Protein 6X5V (pdb70)

Solvent-accessible surface area: 24057 Å² total; per-residue (Å²): 205,9,77,55,18,82,9,66,29,78,60,1,29,120,90,50,24,0,46,14,102,30,20,74,85,86,14,58,2,34,2,90,1,80,37,48,36,22,58,104,45,23,65,0,92,4,72,0,61,147,60,107,33,70,29,50,2,105,79,61,8,66,0,94,11,82,29,0,95,0,54,17,0,20,70,37,53,102,7,69,0,33,0,38,3,48,31,120,91,48,69,150,28,110,2,99,8,79,6,82,13,64,56,74,30,58,36,111,8,92,31,71,27,32,1,39,99,112,30,62,4,82,147,33,31,141,45,27,13,21,46,152,79,46,82,88,23,97,7,119,44,52,5,27,0,43,54,22,161,86,48,74,27,60,0,62,6,31,75,44,50,54,58,74,109,88,77,21,118,0,32,17,75,4,84,22,184,72,37,53,32,4,36,0,28,1,52,5,83,58,22,49,4,86,12,32,64,1,102,28,65,14,83,1,89,88,44,88,2,90,13,49,114,2,31,4,23,10,84,50,98,67,119,32,82,71,24,73,38,44,49,6,63,103,116,65,17,27,105,34,88,33,99,19,97,0,0,0,8,0,0,64,48,27,124,64,105,41,0,0,0,1,1,51,20,25,15,97,116,21,123,27,113,4,42,2,10,28,30,15,13,2,0,38,0,18,0,42,1,61,11,0,84,46,82,5,14,2,66,20,0,32,0,15,0,79,9,26,3,86,68,137,68,54,102,6,52,1,68,0,40,0,54,11,73,18,12,96,38,92,156,76,94,93,61,5,71,0,41,0,39,3,61,94,40,94,30,57,10,109,44,99,72,78,56,8,1,1,48,1,43,0,0,26,104,81,70,65,92,121,16,143,42,52,53,34,3,98,0,62,33,90,42,57,33,48,34,24,0,0,0,27,1,13,107,12,64,28,187,92,74,34,66,24,126,26,34,0,41,77,96,28,62,117,22,57,10,56,86,33,42,19,19,85,23,58,3,27,0,2,26,76,27,88,149,21,72,70,52,158,28,27,42,109,74,26,140,12,140,23,1,58,0,48,1,51,56,92,0,37,3,66,5,7,52,18,6,24,82,76,13,78,110,74,6,63,2,48,1,1,0,20,0,59,4,86,24,42,19,64,21,62,4,43,0,29,0,69,2,29,65,112,108,156,32,5

Sequence (506 aa):
EATAGTVTVNAITSDDTIDGIELGQTISISGKAVVGGDISVGDVVKMTINNTEEYSTTVKAGGIWMIAGVLGSDLAADSEFDVVVTSSDAAGNKVQSIGTSTHSVDLSAEANFSLAEGQQHVLTNLPEGFGFPDGTTEVVTNNFGGTITLGDDGEEYRYDDAPVRDHGDAVSDKDSSVTVTLEDGRTFTVNLDIQDSAPVAVDDQDSIVVQHEEFEVSEIAASWVSYTHGESVTTFDGTSDLGGVDNDSAKDQIRWGNPAESKQSGYGFIDNNDSNLEGRFDLNQDISVGTFTHYNYPVYSGGAITSAEMSSVEFSVLDVSTPVTLTVNNFDHNETPNTNDVNASRDIVTVQNTHVTFEERDGDIYTVQIVGFREVGNNPDGEVVTSIYTNENAATSYELVVRVVEGDGYSLPSTEGNIFDDNGLGADSLGADGSVTVVGVAVGAIVSSNESVGHSIEGQYGNLVLNSDGSYVYVTASVSDIPAGATESFAYLIQDQDGSTSSANNLSINVGTNGYTS

Foldseek 3Di:
DFFAWAKEWDQFPPQNEQEQVQQAFWGKIKIFGDDTQQDFFWKKWKAFLNDIFIDTQHPVRMDMGGTDRSLSCLVGFKMKIWTWGADPVGHIDIHIDMGGGHYYHEEEAEEEEEAQDKDWRPPFDPPDDAEPPDAWDAKPVRWIFGQDPVRTTMIHHHADQPQDPDARWIWDWHAYPSGHIYIYIYRYDYKAWAFAEFEAAFAAEKDKWFKFQKAKAFDDFAFAAPKDFFAADPVGADHEDDGHGQWIFGAAAPDDGTWTKGWHAPRPVCVRIDMAQAKDFGTKMKTGAADHPPRGDTQKIKMWIWMWTPLVTDIDTWIKMKGKACDDDDPPQQNRWIKIFIDWTKTWDDRPNWIKMKTWPAWAAPPCSVGDGDGMDTGTHRGMGMTGGIIHMYGDPPPDDGKDKDFSQQPRPGHGIGQIDQAPKWWQWKDWDDDIDRDDQAQHWDDWPAWIWHAHGRRIIMIGNHGPVSADVQDKTWMKIWMAGDNGHIYIYIYIYGYHYD/DDDD

Nearest PDB structures (foldseek):
  6x5v-assembly1_A  TM=1.002E+00  e=1.253E-99  Marinomonas primoryensis
  6x6q-assembly1_A  TM=9.974E-01  e=4.277E-94  Marinomonas primoryensis
  4kdw-assembly1_A  TM=9.836E-01  e=1.146E-11  Marinomonas primoryensis
  5irb-assembly2_B  TM=5.377E-01  e=1.952E-11  Marinomonas primoryensis
  4p99-assembly4_D  TM=2.665E-01  e=6.302E-17  Marinomonas primoryensis

B-factor: mean 39.36, std 20.97, range [16.68, 162.35]

Secondary structure (P-SEA, 3-state):
ccbbbbbbbcccccccccccccccbbbbbbbbbbccccccbbbbbbbcccbbbbbbbccccccccccccaaaaaaccbbbbbbbbccccbbbbbbbbbbbbbbbcbbbbbbcccccbbbbbccccccccccccccccccccccccccccccbbbbbccccccccccccccbbbbbccccbbbbbbbbbbbbbbbbbbbbbbbbbbbbbbbbcbbbbbbcccccccbbbbbcccccccccccccccccccccccccccccbbbbbbcccccccccccccccccbbbbbbbccccccccccbbbbbbbbbbcccbbbbbbbbbbbbbbccccccccccbbbbbbcccbbbbbcccbbbbbbbbbbbcccccccccccbbbbcccbbbbbbbbbbbbccccccccbbbbbcccccccccccccccccbbbccccccccccccccccbbbbcccbbbbbccccccccccccccccccbbbbbbbbbbbcccccbbbbbbbbbbbcc/cccc

Radius of gyration: 47.72 Å; Cα contacts (8 Å, |Δi|>4): 1402; chains: 2; bounding box: 76×124×107 Å

Organism: NCBI:txid178399

Structure (mmCIF, N/CA/C/O backbone):
data_6X5V
#
_entry.id   6X5V
#
_cell.length_a   49.816
_cell.length_b   61.598
_cell.length_c   63.434
_cell.angle_alpha   118.958
_cell.angle_beta   106.000
_cell.angle_gamma   93.318
#
_symmetry.space_group_name_H-M   'P 1'
#
loop_
_entity.id
_entity.type
_entity.pdbx_description
1 polymer 'Antifreeze protein'
2 polymer Peptide
3 non-polymer 'PENTAETHYLENE GLYCOL'
4 non-polymer 'CALCIUM ION'
5 water water
#
loop_
_atom_site.group_PDB
_atom_site.id
_atom_site.type_symbol
_atom_site.label_atom_id
_atom_site.label_alt_id
_atom_site.label_comp_id
_atom_site.label_asym_id
_atom_site.label_entity_id
_atom_site.label_seq_id
_atom_site.pdbx_PDB_ins_code
_atom_site.Cartn_x
_atom_site.Cartn_y
_atom_site.Cartn_z
_atom_site.occupancy
_atom_site.B_iso_or_equiv
_atom_site.auth_seq_id
_atom_site.auth_comp_id
_atom_site.auth_asym_id
_atom_site.auth_atom_id
_atom_site.pdbx_PDB_model_num
ATOM 1 N N . GLU A 1 1 ? 41.26400 99.05700 -45.99700 1.000 86.21823 2 GLU A N 1
ATOM 2 C CA . GLU A 1 1 ? 41.55900 97.65200 -45.75300 1.000 92.49530 2 GLU A CA 1
ATOM 3 C C . GLU A 1 1 ? 40.69300 96.73200 -46.60200 1.000 92.80060 2 GLU A C 1
ATOM 4 O O . GLU A 1 1 ? 39.53200 97.03900 -46.87500 1.000 101.34373 2 GLU A O 1
ATOM 15 N N . ALA A 1 2 ? 41.26000 95.60200 -47.01500 1.000 79.63323 3 ALA A N 1
ATOM 16 C CA . ALA A 1 2 ? 40.44700 94.52200 -47.55400 1.000 57.89905 3 ALA A CA 1
ATOM 17 C C . ALA A 1 2 ? 39.58400 93.93300 -46.43900 1.000 49.34013 3 ALA A C 1
ATOM 18 O O . ALA A 1 2 ? 39.92200 93.99400 -45.25400 1.000 48.42949 3 ALA A O 1
ATOM 25 N N . THR A 1 3 ? 38.44700 93.37100 -46.81900 1.000 45.11594 4 THR A N 1
ATOM 26 C CA . THR A 1 3 ? 37.44100 92.93500 -45.86800 1.000 44.90538 4 THR A CA 1
ATOM 27 C C . THR A 1 3 ? 37.61900 91.44800 -45.59500 1.000 41.91029 4 THR A C 1
ATOM 28 O O . THR A 1 3 ? 37.49600 90.63000 -46.51000 1.000 39.66528 4 THR A O 1
ATOM 39 N N . ALA A 1 4 ? 37.92100 91.10800 -44.34600 1.000 43.51048 5 ALA A N 1
ATOM 40 C CA . ALA A 1 4 ? 38.00600 89.71000 -43.96000 1.000 42.19980 5 ALA A CA 1
ATOM 41 C C . ALA A 1 4 ? 36.63700 89.05700 -44.09500 1.000 41.46550 5 ALA A C 1
ATOM 42 O O . ALA A 1 4 ? 35.59200 89.68900 -43.90900 1.000 44.83432 5 ALA A O 1
ATOM 49 N N . GLY A 1 5 ? 36.64600 87.78000 -44.45500 1.000 35.53584 6 GLY A N 1
ATOM 50 C CA . GLY A 1 5 ? 35.44600 86.97900 -44.48100 1.000 33.38295 6 GLY A CA 1
ATOM 51 C C . GLY A 1 5 ? 35.36500 86.00700 -43.31900 1.000 35.98589 6 GLY A C 1
ATOM 52 O O . GLY A 1 5 ? 36.12900 86.05500 -42.35000 1.000 42.99726 6 GLY A O 1
ATOM 56 N N . THR A 1 6 ? 34.42000 85.08500 -43.44100 1.000 34.11725 7 THR A N 1
ATOM 57 C CA . THR A 1 6 ? 34.14300 84.08800 -42.42900 1.000 35.25686 7 THR A CA 1
ATOM 58 C C . THR A 1 6 ? 34.62900 82.72300 -42.91600 1.000 31.19058 7 THR A C 1
ATOM 59 O O . THR A 1 6 ? 34.21100 82.24700 -43.98300 1.000 31.69327 7 THR A O 1
ATOM 70 N N . VAL A 1 7 ? 35.50100 82.11100 -42.12300 1.000 29.18245 8 VAL A N 1
ATOM 71 C CA . VAL A 1 7 ? 36.11100 80.82300 -42.43100 1.000 28.71397 8 VAL A CA 1
ATOM 72 C C . VAL A 1 7 ? 35.67400 79.86400 -41.34200 1.000 29.44564 8 VAL A C 1
ATOM 73 O O . VAL A 1 7 ? 35.91400 80.11600 -40.15100 1.000 31.20374 8 VAL A O 1
ATOM 86 N N . THR A 1 8 ? 35.00200 78.79100 -41.74100 1.000 28.83504 9 THR A N 1
ATOM 87 C CA . THR A 1 8 ? 34.52800 77.77900 -40.81500 1.000 31.49851 9 THR A CA 1
ATOM 88 C C . THR A 1 8 ? 35.07800 76.42400 -41.24100 1.000 31.35639 9 THR A C 1
ATOM 89 O O . THR A 1 8 ? 35.37400 76.19600 -42.42400 1.000 30.61946 9 THR A O 1
ATOM 100 N N . VAL A 1 9 ? 35.17700 75.52700 -40.26700 1.000 29.24561 10 VAL A N 1
ATOM 101 C CA . VAL A 1 9 ? 35.63900 74.16100 -40.47600 1.000 27.05061 10 VAL A CA 1
ATOM 102 C C . VAL A 1 9 ? 34.54000 73.21200 -40.03000 1.000 26.08471 10 VAL A C 1
ATOM 103 O O . VAL A 1 9 ? 33.98500 73.35600 -38.93000 1.000 28.81135 10 VAL A O 1
ATOM 116 N N . ASN A 1 10 ? 34.16500 72.30900 -40.92000 1.000 25.20565 11 ASN A N 1
ATOM 117 C CA . ASN A 1 10 ? 33.16000 71.32400 -40.59900 1.000 26.85322 11 ASN A CA 1
ATOM 118 C C . ASN A 1 10 ? 33.72100 70.34900 -39.56700 1.000 26.76900 11 ASN A C 1
ATOM 119 O O . ASN A 1 10 ? 34.92900 70.30700 -39.29500 1.000 27.28485 11 ASN A O 1
ATOM 130 N N . ALA A 1 11 ? 32.81800 69.57700 -38.96900 1.000 27.73227 12 ALA A N 1
ATOM 131 C CA . ALA A 1 11 ? 33.22300 68.56800 -38.00200 1.000 28.97453 12 ALA A CA 1
ATOM 132 C C . ALA A 1 11 ? 34.25800 67.62000 -38.60300 1.000 27.47435 12 ALA A C 1
ATOM 133 O O . ALA A 1 11 ? 34.12200 67.19500 -39.75000 1.000 28.85346 12 ALA A O 1
ATOM 140 N N . ILE A 1 12 ? 35.27200 67.27200 -37.80600 1.000 25.21881 13 ILE A N 1
ATOM 141 C CA . ILE A 1 12 ? 36.32800 66.34000 -38.21500 1.000 23.90287 13 ILE A CA 1
ATOM 142 C C . ILE A 1 12 ? 35.75900 64.93100 -38.08600 1.000 23.91603 13 ILE A C 1
ATOM 143 O O . ILE A 1 12 ? 35.76500 64.34000 -36.99300 1.000 23.77917 13 ILE A O 1
ATOM 159 N N . THR A 1 13 ? 35.23800 64.40400 -39.19900 1.000 27.56120 14 THR A N 1
ATOM 160 C CA . THR A 1 13 ? 34.36600 63.22600 -39.22200 1.000 31.71959 14 THR A CA 1
ATOM 161 C C . THR A 1 13 ? 33.04600 63.57100 -38.53500 1.000 31.90909 14 THR A C 1
ATOM 162 O O . THR A 1 13 ? 32.93100 64.62300 -37.89200 1.000 30.39049 14 THR A O 1
ATOM 172 N N . SER A 1 14 ? 32.04300 62.69900 -38.67900 1.000 31.78802 15 SER A N 1
ATOM 173 C CA . SER A 1 14 ? 30.68100 63.05400 -38.28900 1.000 35.46478 15 SER A CA 1
ATOM 174 C C . SER A 1 14 ? 30.57300 63.40300 -36.81200 1.000 34.23832 15 SER A C 1
ATOM 175 O O . SER A 1 14 ? 29.81700 64.30300 -36.44400 1.000 36.66492 15 SER A O 1
ATOM 183 N N . ASP A 1 15 ? 31.29600 62.70300 -35.94800 1.000 30.97213 16 ASP A N 1
ATOM 184 C CA . ASP A 1 15 ? 31.22500 62.94000 -34.51400 1.000 28.56132 16 ASP A CA 1
ATOM 185 C C . ASP A 1 15 ? 32.32800 63.85000 -34.02000 1.000 27.53488 16 ASP A C 1
ATOM 186 O O . ASP A 1 15 ? 32.53100 63.94400 -32.80900 1.000 28.61922 16 ASP A O 1
ATOM 195 N N . ASP A 1 16 ? 33.04800 64.51700 -34.93600 1.000 25.30830 17 ASP A N 1
ATOM 196 C CA . ASP A 1 16 ? 34.06800 65.49900 -34.56100 1.000 26.44791 17 ASP A CA 1
ATOM 197 C C . ASP A 1 16 ? 35.09700 64.89100 -33.63600 1.000 25.84257 17 ASP A C 1
ATOM 198 O O . ASP A 1 16 ? 35.71400 65.58500 -32.81800 1.000 26.39264 17 ASP A O 1
ATOM 207 N N . THR A 1 17 ? 35.30600 63.57400 -33.76900 1.000 26.44528 18 THR A N 1
ATOM 208 C CA . THR A 1 17 ? 36.28600 62.83400 -32.99600 1.000 25.44252 18 THR A CA 1
ATOM 209 C C . THR A 1 17 ? 37.05300 61.89600 -33.92200 1.000 23.43176 18 THR A C 1
ATOM 210 O O . THR A 1 17 ? 36.46800 61.29000 -34.83700 1.000 23.25542 18 THR A O 1
ATOM 221 N N . ILE A 1 18 ? 38.35000 61.76300 -33.66200 1.000 21.51574 19 ILE A N 1
ATOM 222 C CA . ILE A 1 18 ? 39.19500 60.77800 -34.33900 1.000 22.04738 19 ILE A CA 1
ATOM 223 C C . ILE A 1 18 ? 39.26400 59.57700 -33.41400 1.000 22.73694 19 ILE A C 1
ATOM 224 O O . ILE A 1 18 ? 39.72900 59.70000 -32.27500 1.000 23.52124 19 ILE A O 1
ATOM 240 N N . ASP A 1 19 ? 38.82400 58.42400 -33.90000 1.000 23.51335 20 ASP A N 1
ATOM 241 C CA . ASP A 1 19 ? 38.81500 57.19900 -33.11400 1.000 24.26870 20 ASP A CA 1
ATOM 242 C C . ASP A 1 19 ? 39.90700 56.25600 -33.61600 1.000 22.92380 20 ASP A C 1
ATOM 243 O O . ASP A 1 19 ? 40.72100 56.58200 -34.51000 1.000 22.89222 20 ASP A O 1
ATOM 252 N N . GLY A 1 20 ? 39.94900 55.07000 -33.00800 1.000 20.26822 21 GLY A N 1
ATOM 253 C CA . GLY A 1 20 ? 41.02300 54.14100 -33.29500 1.000 20.00240 21 GLY A CA 1
ATOM 254 C C . GLY A 1 20 ? 41.01600 53.56700 -34.69200 1.000 20.97094 21 GLY A C 1
ATOM 255 O O . GLY A 1 20 ? 42.05700 53.08300 -35.12800 1.000 24.81350 21 GLY A O 1
ATOM 259 N N . ILE A 1 21 ? 39.85300 53.50800 -35.34100 1.000 20.09451 22 ILE A N 1
ATOM 260 C CA . ILE A 1 21 ? 39.77700 53.01400 -36.70300 1.000 20.64721 22 ILE A CA 1
ATOM 261 C C . ILE A 1 21 ? 40.18700 54.11600 -37.66500 1.000 22.20793 22 ILE A C 1
ATOM 262 O O . ILE A 1 21 ? 40.95800 53.89700 -38.61700 1.000 21.95000 22 ILE A O 1
ATOM 278 N N . GLU A 1 22 ? 39.65800 55.32000 -37.43500 1.000 21.46310 23 GLU A N 1
ATOM 279 C CA . GLU A 1 22 ? 40.03600 56.47000 -38.24700 1.000 19.94713 23 GLU A CA 1
ATOM 280 C C . GLU A 1 22 ? 41.52900 56.76500 -38.14900 1.000 22.57902 23 GLU A C 1
ATOM 281 O O . GLU A 1 22 ? 42.12200 57.35600 -39.07200 1.000 20.81565 23 GLU A O 1
ATOM 293 N N . LEU A 1 23 ? 42.15600 56.38900 -37.03600 1.000 24.65296 24 LEU A N 1
ATOM 294 C CA . LEU A 1 23 ? 43.58000 56.61500 -36.84000 1.000 25.77677 24 LEU A CA 1
ATOM 295 C C . LEU A 1 23 ? 44.40100 56.07400 -37.99800 1.000 26.06892 24 LEU A C 1
ATOM 296 O O . LEU A 1 23 ? 45.40400 56.69000 -38.38200 1.000 26.17419 24 LEU A O 1
ATOM 312 N N . GLY A 1 24 ? 43.96100 54.97800 -38.61000 1.000 25.83468 25 GLY A N 1
ATOM 313 C CA . GLY A 1 24 ? 44.69800 54.39700 -39.71100 1.000 26.91375 25 GLY A CA 1
ATOM 314 C C . GLY A 1 24 ? 44.19400 54.74500 -41.10200 1.000 25.56359 25 GLY A C 1
ATOM 315 O O . GLY A 1 24 ? 44.54300 54.07300 -42.08200 1.000 26.11103 25 GLY A O 1
ATOM 319 N N . GLN A 1 25 ? 43.38000 55.79700 -41.22500 1.000 23.35543 26 GLN A N 1
ATOM 320 C CA . GLN A 1 25 ? 42.75000 56.13000 -42.49300 1.000 24.75560 26 GLN A CA 1
ATOM 321 C C . GLN A 1 25 ? 43.15100 57.53400 -42.90500 1.000 24.30291 26 GLN A C 1
ATOM 322 O O . GLN A 1 25 ? 43.77000 58.27900 -42.14400 1.000 24.88456 26 GLN A O 1
ATOM 336 N N . THR A 1 26 ? 42.79300 57.87700 -44.12900 1.000 24.98194 27 THR A N 1
ATOM 337 C CA . THR A 1 26 ? 42.97300 59.22800 -44.62900 1.000 29.70093 27 THR A CA 1
ATOM 338 C C . THR A 1 26 ? 41.62800 59.92600 -44.53300 1.000 28.84820 27 THR A C 1
ATOM 339 O O . THR A 1 26 ? 40.62000 59.39900 -45.01700 1.000 33.43032 27 THR A O 1
ATOM 350 N N . ILE A 1 27 ? 41.62500 61.11200 -43.92000 1.000 25.07143 28 ILE A N 1
ATOM 351 C CA . ILE A 1 27 ? 40.41300 61.83400 -43.55600 1.000 25.15302 28 ILE A CA 1
ATOM 352 C C . ILE A 1 27 ? 40.30000 63.11800 -44.38000 1.000 25.77151 28 ILE A C 1
ATOM 353 O O . ILE A 1 27 ? 41.21600 63.94700 -44.38700 1.000 27.25327 28 ILE A O 1
ATOM 369 N N . SER A 1 28 ? 39.15500 63.30000 -45.02800 1.000 27.31117 29 SER A N 1
ATOM 370 C CA . SER A 1 28 ? 38.85200 64.54700 -45.71400 1.000 34.24884 29 SER A CA 1
ATOM 371 C C . SER A 1 28 ? 38.43000 65.60900 -44.70800 1.000 32.35914 29 SER A C 1
ATOM 372 O O . SER A 1 28 ? 37.68700 65.32900 -43.76700 1.000 31.59326 29 SER A O 1
ATOM 380 N N . ILE A 1 29 ? 38.93500 66.82200 -44.90100 1.000 31.19585 30 ILE A N 1
ATOM 381 C CA . ILE A 1 29 ? 38.61500 67.98100 -44.06800 1.000 31.15110 30 ILE A CA 1
ATOM 382 C C . ILE A 1 29 ? 37.87300 68.96600 -44.96100 1.000 27.13220 30 ILE A C 1
ATOM 383 O O . ILE A 1 29 ? 38.25500 69.16100 -46.11500 1.000 25.73203 30 ILE A O 1
ATOM 399 N N . SER A 1 30 ? 36.85300 69.62500 -44.43700 1.000 25.68729 31 SER A N 1
ATOM 400 C CA . SER A 1 30 ? 36.13500 70.55700 -45.29900 1.000 25.62939 31 SER A CA 1
ATOM 401 C C . SER A 1 30 ? 35.58900 71.72000 -44.48700 1.000 24.64243 31 SER A C 1
ATOM 402 O O . SER A 1 30 ? 35.53800 71.68200 -43.26000 1.000 24.27396 31 SER A O 1
ATOM 410 N N . GLY A 1 31 ? 35.22500 72.77400 -45.20300 1.000 24.95299 32 GLY A N 1
ATOM 411 C CA . GLY A 1 31 ? 34.69700 73.94800 -44.54500 1.000 25.47937 32 GLY A CA 1
ATOM 412 C C . GLY A 1 31 ? 34.16300 74.96200 -45.53100 1.000 26.53213 32 GLY A C 1
ATOM 413 O O . GLY A 1 31 ? 33.95000 74.68100 -46.70900 1.000 25.48200 32 GLY A O 1
ATOM 417 N N . LYS A 1 32 ? 33.92900 76.15400 -45.00600 1.000 31.44851 33 LYS A N 1
ATOM 418 C CA . LYS A 1 32 ? 33.38700 77.23900 -45.80200 1.000 37.62293 33 LYS A CA 1
ATOM 419 C C . LYS A 1 32 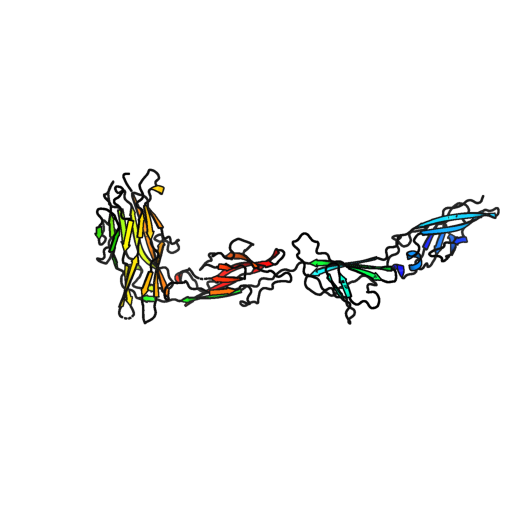? 34.27400 78.46000 -45.62700 1.000 28.64291 33 LYS A C 1
ATOM 420 O O . LYS A 1 32 ? 35.01600 78.58000 -44.64100 1.000 26.79532 33 LYS A O 1
ATOM 439 N N . ALA A 1 33 ? 34.23600 79.31400 -46.63800 1.000 27.90861 34 ALA A N 1
ATOM 440 C CA . ALA A 1 33 ? 35.00400 80.55000 -46.67400 1.000 28.77977 34 ALA A CA 1
ATOM 441 C C . ALA A 1 33 ? 34.17200 81.50900 -47.51800 1.000 31.63011 34 ALA A C 1
ATOM 442 O O . ALA A 1 33 ? 34.17800 81.42600 -48.74500 1.000 28.10863 34 ALA A O 1
ATOM 449 N N A VAL A 1 34 ? 33.43700 82.39300 -46.85200 0.220 34.44887 35 VAL A N 1
ATOM 450 N N B VAL A 1 34 ? 33.42600 82.38800 -46.85500 0.780 34.44360 35 VAL A N 1
ATOM 451 C CA A VAL A 1 34 ? 32.44500 83.21600 -47.53000 0.220 36.53859 35 VAL A CA 1
ATOM 452 C CA B VAL A 1 34 ? 32.45300 83.23000 -47.53600 0.780 37.23341 35 VAL A CA 1
ATOM 453 C C A VAL A 1 34 ? 32.45300 84.61200 -46.93000 0.220 35.93326 35 VAL A C 1
ATOM 454 C C B VAL A 1 34 ? 32.53300 84.63600 -46.96400 0.780 35.55426 35 VAL A C 1
ATOM 455 O O A VAL A 1 34 ? 32.76600 84.80300 -45.75200 0.220 36.06485 35 VAL A O 1
ATOM 456 O O B VAL A 1 34 ? 32.95000 84.85100 -45.82700 0.780 36.08854 35 VAL A O 1
ATOM 481 N N . GLY A 1 35 ? 32.05600 85.58200 -47.73600 1.000 36.40963 36 GLY A N 1
ATOM 482 C CA . GLY A 1 35 ? 31.93700 86.94100 -47.26100 1.000 40.67330 36 GLY A CA 1
ATOM 483 C C . GLY A 1 35 ? 33.19200 87.76200 -47.42700 1.000 39.28892 36 GLY A C 1
ATOM 484 O O . GLY A 1 35 ? 34.23400 87.30500 -47.90500 1.000 35.07263 36 GLY A O 1
ATOM 488 N N . GLY A 1 36 ? 33.06500 89.03100 -47.02800 1.000 39.42578 37 GLY A N 1
ATOM 489 C CA . GLY A 1 36 ? 34.15900 89.96000 -47.22000 1.000 38.54673 37 GLY A CA 1
ATOM 490 C C . GLY A 1 36 ? 34.65000 89.93500 -48.63900 1.000 36.02800 37 GLY A C 1
ATOM 491 O O . GLY A 1 36 ? 33.86300 89.89200 -49.59100 1.000 38.26248 37 GLY A O 1
ATOM 495 N N . ASP A 1 37 ? 35.97100 89.98600 -48.79500 1.000 31.74854 38 ASP A N 1
ATOM 496 C CA . ASP A 1 37 ? 36.61800 89.91300 -50.08500 1.000 32.96711 38 ASP A CA 1
ATOM 497 C C . ASP A 1 37 ? 37.09900 88.51100 -50.42800 1.000 31.39061 38 ASP A C 1
ATOM 498 O O . ASP A 1 37 ? 37.86800 88.36300 -51.37400 1.000 30.69842 38 ASP A O 1
ATOM 507 N N . ILE A 1 38 ? 36.62200 87.49200 -49.71300 1.000 33.69351 39 ILE A N 1
ATOM 508 C CA . ILE A 1 38 ? 36.94300 86.12500 -50.11000 1.000 33.59877 39 ILE A CA 1
ATOM 509 C C . ILE A 1 38 ? 36.33000 85.86300 -51.48100 1.000 33.83037 39 ILE A C 1
ATOM 510 O O . ILE A 1 38 ? 35.13400 86.10700 -51.71400 1.000 36.63334 39 ILE A O 1
ATOM 526 N N . SER A 1 39 ? 37.14100 85.33500 -52.38300 1.000 30.13782 40 SER A N 1
ATOM 527 C CA . SER A 1 39 ? 36.75300 85.06800 -53.75500 1.000 30.57735 40 SER A CA 1
ATOM 528 C C . SER A 1 39 ? 37.05400 83.62300 -54.11100 1.000 31.48272 40 SER A C 1
ATOM 529 O O . SER A 1 39 ? 38.03500 83.04300 -53.64000 1.000 30.59314 40 SER A O 1
ATOM 536 N N . VAL A 1 40 ? 36.19300 83.03700 -54.94600 1.000 33.08555 41 VAL A N 1
ATOM 537 C CA . VAL A 1 40 ? 36.51300 81.73200 -55.50500 1.000 33.31189 41 VAL A CA 1
ATOM 538 C C . VAL A 1 40 ? 37.93100 81.78300 -56.05000 1.000 32.98553 41 VAL A C 1
ATOM 539 O O . VAL A 1 40 ? 38.34400 82.76100 -56.68700 1.000 32.50916 41 VAL A O 1
ATOM 552 N N . GLY A 1 41 ? 38.68900 80.73400 -55.77500 1.000 30.72474 42 GLY A N 1
ATOM 553 C CA . GLY A 1 41 ? 40.07800 80.62300 -56.16900 1.000 29.67724 42 GLY A CA 1
ATOM 554 C C . GLY A 1 41 ? 41.08000 81.00500 -55.09800 1.000 26.75847 42 GLY A C 1
ATOM 555 O O . GLY A 1 41 ? 42.28200 80.74300 -55.27000 1.000 26.59793 42 GLY A O 1
ATOM 559 N N . ASP A 1 42 ? 40.62700 81.62200 -54.00700 1.000 25.83468 43 ASP A N 1
ATOM 560 C CA . ASP A 1 42 ? 41.54600 82.08800 -52.97900 1.000 27.09272 43 ASP A CA 1
ATOM 561 C C . ASP A 1 42 ? 42.23100 80.91200 -52.27500 1.000 26.38211 43 ASP A C 1
ATOM 562 O O . ASP A 1 42 ? 41.66000 79.82700 -52.10400 1.000 25.98996 43 ASP A O 1
ATOM 571 N N . VAL A 1 43 ? 43.47700 81.15900 -51.86300 1.000 26.51634 44 VAL A N 1
ATOM 572 C CA . VAL A 1 43 ? 44.32000 80.15500 -51.23000 1.000 25.31619 44 VAL A CA 1
ATOM 573 C C . VAL A 1 43 ? 43.86700 79.93000 -49.79900 1.000 24.16606 44 VAL A C 1
ATOM 574 O O . VAL A 1 43 ? 43.65000 80.89500 -49.04800 1.000 25.41621 44 VAL A O 1
ATOM 587 N N . VAL A 1 44 ? 43.75100 78.64700 -49.43700 1.000 22.92906 45 VAL A N 1
ATOM 588 C CA . VAL A 1 44 ? 43.39100 78.13400 -48.11600 1.000 23.03697 45 VAL A CA 1
ATOM 589 C C . VAL A 1 44 ? 44.56400 77.32200 -47.60200 1.000 25.06616 45 VAL A C 1
ATOM 590 O O . VAL A 1 44 ? 45.01600 76.39900 -48.28000 1.000 26.57424 45 VAL A O 1
ATOM 603 N N . LYS A 1 45 ? 45.02500 77.62400 -46.39700 1.000 22.63429 46 LYS A N 1
ATOM 604 C CA . LYS A 1 45 ? 46.17800 76.93100 -45.83500 1.000 24.66085 46 LYS A CA 1
ATOM 605 C C . LYS A 1 45 ? 45.91300 76.55000 -44.38400 1.000 24.25291 46 LYS A C 1
ATOM 606 O O . LYS A 1 45 ? 45.28200 77.30600 -43.64500 1.000 26.21893 46 LYS A O 1
ATOM 625 N N . MET A 1 46 ? 46.44500 75.39800 -43.96500 1.000 23.60283 47 MET A N 1
ATOM 626 C CA . MET A 1 46 ? 46.34300 74.97500 -42.57600 1.000 24.56874 47 MET A CA 1
ATOM 627 C C . MET A 1 46 ? 47.53800 74.10000 -42.25100 1.000 26.95060 47 MET A C 1
ATOM 628 O O . MET A 1 46 ? 48.04200 73.38800 -43.11800 1.000 28.91662 47 MET A O 1
ATOM 642 N N . THR A 1 47 ? 48.00300 74.18000 -41.01200 1.000 27.62436 48 THR A N 1
ATOM 643 C CA . THR A 1 47 ? 49.08800 73.33000 -40.53700 1.000 27.93230 48 THR A CA 1
ATOM 644 C C . THR A 1 47 ? 48.50200 72.36700 -39.51100 1.000 26.67688 48 THR A C 1
ATOM 645 O O . THR A 1 47 ? 47.91100 72.80400 -38.52000 1.000 27.67963 48 THR A O 1
ATOM 656 N N . ILE A 1 48 ? 48.64600 71.06700 -39.76400 1.000 26.14787 49 ILE A N 1
ATOM 657 C CA . ILE A 1 48 ? 48.10000 70.03100 -38.90500 1.000 27.19800 49 ILE A CA 1
ATOM 658 C C . ILE A 1 48 ? 49.25900 69.09800 -38.58100 1.000 28.40341 49 ILE A C 1
ATOM 659 O O . ILE A 1 48 ? 49.88200 68.56000 -39.49800 1.000 27.97177 49 ILE A O 1
ATOM 675 N N . ASN A 1 49 ? 49.54900 68.92000 -37.29100 1.000 31.32481 50 ASN A N 1
ATOM 676 C CA . ASN A 1 49 ? 50.68200 68.10900 -36.85000 1.000 35.95431 50 ASN A CA 1
ATOM 677 C C . ASN A 1 49 ? 51.93700 68.44300 -37.65000 1.000 37.02286 50 ASN A C 1
ATOM 678 O O . ASN A 1 49 ? 52.66200 67.56500 -38.11500 1.000 36.88337 50 ASN A O 1
ATOM 689 N N . ASN A 1 50 ? 52.16700 69.73500 -37.85300 1.000 38.84939 51 ASN A N 1
ATOM 690 C CA . ASN A 1 50 ? 53.37400 70.25600 -38.48900 1.000 46.63980 51 ASN A CA 1
ATOM 691 C C . ASN A 1 50 ? 53.50600 69.89500 -39.96300 1.000 43.90000 51 ASN A C 1
ATOM 692 O O . ASN A 1 50 ? 54.61300 69.93600 -40.51400 1.000 45.46598 51 ASN A O 1
ATOM 703 N N . THR A 1 51 ? 52.41200 69.54900 -40.63000 1.000 40.90490 52 THR A N 1
ATOM 704 C CA . THR A 1 51 ? 52.37600 69.42400 -42.08200 1.000 39.15996 52 THR A CA 1
ATOM 705 C C . THR A 1 51 ? 51.39800 70.46300 -42.61500 1.000 35.36740 52 THR A C 1
ATOM 706 O O . THR A 1 51 ? 50.27800 70.56500 -42.11600 1.000 31.06951 52 THR A O 1
ATOM 717 N N A GLU A 1 52 ? 51.81800 71.23900 -43.61100 0.580 36.97549 53 GLU A N 1
ATOM 718 N N B GLU A 1 52 ? 51.81800 71.22900 -43.61500 0.420 36.95969 53 GLU A N 1
ATOM 719 C CA A GLU A 1 52 ? 50.93100 72.22700 -44.21100 0.580 37.40185 53 GLU A CA 1
ATOM 720 C CA B GLU A 1 52 ? 50.95000 72.21500 -44.24200 0.420 37.30710 53 GLU A CA 1
ATOM 721 C C A GLU A 1 52 ? 50.12500 71.58300 -45.33100 0.580 34.66468 53 GLU A C 1
ATOM 722 C C B GLU A 1 52 ? 50.12000 71.54700 -45.32900 0.420 34.83312 53 GLU A C 1
ATOM 723 O O A GLU A 1 52 ? 50.68700 70.95000 -46.22800 0.580 34.75417 53 GLU A O 1
ATOM 724 O O B GLU A 1 52 ? 50.66000 70.86200 -46.20200 0.420 34.48308 53 GLU A O 1
ATOM 747 N N . TYR A 1 53 ? 48.80800 71.73400 -45.26100 1.000 31.57221 54 TYR A N 1
ATOM 748 C CA . TYR A 1 53 ? 47.88500 71.33800 -46.30700 1.000 29.08770 54 TYR A CA 1
ATOM 749 C C . TYR A 1 53 ? 47.32600 72.62500 -46.90200 1.000 29.92990 54 TYR A C 1
ATOM 750 O O . TYR A 1 53 ? 47.13500 73.61600 -46.18800 1.000 31.70380 54 TYR A O 1
ATOM 768 N N . SER A 1 54 ? 47.14500 72.63800 -48.21800 1.000 29.61934 55 SER A N 1
ATOM 769 C CA . SER A 1 54 ? 46.58900 73.80300 -48.89500 1.000 29.66671 55 SER A CA 1
ATOM 770 C C . SER A 1 54 ? 45.54600 73.36200 -49.91100 1.000 26.80848 55 SER A C 1
ATOM 771 O O . SER A 1 54 ? 45.52200 72.22300 -50.37500 1.000 27.03745 55 SER A O 1
ATOM 779 N N . THR A 1 55 ? 44.67800 74.29700 -50.26000 1.000 24.20553 56 THR A N 1
ATOM 780 C CA . THR A 1 55 ? 43.69800 74.10500 -51.31700 1.000 22.10528 56 THR A CA 1
ATOM 781 C C . THR A 1 55 ? 43.17900 75.48700 -51.66600 1.000 22.07633 56 THR A C 1
ATOM 782 O O . THR A 1 55 ? 43.78400 76.49800 -51.30300 1.000 24.43188 56 THR A O 1
ATOM 793 N N . THR A 1 56 ? 42.11300 75.53500 -52.44600 1.000 21.09463 57 THR A N 1
ATOM 794 C CA . THR A 1 56 ? 41.52400 76.79900 -52.85100 1.000 24.31081 57 THR A CA 1
ATOM 795 C C . THR A 1 56 ? 40.03700 76.81600 -52.55400 1.000 25.27145 57 THR A C 1
ATOM 796 O O . THR A 1 56 ? 39.39500 75.77600 -52.42900 1.000 25.27145 57 THR A O 1
ATOM 807 N N . VAL A 1 57 ? 39.49900 78.03700 -52.46800 1.000 24.56874 58 VAL A N 1
ATOM 808 C CA . VAL A 1 57 ? 38.07300 78.22600 -52.27000 1.000 23.83970 58 VAL A CA 1
ATOM 809 C C . VAL A 1 57 ? 37.33000 77.88300 -53.55500 1.000 25.43200 58 VAL A C 1
ATOM 810 O O . VAL A 1 57 ? 37.70600 78.32100 -54.64700 1.000 26.11366 58 VAL A O 1
ATOM 823 N N . LYS A 1 58 ? 36.28700 77.08100 -53.43300 1.000 29.10612 59 LYS A N 1
ATOM 824 C CA . LYS A 1 58 ? 35.48200 76.68600 -54.57300 1.000 31.76170 59 LYS A CA 1
ATOM 825 C C . LYS A 1 58 ? 34.17000 77.44800 -54.58300 1.000 32.96974 59 LYS A C 1
ATOM 826 O O . LYS A 1 58 ? 33.81700 78.14100 -53.63500 1.000 33.90143 59 LYS A O 1
ATOM 845 N N . ALA A 1 59 ? 33.44900 77.31600 -55.68800 1.000 33.37505 60 ALA A N 1
ATOM 846 C CA . ALA A 1 59 ? 32.10900 77.87700 -55.79000 1.000 35.97010 60 ALA A CA 1
ATOM 847 C C . ALA A 1 59 ? 31.25600 77.49800 -54.58800 1.000 34.73838 60 ALA A C 1
ATOM 848 O O . ALA A 1 59 ? 31.35500 76.38800 -54.04900 1.000 34.77522 60 ALA A O 1
ATOM 855 N N . GLY A 1 60 ? 30.43700 78.44600 -54.15300 1.000 36.93864 61 GLY A N 1
ATOM 856 C CA . GLY A 1 60 ? 29.67900 78.29500 -52.92500 1.000 36.49911 61 GLY A CA 1
ATOM 857 C C . GLY A 1 60 ? 30.44600 78.62000 -51.66800 1.000 35.14632 61 GLY A C 1
ATOM 858 O O . GLY A 1 60 ? 29.88900 78.48500 -50.56900 1.000 37.80190 61 GLY A O 1
ATOM 862 N N . GLY A 1 61 ? 31.71100 79.00700 -51.78800 1.000 32.18017 62 GLY A N 1
ATOM 863 C CA . GLY A 1 61 ? 32.53900 79.27200 -50.63300 1.000 34.24095 62 GLY A CA 1
ATOM 864 C C . GLY A 1 61 ? 33.09100 78.02500 -49.97800 1.000 37.35711 62 GLY A C 1
ATOM 865 O O . GLY A 1 61 ? 33.61600 78.10200 -48.86200 1.000 45.56862 62 GLY A O 1
ATOM 869 N N . ILE A 1 62 ? 33.02000 76.89300 -50.65600 1.000 31.96699 63 ILE A N 1
ATOM 870 C CA . ILE A 1 62 ? 33.39200 75.61300 -50.06700 1.000 32.53811 63 ILE A CA 1
ATOM 871 C C . ILE A 1 62 ? 34.89700 75.43100 -50.20400 1.000 29.89569 63 ILE A C 1
ATOM 872 O O . ILE A 1 62 ? 35.52000 75.92900 -51.15100 1.000 29.02980 63 ILE A O 1
ATOM 888 N N . TRP A 1 63 ? 35.49300 74.71500 -49.25800 1.000 29.53249 64 TRP A N 1
ATOM 889 C CA . TRP A 1 63 ? 36.86200 74.25600 -49.44100 1.000 29.17455 64 TRP A CA 1
ATOM 890 C C . TRP A 1 63 ? 36.98500 72.86000 -48.84300 1.000 28.21917 64 TRP A C 1
ATOM 891 O O . TRP A 1 63 ? 36.26100 72.49400 -47.91200 1.000 27.34012 64 TRP A O 1
ATOM 912 N N . MET A 1 64 ? 37.92600 72.08800 -49.38300 1.000 26.50318 65 MET A N 1
ATOM 913 C CA . MET A 1 64 ? 38.10600 70.71400 -48.93800 1.000 29.32194 65 MET A CA 1
ATOM 914 C C . MET A 1 64 ? 39.55000 7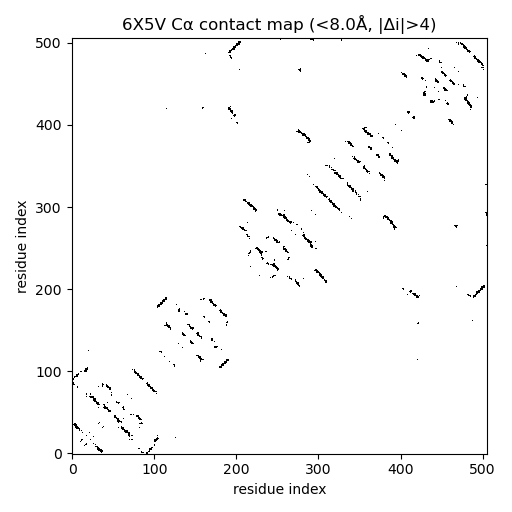0.28500 -49.16100 1.000 26.90849 65 MET A C 1
ATOM 915 O O . MET A 1 64 ? 40.12600 70.54700 -50.22000 1.000 28.47183 65 MET A O 1
ATOM 929 N N . ILE A 1 65 ? 40.13200 69.66700 -48.14300 1.000 28.07179 66 ILE A N 1
ATOM 930 C CA . ILE A 1 65 ? 41.40300 68.95500 -48.24000 1.000 31.41166 66 ILE A CA 1
ATOM 931 C C . ILE A 1 65 ? 41.07000 67.47900 -48.41800 1.000 35.72007 66 ILE A C 1
ATOM 932 O O . ILE A 1 65 ? 40.41900 66.87400 -47.56100 1.000 29.40879 66 ILE A O 1
ATOM 948 N N . ALA A 1 66 ? 41.50900 66.90400 -49.53700 1.000 45.25016 67 ALA A N 1
ATOM 949 C CA . ALA A 1 66 ? 41.06000 65.57200 -49.92500 1.000 51.01664 67 ALA A CA 1
ATOM 950 C C . ALA A 1 66 ? 41.44900 64.52400 -48.89300 1.000 40.71014 67 ALA A C 1
ATOM 951 O O . ALA A 1 66 ? 40.66600 63.61700 -48.59700 1.000 38.63095 67 ALA A O 1
ATOM 958 N N . GLY A 1 67 ? 42.65700 64.61600 -48.34500 1.000 33.88827 68 GLY A N 1
ATOM 959 C CA . GLY A 1 67 ? 43.15700 63.54500 -47.51900 1.000 36.34646 68 GLY A CA 1
ATOM 960 C C . GLY A 1 67 ? 44.19300 63.98500 -46.51600 1.000 34.83312 68 GLY A C 1
ATOM 961 O O . GLY A 1 67 ? 45.32100 64.31700 -46.87400 1.000 35.78324 68 GLY A O 1
ATOM 965 N N . VAL A 1 68 ? 43.80700 64.00100 -45.24800 1.000 27.52962 69 VAL A N 1
ATOM 966 C CA . VAL A 1 68 ? 44.70800 64.24900 -44.13200 1.000 26.60582 69 VAL A CA 1
ATOM 967 C C . VAL A 1 68 ? 44.84700 62.93900 -43.38400 1.000 25.83468 69 VAL A C 1
ATOM 968 O O . VAL A 1 68 ? 43.85600 62.23100 -43.20200 1.000 26.11103 69 VAL A O 1
ATOM 981 N N . LEU A 1 69 ? 46.06200 62.59500 -42.98400 1.000 29.73514 70 LEU A N 1
ATOM 982 C CA . LEU A 1 69 ? 46.25500 61.33500 -42.27300 1.000 36.09907 70 LEU A CA 1
ATOM 983 C C . LEU A 1 69 ? 45.52600 61.39300 -40.93500 1.000 28.24286 70 LEU A C 1
ATOM 984 O O . LEU A 1 69 ? 45.63900 62.37000 -40.19300 1.000 27.15326 70 LEU A O 1
ATOM 1000 N N . GLY A 1 70 ? 44.78200 60.33800 -40.62500 1.000 26.33210 71 GLY A N 1
ATOM 1001 C CA . GLY A 1 70 ? 44.17200 60.23900 -39.31000 1.000 26.42422 71 GLY A CA 1
ATOM 1002 C C . GLY A 1 70 ? 45.17500 60.33900 -38.17900 1.000 26.61372 71 GLY A C 1
ATOM 1003 O O . GLY A 1 70 ? 44.86300 60.86000 -37.11400 1.000 27.18484 71 GLY A O 1
ATOM 1007 N N . SER A 1 71 ? 46.38900 59.83100 -38.38400 1.000 26.61635 72 SER A N 1
ATOM 1008 C CA . SER A 1 71 ? 47.41800 59.90600 -37.35000 1.000 27.68227 72 SER A CA 1
ATOM 1009 C C . SER A 1 71 ? 47.84000 61.34500 -37.07800 1.000 28.97716 72 SER A C 1
ATOM 1010 O O . SER A 1 71 ? 48.07900 61.71800 -35.91900 1.000 33.58824 72 SER A O 1
ATOM 1018 N N . ASP A 1 72 ? 47.87300 62.18400 -38.11700 1.000 27.61910 73 ASP A N 1
ATOM 1019 C CA . ASP A 1 72 ? 48.15700 63.60000 -37.90800 1.000 29.65356 73 ASP A CA 1
ATOM 1020 C C . ASP A 1 72 ? 47.05100 64.26600 -37.10000 1.000 23.93182 73 ASP A C 1
ATOM 1021 O O . ASP A 1 72 ? 47.31600 65.06500 -36.19500 1.000 25.21618 73 ASP A O 1
ATOM 1030 N N . LEU A 1 73 ? 45.79000 63.98300 -37.45200 1.000 23.05013 74 LEU A N 1
ATOM 1031 C CA . LEU A 1 73 ? 44.66200 64.53500 -36.70600 1.000 24.07920 74 LEU A CA 1
ATOM 1032 C C . LEU A 1 73 ? 44.60800 64.00000 -35.27300 1.000 24.92141 74 LEU A C 1
ATOM 1033 O O . LEU A 1 73 ? 44.19600 64.70700 -34.36000 1.000 26.66372 74 LEU A O 1
ATOM 1049 N N . ALA A 1 74 ? 45.05500 62.76900 -35.05500 1.000 25.12143 75 ALA A N 1
ATOM 1050 C CA . ALA A 1 74 ? 45.08500 62.25300 -33.68600 1.000 28.15338 75 ALA A CA 1
ATOM 1051 C C . ALA A 1 74 ? 46.16500 62.95400 -32.87500 1.000 30.67999 75 ALA A C 1
ATOM 1052 O O . ALA A 1 74 ? 46.01000 63.14400 -31.66500 1.000 34.05145 75 ALA A O 1
ATOM 1059 N N . ALA A 1 75 ? 47.24300 63.38100 -33.53800 1.000 30.40891 76 ALA A N 1
ATOM 1060 C CA . ALA A 1 75 ? 48.32800 64.05700 -32.84500 1.000 31.88540 76 ALA A CA 1
ATOM 1061 C C . ALA A 1 75 ? 48.06700 65.53600 -32.62800 1.000 33.56981 76 ALA A C 1
ATOM 1062 O O . ALA A 1 75 ? 48.72100 66.14700 -31.78000 1.000 36.74125 76 ALA A O 1
ATOM 1069 N N . ASP A 1 76 ? 47.15100 66.13900 -33.38300 1.000 33.97249 77 ASP A N 1
ATOM 1070 C CA . ASP A 1 76 ? 46.94800 67.58700 -33.32800 1.000 34.77522 77 ASP A CA 1
ATOM 1071 C C . ASP A 1 76 ? 45.45600 67.85800 -33.36800 1.000 34.44624 77 ASP A C 1
ATOM 1072 O O . ASP A 1 76 ? 44.82200 67.69300 -34.41300 1.000 35.99905 77 ASP A O 1
ATOM 1081 N N . SER A 1 77 ? 44.90300 68.27700 -32.24100 1.000 31.04320 78 SER A N 1
ATOM 1082 C CA . SER A 1 77 ? 43.45900 68.37200 -32.07000 1.000 30.69579 78 SER A CA 1
ATOM 1083 C C . SER A 1 77 ? 42.92800 69.77900 -32.29100 1.000 31.00635 78 SER A C 1
ATOM 1084 O O . SER A 1 77 ? 41.72600 69.99500 -32.12700 1.000 33.99618 78 SER A O 1
ATOM 1092 N N . GLU A 1 78 ? 43.78500 70.72900 -32.66100 1.000 29.44827 79 GLU A N 1
ATOM 1093 C CA . GLU A 1 78 ? 43.34500 72.09300 -32.91600 1.000 30.51945 79 GLU A CA 1
ATOM 1094 C C . GLU A 1 78 ? 44.20900 72.71000 -34.00600 1.000 28.53237 79 GLU A C 1
ATOM 1095 O O . GLU A 1 78 ? 45.43900 72.62400 -33.95000 1.000 29.44827 79 GLU A O 1
ATOM 1107 N N . PHE A 1 79 ? 43.57400 73.36600 -34.97500 1.000 25.54254 80 PHE A N 1
ATOM 1108 C CA . PHE A 1 79 ? 44.34800 74.02100 -36.01500 1.000 26.55318 80 PHE A CA 1
ATOM 1109 C C . PHE A 1 79 ? 43.56000 75.18000 -36.60000 1.000 30.33258 80 PHE A C 1
ATOM 1110 O O . PHE A 1 79 ? 42.33100 75.15500 -36.62900 1.000 31.76170 80 PHE A O 1
ATOM 1127 N N . ASP A 1 80 ? 44.29700 76.18500 -37.07700 1.000 31.92751 81 ASP A N 1
ATOM 1128 C CA . ASP A 1 80 ? 43.73700 77.31900 -37.78900 1.000 30.70631 81 ASP A CA 1
ATOM 1129 C C . ASP A 1 80 ?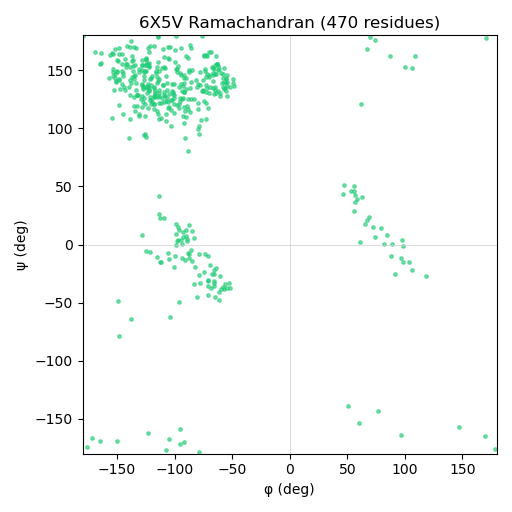 43.72100 77.06500 -39.29400 1.000 29.67724 81 ASP A C 1
ATOM 1130 O O . ASP A 1 80 ? 44.62200 76.45100 -39.85700 1.000 32.33282 81 ASP A O 1
ATOM 1139 N N . VAL A 1 81 ? 42.69900 77.59700 -39.94900 1.000 26.96113 82 VAL A N 1
ATOM 1140 C CA . VAL A 1 81 ? 42.60000 77.62500 -41.39700 1.000 26.40317 82 VAL A CA 1
ATOM 1141 C C . VAL A 1 81 ? 42.66800 79.09000 -41.82600 1.000 28.04547 82 VAL A C 1
ATOM 1142 O O . VAL A 1 81 ? 41.92300 79.93600 -41.30600 1.000 28.71923 82 VAL A O 1
ATOM 1155 N N . VAL A 1 82 ? 43.57300 79.39800 -42.74800 1.000 27.45066 83 VAL A N 1
ATOM 1156 C CA . VAL A 1 82 ? 43.86600 80.76600 -43.14500 1.000 27.96651 83 VAL A CA 1
ATOM 1157 C C . VAL A 1 82 ? 43.57500 80.90000 -44.63100 1.000 27.23748 83 VAL A C 1
ATOM 1158 O O . VAL A 1 82 ? 44.10200 80.13900 -45.43800 1.000 29.50617 83 VAL A O 1
ATOM 1171 N N . VAL A 1 83 ? 42.68900 81.82600 -44.98400 1.000 27.98230 84 VAL A N 1
ATOM 1172 C CA . VAL A 1 83 ? 42.35000 82.12400 -46.37300 1.000 26.20314 84 VAL A CA 1
ATOM 1173 C C . VAL A 1 83 ? 42.92300 83.49000 -46.70500 1.000 28.73239 84 VAL A C 1
ATOM 1174 O O . VAL A 1 83 ? 42.70500 84.45500 -45.96100 1.000 31.43535 84 VAL A O 1
ATOM 1187 N N . THR A 1 84 ? 43.62000 83.57400 -47.82300 1.000 26.87954 85 THR A N 1
ATOM 1188 C CA . THR A 1 84 ? 44.25000 84.81300 -48.26200 1.000 28.63501 85 THR A CA 1
ATOM 1189 C C . THR A 1 84 ? 43.43400 85.39000 -49.41700 1.000 30.40101 85 THR A C 1
ATOM 1190 O O . THR A 1 84 ? 43.23000 84.71200 -50.42700 1.000 30.38259 85 THR A O 1
ATOM 1201 N N . SER A 1 85 ? 42.96500 86.63200 -49.26600 1.000 31.12742 86 SER A N 1
ATOM 1202 C CA . SER A 1 85 ? 42.12000 87.25000 -50.27200 1.000 32.20123 86 SER A CA 1
ATOM 1203 C C . SER A 1 85 ? 42.58400 88.67800 -50.53000 1.000 34.99893 86 SER A C 1
ATOM 1204 O O . SER A 1 85 ? 43.39300 89.24600 -49.78300 1.000 34.27779 86 SER A O 1
ATOM 1212 N N . SER A 1 86 ? 42.02400 89.27100 -51.58200 1.000 36.54649 87 SER A N 1
ATOM 1213 C CA . SER A 1 86 ? 42.33600 90.63600 -51.96800 1.000 34.91734 87 SER A CA 1
ATOM 1214 C C . SER A 1 86 ? 41.04500 91.34300 -52.34300 1.000 34.54625 87 SER A C 1
ATOM 1215 O O . SER A 1 86 ? 40.04500 90.70700 -52.67100 1.000 32.66181 87 SER A O 1
ATOM 1223 N N . ASP A 1 87 ? 41.07300 92.67400 -52.28000 1.000 36.68598 88 ASP A N 1
ATOM 1224 C CA . ASP A 1 87 ? 39.95600 93.47400 -52.76000 1.000 40.33905 88 ASP A CA 1
ATOM 1225 C C . ASP A 1 87 ? 40.29200 93.97700 -54.16100 1.000 50.89558 88 ASP A C 1
ATOM 1226 O O . ASP A 1 87 ? 41.35400 93.68300 -54.71700 1.000 48.31106 88 ASP A O 1
ATOM 1235 N N . ALA A 1 88 ? 39.36000 94.72700 -54.74400 1.000 62.13640 89 ALA A N 1
ATOM 1236 C CA . ALA A 1 88 ? 39.53900 95.18000 -56.12100 1.000 68.40820 89 ALA A CA 1
ATOM 1237 C C . ALA A 1 88 ? 40.81500 95.99700 -56.27600 1.000 57.91484 89 ALA A C 1
ATOM 1238 O O . ALA A 1 88 ? 41.49900 95.89700 -57.29700 1.000 58.58597 89 ALA A O 1
ATOM 1245 N N . ALA A 1 89 ? 41.15900 96.79700 -55.26500 1.000 47.63466 90 ALA A N 1
ATOM 1246 C CA . ALA A 1 89 ? 42.32500 97.66600 -55.33300 1.000 46.82404 90 ALA A CA 1
ATOM 1247 C C . ALA A 1 89 ? 43.63700 96.93500 -55.09300 1.000 48.27684 90 ALA A C 1
ATOM 1248 O O . ALA A 1 89 ? 44.70200 97.53300 -55.29100 1.000 48.54003 90 ALA A O 1
ATOM 1255 N N . GLY A 1 90 ? 43.59300 95.67300 -54.69100 1.000 49.52436 91 GLY A N 1
ATOM 1256 C CA . GLY A 1 90 ? 44.79800 94.92300 -54.39900 1.000 45.09225 91 GLY A CA 1
ATOM 1257 C C . GLY A 1 90 ? 45.17100 94.87000 -52.93200 1.000 41.49708 91 GLY A C 1
ATOM 1258 O O . GLY A 1 90 ? 46.22800 94.32300 -52.60000 1.000 42.57616 91 GLY A O 1
ATOM 1262 N N . ASN A 1 91 ? 44.34900 95.42800 -52.05000 1.000 38.87571 92 ASN A N 1
ATOM 1263 C CA . ASN A 1 91 ? 44.58200 95.27700 -50.62400 1.000 42.97884 92 ASN A CA 1
ATOM 1264 C C . ASN A 1 91 ? 44.38700 93.80500 -50.26800 1.000 45.15278 92 ASN A C 1
ATOM 1265 O O . ASN A 1 91 ? 43.50000 93.14000 -50.80700 1.000 43.49469 92 ASN A O 1
ATOM 1276 N N . LYS A 1 92 ? 45.23500 93.28500 -49.38400 1.000 47.75573 93 LYS A N 1
ATOM 1277 C CA . LYS A 1 92 ? 45.20700 91.87600 -49.02600 1.000 45.58441 93 LYS A CA 1
ATOM 1278 C C . LYS A 1 92 ? 44.71700 91.72100 -47.59900 1.000 42.66827 93 LYS A C 1
ATOM 1279 O O . LYS A 1 92 ? 44.86100 92.62800 -46.77300 1.000 44.67904 93 LYS A O 1
ATOM 1298 N N . VAL A 1 93 ? 44.10100 90.57000 -47.32000 1.000 38.65990 94 VAL A N 1
ATOM 1299 C CA . VAL A 1 93 ? 43.59100 90.27800 -45.99300 1.000 37.64925 94 VAL A CA 1
ATOM 1300 C C . VAL A 1 93 ? 43.64600 88.77200 -45.77600 1.000 36.75967 94 VAL A C 1
ATOM 1301 O O . VAL A 1 93 ? 43.51400 87.97500 -46.71300 1.000 37.38343 94 VAL A O 1
ATOM 1314 N N . GLN A 1 94 ? 43.86100 88.38800 -44.52700 1.000 37.19657 95 GLN A N 1
ATOM 1315 C CA . GLN A 1 94 ? 43.76400 86.99600 -44.11200 1.000 39.50210 95 GLN A CA 1
ATOM 1316 C C . GLN A 1 94 ? 42.52000 86.81900 -43.26100 1.000 38.94151 95 GLN A C 1
ATOM 1317 O O . GLN A 1 94 ? 42.30800 87.56600 -42.30400 1.000 42.31034 95 GLN A O 1
ATOM 1331 N N . SER A 1 95 ? 41.69400 85.84500 -43.63200 1.000 34.80154 96 SER A N 1
ATOM 1332 C CA . SER A 1 95 ? 40.52400 85.44500 -42.88000 1.000 33.11450 96 SER A CA 1
ATOM 1333 C C . SER A 1 95 ? 40.85400 84.11600 -42.22100 1.000 32.30387 96 SER A C 1
ATOM 1334 O O . SER A 1 95 ? 41.37700 83.21500 -42.87700 1.000 31.71433 96 SER A O 1
ATOM 1342 N N . ILE A 1 96 ? 40.56200 83.99000 -40.93900 1.000 33.24083 97 ILE A N 1
ATOM 1343 C CA . ILE A 1 96 ? 41.02900 82.85300 -40.15800 1.000 34.76469 97 ILE A CA 1
ATOM 1344 C C . ILE A 1 96 ? 39.85700 82.19100 -39.46300 1.000 33.64351 97 ILE A C 1
ATOM 1345 O O . ILE A 1 96 ? 38.98500 82.86500 -38.90100 1.000 32.79867 97 ILE A O 1
ATOM 1361 N N . GLY A 1 97 ? 39.82800 80.86800 -39.51900 1.000 33.80142 98 GLY A N 1
ATOM 1362 C CA . GLY A 1 97 ? 38.89000 80.10300 -38.71900 1.000 33.07502 98 GLY A CA 1
ATOM 1363 C C . GLY A 1 97 ? 39.66400 79.09300 -37.89200 1.000 32.96448 98 GLY A C 1
ATOM 1364 O O . GLY A 1 97 ? 40.81300 78.81700 -38.21500 1.000 34.21200 98 GLY A O 1
ATOM 1368 N N . THR A 1 98 ? 39.09100 78.57900 -36.81700 1.000 31.53536 99 THR A N 1
ATOM 1369 C CA . THR A 1 98 ? 39.74800 77.61300 -35.95900 1.000 32.00910 99 THR A CA 1
ATOM 1370 C C . THR A 1 98 ? 38.89200 76.36400 -35.87000 1.000 32.75656 99 THR A C 1
ATOM 1371 O O . THR A 1 98 ? 37.66500 76.44100 -35.77800 1.000 35.49636 99 THR A O 1
ATOM 1382 N N . SER A 1 99 ? 39.55000 75.21400 -35.92200 1.000 30.46418 100 SER A N 1
ATOM 1383 C CA . SER A 1 99 ? 38.90800 73.93100 -35.77600 1.000 28.22444 100 SER A CA 1
ATOM 1384 C C . SER A 1 99 ? 39.49600 73.26500 -34.54000 1.000 27.96388 100 SER A C 1
ATOM 1385 O O . SER A 1 99 ? 40.71200 73.34300 -34.30800 1.000 30.46418 100 SER A O 1
ATOM 1393 N N . THR A 1 100 ? 38.62600 72.67900 -33.72600 1.000 28.09811 101 THR A N 1
ATOM 1394 C CA . THR A 1 100 ? 39.01600 71.72700 -32.69600 1.000 29.60881 101 THR A CA 1
ATOM 1395 C C . THR A 1 100 ? 38.27700 70.41500 -32.93400 1.000 27.92440 101 THR A C 1
ATOM 1396 O O . THR A 1 100 ? 37.19900 70.37600 -33.52000 1.000 28.59027 101 THR A O 1
ATOM 1407 N N . HIS A 1 101 ? 38.84500 69.32400 -32.43600 1.000 28.72713 102 HIS A N 1
ATOM 1408 C CA . HIS A 1 101 ? 38.15000 68.04600 -32.46200 1.000 29.27456 102 HIS A CA 1
ATOM 1409 C C . HIS A 1 101 ? 38.65600 67.22200 -31.28800 1.000 28.80872 102 HIS A C 1
ATOM 1410 O O . HIS A 1 101 ? 39.66100 67.55500 -30.65200 1.000 28.76924 102 HIS A O 1
ATOM 1424 N N . SER A 1 102 ? 37.95700 66.13600 -31.02000 1.000 27.30327 103 SER A N 1
ATOM 1425 C CA . SER A 1 102 ? 38.30600 65.24200 -29.93500 1.000 29.09033 103 SER A CA 1
ATOM 1426 C C . SER A 1 102 ? 39.08100 64.06100 -30.50200 1.000 27.27432 103 SER A C 1
ATOM 1427 O O . SER A 1 102 ? 38.94700 63.70200 -31.67900 1.000 27.48224 103 SER A O 1
ATOM 1435 N N . VAL A 1 103 ? 39.95300 63.50800 -29.67600 1.000 24.80824 104 VAL A N 1
ATOM 1436 C CA . VAL A 1 103 ? 40.71000 62.31800 -30.02700 1.000 25.86100 104 VAL A CA 1
ATOM 1437 C C . VAL A 1 103 ? 40.40800 61.27900 -28.96500 1.000 28.74818 104 VAL A C 1
ATOM 1438 O O . VAL A 1 103 ? 40.67700 61.50800 -27.78000 1.000 32.80130 104 VAL A O 1
ATOM 1451 N N . ASP A 1 104 ? 39.80400 60.16300 -29.38500 1.000 25.54780 105 ASP A N 1
ATOM 1452 C CA . ASP A 1 104 ? 39.42700 59.06400 -28.47000 1.000 23.38701 105 ASP A CA 1
ATOM 1453 C C . ASP A 1 104 ? 39.74500 57.76700 -29.20900 1.000 21.73682 105 ASP A C 1
ATOM 1454 O O . ASP A 1 104 ? 38.91000 57.25300 -29.96800 1.000 23.22121 105 ASP A O 1
ATOM 1463 N N . LEU A 1 105 ? 40.95600 57.25400 -29.00100 1.000 22.83695 106 LEU A N 1
ATOM 1464 C CA . LEU A 1 105 ? 41.44500 56.06300 -29.68800 1.000 22.60008 106 LEU A CA 1
ATOM 1465 C C . LEU A 1 105 ? 41.06300 54.77200 -28.96400 1.000 23.62389 106 LEU A C 1
ATOM 1466 O O . LEU A 1 105 ? 41.65000 53.72100 -29.25000 1.000 23.19225 106 LEU A O 1
ATOM 1482 N N . SER A 1 106 ? 40.09900 54.84500 -28.06100 1.000 25.97417 107 SER A N 1
ATOM 1483 C CA . SER A 1 106 ? 39.66800 53.68800 -27.29700 1.000 26.12682 107 SER A CA 1
ATOM 1484 C C . SER A 1 106 ? 38.56700 52.93300 -28.02600 1.000 25.74782 107 SER A C 1
ATOM 1485 O O . SER A 1 106 ? 37.84900 53.48100 -28.87400 1.000 24.16869 107 SER A O 1
ATOM 1493 N N . ALA A 1 107 ? 38.39700 51.66700 -27.62900 1.000 24.62401 108 ALA A N 1
ATOM 1494 C CA . ALA A 1 107 ? 37.27700 50.85600 -28.08000 1.000 21.97895 108 ALA A CA 1
ATOM 1495 C C . ALA A 1 107 ? 36.98400 49.85000 -26.97800 1.000 20.51562 108 ALA A C 1
ATOM 1496 O O . ALA A 1 107 ? 37.89900 49.33500 -26.32900 1.000 23.38438 108 ALA A O 1
ATOM 1503 N N . GLU A 1 108 ? 35.70900 49.60600 -26.73500 1.000 22.80273 109 GLU A N 1
ATOM 1504 C CA . GLU A 1 108 ? 35.35600 48.66800 -25.67900 1.000 28.69028 109 GLU A CA 1
ATOM 1505 C C . GLU A 1 108 ? 34.79800 47.38200 -26.26800 1.000 29.61408 109 GLU A C 1
ATOM 1506 O O . GLU A 1 108 ? 34.25000 47.36100 -27.37100 1.000 33.51718 109 GLU A O 1
ATOM 1518 N N . ALA A 1 109 ? 34.97600 46.29500 -25.51900 1.000 27.79017 110 ALA A N 1
ATOM 1519 C CA . ALA A 1 109 ? 34.48600 44.98000 -25.90400 1.000 28.41920 110 ALA A CA 1
ATOM 1520 C C . ALA A 1 109 ? 33.84400 44.40000 -24.65100 1.000 28.69291 110 ALA A C 1
ATOM 1521 O O . ALA A 1 109 ? 34.53400 44.22600 -23.64700 1.000 33.05133 110 ALA A O 1
ATOM 1528 N N . ASN A 1 110 ? 32.55300 44.10600 -24.70900 1.000 26.15577 111 ASN A N 1
ATOM 1529 C CA . ASN A 1 110 ? 31.77400 43.78000 -23.52500 1.000 28.52974 111 ASN A CA 1
ATOM 1530 C C . ASN A 1 110 ? 31.25200 42.36300 -23.60200 1.000 25.55833 111 ASN A C 1
ATOM 1531 O O . ASN A 1 110 ? 30.63800 41.98400 -24.60100 1.000 26.18209 111 ASN A O 1
ATOM 1542 N N . PHE A 1 111 ? 31.43900 41.61400 -22.50500 1.000 23.67389 112 PHE A N 1
ATOM 1543 C CA . PHE A 1 111 ? 31.07900 40.21100 -22.44200 1.000 20.86040 112 PHE A CA 1
ATOM 1544 C C . PHE A 1 111 ? 30.39600 39.93400 -21.11700 1.000 21.51047 112 PHE A C 1
ATOM 1545 O O . PHE A 1 111 ? 30.57700 40.66900 -20.14300 1.000 22.91854 112 PHE A O 1
ATOM 1562 N N . SER A 1 112 ? 29.56100 38.90800 -21.12900 1.000 22.80010 113 SER A N 1
ATOM 1563 C CA . SER A 1 112 ? 28.88600 38.39500 -19.94200 1.000 24.70296 113 SER A CA 1
ATOM 1564 C C . SER A 1 112 ? 29.11800 36.89500 -19.98500 1.000 22.77378 113 SER A C 1
ATOM 1565 O O . SER A 1 112 ? 28.56000 36.20600 -20.85300 1.000 24.54768 113 SER A O 1
ATOM 1573 N N . LEU A 1 113 ? 29.93900 36.38000 -19.04800 1.000 22.26320 114 LEU A N 1
ATOM 1574 C CA . LEU A 1 113 ? 30.50300 35.04100 -19.17700 1.000 22.80537 114 LEU A CA 1
ATOM 1575 C C . LEU A 1 113 ? 30.45800 34.29300 -17.85100 1.000 23.25279 114 LEU A C 1
ATOM 1576 O O . LEU A 1 113 ? 30.70500 34.87900 -16.80300 1.000 22.97381 114 LEU A O 1
ATOM 1592 N N . ALA A 1 114 ? 30.22300 32.99300 -17.91500 1.000 23.67126 115 ALA A N 1
ATOM 1593 C CA . ALA A 1 114 ? 30.08200 32.18900 -16.70300 1.000 23.98445 115 ALA A CA 1
ATOM 1594 C C . ALA A 1 114 ? 31.39800 32.10300 -15.93500 1.000 22.53428 115 ALA A C 1
ATOM 1595 O O . ALA A 1 114 ? 32.46700 31.79000 -16.49500 1.000 21.84472 115 ALA A O 1
ATOM 1602 N N . GLU A 1 115 ? 31.30900 32.28300 -14.62500 1.000 21.08411 116 GLU A N 1
ATOM 1603 C CA . GLU A 1 115 ? 32.48100 32.12900 -13.77800 1.000 20.18137 116 GLU A CA 1
ATOM 1604 C C . GLU A 1 115 ? 33.02600 30.70600 -13.81400 1.000 20.81565 116 GLU A C 1
ATOM 1605 O O . GLU A 1 115 ? 32.31300 29.73000 -14.05300 1.000 20.72617 116 GLU A O 1
ATOM 1617 N N . GLY A 1 116 ? 34.30600 30.59900 -13.51300 1.000 22.08686 117 GLY A N 1
ATOM 1618 C CA . GLY A 1 116 ? 34.93500 29.30500 -13.37600 1.000 24.21080 117 GLY A CA 1
ATOM 1619 C C . GLY A 1 116 ? 35.07900 28.51900 -14.65200 1.000 27.17694 117 GLY A C 1
ATOM 1620 O O . GLY A 1 116 ? 35.21600 27.28500 -14.60900 1.000 29.79568 117 GLY A O 1
ATOM 1624 N N . GLN A 1 117 ? 35.09100 29.19200 -15.78900 1.000 26.51371 118 GLN A N 1
ATOM 1625 C CA . GLN A 1 117 ? 35.17600 28.53300 -17.06900 1.000 26.34526 118 GLN A CA 1
ATOM 1626 C C . GLN A 1 117 ? 36.06000 29.38000 -17.95500 1.000 23.46071 118 GLN A C 1
ATOM 1627 O O . GLN A 1 117 ? 36.23200 30.57300 -17.71900 1.000 21.30255 118 GLN A O 1
ATOM 1641 N N . GLN A 1 118 ? 36.65400 28.73000 -18.94600 1.000 23.73706 119 GLN A N 1
ATOM 1642 C CA . GLN A 1 118 ? 37.40400 29.39300 -19.99700 1.000 28.00336 119 GLN A CA 1
ATOM 1643 C C . GLN A 1 118 ? 36.48700 29.62300 -21.18600 1.000 28.30339 119 GLN A C 1
ATOM 1644 O O . GLN A 1 118 ? 35.69300 28.74600 -21.54700 1.000 30.20625 119 GLN A O 1
ATOM 1658 N N . HIS A 1 119 ? 36.60100 30.80900 -21.78500 1.000 25.51885 120 HIS A N 1
ATOM 1659 C CA . HIS A 1 119 ? 35.71400 31.23200 -22.84500 1.000 23.34754 120 HIS A CA 1
ATOM 1660 C C . HIS A 1 119 ? 36.51500 31.81500 -23.99100 1.000 25.33198 120 HIS A C 1
ATOM 1661 O O . HIS A 1 119 ? 37.34100 32.70300 -23.77300 1.000 25.22408 120 HIS A O 1
ATOM 1675 N N . VAL A 1 120 ? 36.20400 31.40100 -25.20500 1.000 24.90562 121 VAL A N 1
ATOM 1676 C CA . VAL A 1 120 ? 36.70600 32.11300 -26.38000 1.000 25.04511 121 VAL A CA 1
ATOM 1677 C C . VAL A 1 120 ? 35.92700 33.41400 -26.55000 1.000 25.67150 121 VAL A C 1
ATOM 1678 O O . VAL A 1 120 ? 34.69300 33.43700 -26.49600 1.000 26.93218 121 VAL A O 1
ATOM 1691 N N . LEU A 1 121 ? 36.64500 34.52000 -26.75000 1.000 24.16342 122 LEU A N 1
ATOM 1692 C CA . LEU A 1 121 ? 36.03500 35.82700 -26.88900 1.000 25.82415 122 LEU A CA 1
ATOM 1693 C C . LEU A 1 121 ? 35.74300 36.09500 -28.36100 1.000 28.00862 122 LEU A C 1
ATOM 1694 O O . LEU A 1 121 ? 36.66000 36.25200 -29.16400 1.000 30.66947 122 LEU A O 1
ATOM 1710 N N . THR A 1 122 ? 34.46700 36.21000 -28.70700 1.000 27.42171 123 THR A N 1
ATOM 1711 C CA . THR A 1 122 ? 34.04300 36.39000 -30.08200 1.000 28.73766 123 THR A CA 1
ATOM 1712 C C . THR A 1 122 ? 33.62400 37.83400 -30.31200 1.000 27.40329 123 THR A C 1
ATOM 1713 O O . THR A 1 122 ? 33.38000 38.59700 -29.39000 1.000 24.92141 123 THR A O 1
ATOM 1724 N N . ASN A 1 123 ? 33.62800 38.23700 -31.58500 1.000 28.39551 124 ASN A N 1
ATOM 1725 C CA . ASN A 1 123 ? 33.16300 39.56900 -31.97900 1.000 28.92452 124 ASN A CA 1
ATOM 1726 C C . ASN A 1 123 ? 33.94800 40.68200 -31.28800 1.000 24.75034 124 ASN A C 1
ATOM 1727 O O . ASN A 1 123 ? 33.40000 41.70100 -30.87600 1.000 22.82642 124 ASN A O 1
ATOM 1738 N N . LEU A 1 124 ? 35.24800 40.48700 -31.15800 1.000 23.42912 125 LEU A N 1
ATOM 1739 C CA . LEU A 1 124 ? 36.08400 41.55500 -30.63500 1.000 24.66612 125 LEU A CA 1
ATOM 1740 C C . LEU A 1 124 ? 36.06800 42.73800 -31.60000 1.000 26.79269 125 LEU A C 1
ATOM 1741 O O . LEU A 1 124 ? 35.76200 42.56400 -32.76900 1.000 30.25626 125 LEU A O 1
ATOM 1757 N N . PRO A 1 125 ? 36.31000 43.95300 -31.10900 1.000 24.89772 126 PRO A N 1
ATOM 1758 C CA . PRO A 1 125 ? 36.21800 45.14200 -31.98100 1.000 23.87655 126 PRO A CA 1
ATOM 1759 C C . PRO A 1 125 ? 37.25900 45.06600 -33.08500 1.000 23.75285 126 PRO A C 1
ATOM 1760 O O . PRO A 1 125 ? 38.29300 44.39000 -32.97600 1.000 23.69495 126 PRO A O 1
ATOM 1771 N N . GLU A 1 126 ? 36.96400 45.76200 -34.18100 1.000 26.40053 127 GLU A N 1
ATOM 1772 C CA . GLU A 1 126 ? 37.86800 45.71600 -35.32100 1.000 28.95610 127 GLU A CA 1
ATOM 1773 C C . GLU A 1 126 ? 39.23900 46.23800 -34.91700 1.000 24.85561 127 GLU A C 1
ATOM 1774 O O . GLU A 1 126 ? 39.37000 47.31800 -34.32900 1.000 25.03721 127 GLU A O 1
ATOM 1786 N N . GLY A 1 127 ? 40.26600 45.47400 -35.25500 1.000 23.11593 128 GLY A N 1
ATOM 1787 C CA . GLY A 1 127 ? 41.64000 45.84100 -34.96700 1.000 23.24226 128 GLY A CA 1
ATOM 1788 C C . GLY A 1 127 ? 42.13800 45.39100 -33.62400 1.000 24.82666 128 GLY A C 1
ATOM 1789 O O . GLY A 1 127 ? 43.28600 45.68600 -33.26400 1.000 25.30830 128 GLY A O 1
ATOM 1793 N N . PHE A 1 128 ? 41.30400 44.71600 -32.84500 1.000 24.40556 129 PHE A N 1
ATOM 1794 C CA . PHE A 1 128 ? 41.74800 44.25000 -31.54700 1.000 22.41321 129 PHE A CA 1
ATOM 1795 C C . PHE A 1 128 ? 43.01200 43.42000 -31.67900 1.000 23.68968 129 PHE A C 1
ATOM 1796 O O . PHE A 1 128 ? 43.10600 42.57800 -32.55700 1.000 25.15302 129 PHE A O 1
ATOM 1813 N N . GLY A 1 129 ? 43.93200 43.60200 -30.74300 1.000 24.03446 130 GLY A N 1
ATOM 1814 C CA . GLY A 1 129 ? 45.02800 42.67300 -30.54500 1.000 25.45042 130 GLY A CA 1
ATOM 1815 C C . GLY A 1 129 ? 45.90300 43.13800 -29.40500 1.000 27.11904 130 GLY A C 1
ATOM 1816 O O . GLY A 1 129 ? 45.63500 44.15400 -28.75600 1.000 28.51131 130 GLY A O 1
ATOM 1820 N N . PHE A 1 130 ? 46.93700 42.34900 -29.14200 1.000 27.42171 131 PHE A N 1
ATOM 1821 C CA . PHE A 1 130 ? 47.90700 42.63100 -28.10600 1.000 28.30076 131 PHE A CA 1
ATOM 1822 C C . PHE A 1 130 ? 49.14300 43.31100 -28.70000 1.000 29.49564 131 PHE A C 1
ATOM 1823 O O . PHE A 1 130 ? 49.47600 43.09600 -29.86500 1.000 30.54577 131 PHE A O 1
ATOM 1840 N N . PRO A 1 131 ? 49.86900 44.09900 -27.91500 1.000 28.09547 132 PRO A N 1
ATOM 1841 C CA . PRO A 1 131 ? 51.17500 44.58900 -28.37500 1.000 30.38522 132 PRO A CA 1
ATOM 1842 C C . PRO A 1 131 ? 52.10000 43.42900 -28.74000 1.000 31.67222 132 PRO A C 1
ATOM 1843 O O . PRO A 1 131 ? 52.02600 42.34200 -28.17200 1.000 30.01149 132 PRO A O 1
ATOM 1854 N N . ASP A 1 132 ? 53.02500 43.68300 -29.66400 1.000 35.37793 133 ASP A N 1
ATOM 1855 C CA . ASP A 1 132 ? 53.87700 42.61200 -30.16400 1.000 47.04775 133 ASP A CA 1
ATOM 1856 C C . ASP A 1 132 ? 54.63200 41.93300 -29.03300 1.000 35.60690 133 ASP A C 1
ATOM 1857 O O . ASP A 1 132 ? 55.21200 42.59500 -28.16700 1.000 37.07023 133 ASP A O 1
ATOM 1866 N N . GLY A 1 133 ? 54.62300 40.60400 -29.05200 1.000 30.49050 134 GLY A N 1
ATOM 1867 C CA . GLY A 1 133 ? 55.23900 39.77200 -28.03200 1.000 29.43774 134 GLY A CA 1
ATOM 1868 C C . GLY A 1 133 ? 54.30700 39.39200 -26.90300 1.000 25.75309 134 GLY A C 1
ATOM 1869 O O . GLY A 1 133 ? 54.47800 38.33100 -26.29400 1.000 26.19261 134 GLY A O 1
ATOM 1873 N N . THR A 1 134 ? 53.28300 40.20000 -26.64400 1.000 24.26344 135 THR A N 1
ATOM 1874 C CA . THR A 1 134 ? 52.37100 39.88000 -25.55200 1.000 23.30016 135 THR A CA 1
ATOM 1875 C C . THR A 1 134 ? 51.41800 38.76100 -25.96200 1.000 25.19513 135 THR A C 1
ATOM 1876 O O . THR A 1 134 ? 50.74600 38.85100 -26.99700 1.000 25.86363 135 THR A O 1
ATOM 1887 N N . THR A 1 135 ? 51.28100 37.76800 -25.10000 1.000 22.95012 136 THR A N 1
ATOM 1888 C CA . THR A 1 135 ? 50.37200 36.65600 -25.34100 1.000 24.62664 136 THR A CA 1
ATOM 1889 C C . THR A 1 135 ? 49.31800 36.48500 -24.26700 1.000 26.22946 136 THR A C 1
ATOM 1890 O O . THR A 1 135 ? 48.40300 35.67800 -24.44600 1.000 27.35854 136 THR A O 1
ATOM 1901 N N . GLU A 1 136 ? 49.39600 37.24100 -23.18600 1.000 27.06904 137 GLU A N 1
ATOM 1902 C CA . GLU A 1 136 ? 48.46600 37.12800 -22.06700 1.000 28.30866 137 GLU A CA 1
ATOM 1903 C C . GLU A 1 136 ? 48.38000 38.49900 -21.43800 1.000 25.73993 137 GLU A C 1
ATOM 1904 O O . GLU A 1 136 ? 49.38700 39.19900 -21.34000 1.000 26.88743 137 GLU A O 1
ATOM 1916 N N . VAL A 1 137 ? 47.18000 38.89500 -21.03600 1.000 25.59254 138 VAL A N 1
ATOM 1917 C CA . VAL A 1 137 ? 47.01900 40.06500 -20.18200 1.000 26.60845 138 VAL A CA 1
ATOM 1918 C C . VAL A 1 137 ? 46.21200 39.65200 -18.95700 1.000 25.93995 138 VAL A C 1
ATOM 1919 O O . VAL A 1 137 ? 45.31800 38.80400 -19.04600 1.000 25.36883 138 VAL A O 1
ATOM 1932 N N . VAL A 1 138 ? 46.59000 40.18900 -17.80900 1.000 24.03446 139 VAL A N 1
ATOM 1933 C CA . VAL A 1 138 ? 45.96300 39.85400 -16.53900 1.000 23.91339 139 VAL A CA 1
ATOM 1934 C C . VAL A 1 138 ? 44.86500 40.87600 -16.28700 1.000 22.23161 139 VAL A C 1
ATOM 1935 O O . VAL A 1 138 ? 45.07100 42.08700 -16.48400 1.000 25.32409 139 VAL A O 1
ATOM 1948 N N . THR A 1 139 ? 43.68800 40.39500 -15.92000 1.000 21.52890 140 THR A N 1
ATOM 1949 C CA . THR A 1 139 ? 42.55800 41.29200 -15.71400 1.000 21.24992 140 THR A CA 1
ATOM 1950 C C . THR A 1 139 ? 42.56600 41.83200 -14.26900 1.000 23.69495 140 THR A C 1
ATOM 1951 O O . THR A 1 139 ? 43.37500 41.42900 -13.42400 1.000 23.46597 140 THR A O 1
ATOM 1962 N N . ASN A 1 140 ? 41.66900 42.79400 -14.01300 1.000 24.79508 141 ASN A N 1
ATOM 1963 C CA A ASN A 1 140 ? 41.59900 43.42000 -12.69900 0.500 25.23987 141 ASN A CA 1
ATOM 1964 C CA B ASN A 1 140 ? 41.59500 43.42000 -12.70000 0.500 25.23724 141 ASN A CA 1
ATOM 1965 C C . ASN A 1 140 ? 41.38400 42.39500 -11.59600 1.000 25.92942 141 ASN A C 1
ATOM 1966 O O . ASN A 1 140 ? 41.87600 42.58000 -10.47800 1.000 27.24274 141 ASN A O 1
ATOM 1987 N N . PHE A 1 141 ? 40.65600 41.32700 -11.88600 1.000 22.22109 142 PHE A N 1
ATOM 1988 C CA . PHE A 1 141 ? 40.31600 40.32100 -10.90100 1.000 22.03685 142 PHE A CA 1
ATOM 1989 C C . PHE A 1 141 ? 41.31200 39.16900 -10.88100 1.000 25.11617 142 PHE A C 1
ATOM 1990 O O . PHE A 1 141 ? 41.05800 38.15700 -10.21400 1.000 28.01125 142 PHE A O 1
ATOM 2007 N N . GLY A 1 142 ? 42.40600 39.27600 -11.63200 1.000 24.41082 143 GLY A N 1
ATOM 2008 C CA . GLY A 1 142 ? 43.40400 38.21800 -11.68300 1.000 26.25315 143 GLY A CA 1
ATOM 2009 C C . GLY A 1 142 ? 43.10200 37.11300 -12.66300 1.000 29.40879 143 GLY A C 1
ATOM 2010 O O . GLY A 1 142 ? 43.78800 36.07700 -12.64200 1.000 32.99343 143 GLY A O 1
ATOM 2014 N N . GLY A 1 143 ? 42.07500 37.27700 -13.49100 1.000 26.71373 144 GLY A N 1
ATOM 2015 C CA . GLY A 1 143 ? 41.88400 36.40100 -14.61800 1.000 27.52435 144 GLY A CA 1
ATOM 2016 C C . GLY A 1 143 ? 42.86400 36.73600 -15.73400 1.000 27.53751 144 GLY A C 1
ATOM 2017 O O . GLY A 1 143 ? 43.69100 37.63500 -15.63900 1.000 25.74782 144 GLY A O 1
ATOM 2021 N N . THR A 1 144 ? 42.77800 35.97500 -16.80400 1.000 27.04008 145 THR A N 1
ATOM 2022 C CA . THR A 1 144 ? 43.68800 36.12800 -17.91900 1.000 26.51371 145 THR A CA 1
ATOM 2023 C C . THR A 1 144 ? 42.89900 36.11400 -19.21500 1.000 24.70559 145 THR A C 1
ATOM 2024 O O . THR A 1 144 ? 41.87900 35.41900 -19.34700 1.000 25.63465 145 THR A O 1
ATOM 2035 N N . ILE A 1 145 ? 43.39200 36.89800 -20.17200 1.000 23.38965 146 ILE A N 1
ATOM 2036 C CA . ILE A 1 145 ? 43.00700 36.78600 -21.57300 1.000 25.23460 146 ILE A CA 1
ATOM 2037 C C . ILE A 1 145 ? 44.25800 36.35700 -22.33000 1.000 23.12646 146 ILE A C 1
ATOM 2038 O O . ILE A 1 145 ? 45.27300 37.05900 -22.30000 1.000 24.53715 146 ILE A O 1
ATOM 2054 N N . THR A 1 146 ? 44.21200 35.15900 -22.89200 1.000 25.32146 147 THR A N 1
ATOM 2055 C CA . THR A 1 146 ? 45.37300 34.52400 -23.50300 1.000 27.51646 147 THR A CA 1
ATOM 2056 C C . THR A 1 146 ? 45.16400 34.40000 -24.99400 1.000 26.47159 147 THR A C 1
ATOM 2057 O O . THR A 1 146 ? 44.09400 33.97300 -25.44200 1.000 25.00300 147 THR A O 1
ATOM 2068 N N . LEU A 1 147 ? 46.18400 34.78400 -25.76000 1.000 25.01879 148 LEU A N 1
ATOM 2069 C CA . LEU A 1 147 ? 46.17400 34.60400 -27.20200 1.000 25.54517 148 LEU A CA 1
ATOM 2070 C C . LEU A 1 147 ? 46.74700 33.23400 -27.51800 1.000 26.71373 148 LEU A C 1
ATOM 2071 O O . LEU A 1 147 ? 47.92100 32.96500 -27.22300 1.000 28.60869 148 LEU A O 1
ATOM 2087 N N . GLY A 1 148 ? 45.92000 32.36600 -28.10400 1.000 27.16642 149 GLY A N 1
ATOM 2088 C CA . GLY A 1 148 ? 46.32600 31.01100 -28.39000 1.000 28.43236 149 GLY A CA 1
ATOM 2089 C C . GLY A 1 148 ? 47.04700 30.90000 -29.72600 1.000 32.64602 149 GLY A C 1
ATOM 2090 O O . GLY A 1 148 ? 47.08400 31.82600 -30.51800 1.000 31.09583 149 GLY A O 1
ATOM 2094 N N . ASP A 1 149 ? 47.64500 29.73000 -29.94300 1.000 43.28677 150 ASP A N 1
ATOM 2095 C CA . ASP A 1 149 ? 48.30300 29.49400 -31.22200 1.000 59.72558 150 ASP A CA 1
ATOM 2096 C C . A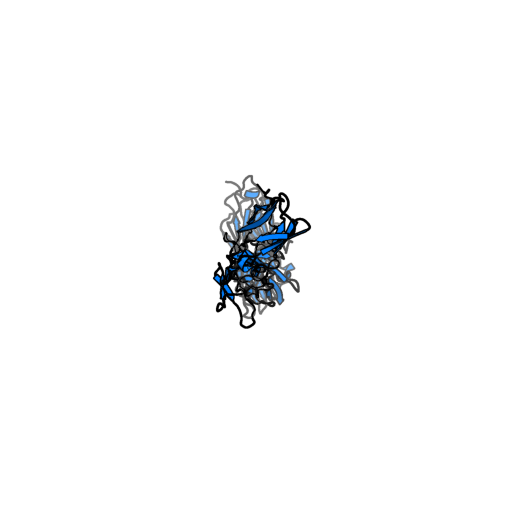SP A 1 149 ? 47.30100 29.32500 -32.35400 1.000 51.35616 150 ASP A C 1
ATOM 2097 O O . ASP A 1 149 ? 47.70500 29.33100 -33.51900 1.000 52.06940 150 ASP A O 1
ATOM 2106 N N . ASP A 1 150 ? 46.00800 29.20100 -32.04900 1.000 43.60786 151 ASP A N 1
ATOM 2107 C CA . ASP A 1 150 ? 44.97800 29.22900 -33.07900 1.000 38.22827 151 ASP A CA 1
ATOM 2108 C C . ASP A 1 150 ? 44.45700 30.63500 -33.34800 1.000 36.14381 151 ASP A C 1
ATOM 2109 O O . ASP A 1 150 ? 43.51900 30.80500 -34.13200 1.000 40.94175 151 ASP A O 1
ATOM 2118 N N . GLY A 1 151 ? 45.06800 31.65600 -32.75700 1.000 32.56443 152 GLY A N 1
ATOM 2119 C CA . GLY A 1 151 ? 44.67700 33.00800 -33.02400 1.000 30.51945 152 GLY A CA 1
ATOM 2120 C C . GLY A 1 151 ? 43.49400 33.50000 -32.22800 1.000 30.53261 152 GLY A C 1
ATOM 2121 O O . GLY A 1 151 ? 43.13100 34.66600 -32.35900 1.000 28.49815 152 GLY A O 1
ATOM 2125 N N A GLU A 1 152 ? 42.89200 32.64400 -31.40700 0.560 31.67222 153 GLU A N 1
ATOM 2126 N N B GLU A 1 152 ? 42.90500 32.66600 -31.39000 0.440 31.62748 153 GLU A N 1
ATOM 2127 C CA A GLU A 1 152 ? 41.73300 33.00500 -30.60200 0.560 32.33546 153 GLU A CA 1
ATOM 2128 C CA B GLU A 1 152 ? 41.73300 33.05300 -30.62200 0.440 32.18544 153 GLU A CA 1
ATOM 2129 C C A GLU A 1 152 ? 42.17000 33.54800 -29.24300 0.560 30.11677 153 GLU A C 1
ATOM 2130 C C B GLU A 1 152 ? 42.13600 33.51200 -29.22800 0.440 30.09571 153 GLU A C 1
ATOM 2131 O O A GLU A 1 152 ? 43.21200 33.16200 -28.70000 0.560 30.01676 153 GLU A O 1
ATOM 2132 O O B GLU A 1 152 ? 43.12700 33.04300 -28.65700 0.440 30.29574 153 GLU A O 1
ATOM 2155 N N . TYR A 1 153 ? 41.34900 34.44100 -28.69000 1.000 27.80333 154 TYR A N 1
ATOM 2156 C CA . TYR A 1 153 ? 41.56100 34.99100 -27.35600 1.000 24.76350 154 TYR A CA 1
ATOM 2157 C C . TYR A 1 153 ? 40.63200 34.28500 -26.37200 1.000 24.30028 154 TYR A C 1
ATOM 2158 O O . TYR A 1 153 ? 39.43200 34.17800 -26.62200 1.000 23.63968 154 TYR A O 1
ATOM 2176 N N . ARG A 1 154 ? 41.19200 33.79300 -25.28500 1.000 23.87392 155 ARG A N 1
ATOM 2177 C CA . ARG A 1 154 ? 40.43400 33.03600 -24.28900 1.000 26.73215 155 ARG A CA 1
ATOM 2178 C C . ARG A 1 154 ? 40.54500 33.70700 -22.93600 1.000 28.45868 155 ARG A C 1
ATOM 2179 O O . ARG A 1 154 ? 41.64700 34.00000 -22.47000 1.000 28.06389 155 ARG A O 1
ATOM 2200 N N . TYR A 1 155 ? 39.40400 33.86600 -22.28300 1.000 26.90059 156 TYR A N 1
ATOM 2201 C CA . TYR A 1 155 ? 39.30300 34.46000 -20.96400 1.000 25.64781 156 TYR A CA 1
ATOM 2202 C C . TYR A 1 155 ? 39.06600 33.35300 -19.95900 1.000 22.59218 156 TYR A C 1
ATOM 2203 O O . TYR A 1 155 ? 38.12100 32.57600 -20.11600 1.000 24.83456 156 TYR A O 1
ATOM 2221 N N A ASP A 1 156 ? 39.93400 33.26900 -18.95300 0.490 23.45544 157 ASP A N 1
ATOM 2222 N N B ASP A 1 156 ? 39.90100 33.29700 -18.93100 0.510 23.45018 157 ASP A N 1
ATOM 2223 C CA A ASP A 1 156 ? 39.73800 32.35900 -17.82800 0.490 25.10827 157 ASP A CA 1
ATOM 2224 C CA B ASP A 1 156 ? 39.73300 32.35100 -17.82800 0.510 25.24513 157 ASP A CA 1
ATOM 2225 C C A ASP A 1 156 ? 39.01000 33.14700 -16.74500 0.490 25.72940 157 ASP A C 1
ATOM 2226 C C B ASP A 1 156 ? 39.02000 33.11600 -16.71500 0.510 25.72414 157 ASP A C 1
ATOM 2227 O O A ASP A 1 156 ? 39.61300 34.00100 -16.08100 0.490 27.49014 157 ASP A O 1
ATOM 2228 O O B ASP A 1 156 ? 39.64000 33.90900 -15.99900 0.510 27.63226 157 ASP A O 1
ATOM 2245 N N . ALA A 1 157 ? 37.72300 32.87400 -16.57400 1.000 26.34790 158 ALA A N 1
ATOM 2246 C CA . ALA A 1 157 ? 36.88200 33.70200 -15.70600 1.000 24.81350 158 ALA A CA 1
ATOM 2247 C C . ALA A 1 157 ? 37.00700 33.26600 -14.25000 1.000 24.58453 158 ALA A C 1
ATOM 2248 O O . ALA A 1 157 ? 36.76000 32.10000 -13.94700 1.000 27.01113 158 ALA A O 1
ATOM 2256 N N . PRO A 1 158 ? 37.44400 34.14000 -13.34600 1.000 22.17108 159 PRO A N 1
ATOM 2257 C CA . PRO A 1 158 ? 37.58500 33.74300 -11.94400 1.000 23.41070 159 PRO A CA 1
ATOM 2258 C C . PRO A 1 158 ? 36.22500 33.45500 -11.32700 1.000 20.56036 159 PRO A C 1
ATOM 2259 O O . PRO A 1 158 ? 35.20900 34.02900 -11.72700 1.000 21.00515 159 PRO A O 1
ATOM 2270 N N . VAL A 1 159 ? 36.22700 32.57400 -10.31900 1.000 21.66839 160 VAL A N 1
ATOM 2271 C CA . VAL A 1 159 ? 35.04500 32.36900 -9.49900 1.000 22.10528 160 VAL A CA 1
ATOM 2272 C C . VAL A 1 159 ? 34.87800 33.57500 -8.59600 1.000 22.08423 160 VAL A C 1
ATOM 2273 O O . VAL A 1 159 ? 35.86300 34.06400 -8.01400 1.000 22.27899 160 VAL A O 1
ATOM 2286 N N . ARG A 1 160 ? 33.62400 34.04900 -8.45900 1.000 19.93397 161 ARG A N 1
ATOM 2287 C CA . ARG A 1 160 ? 33.33000 35.20200 -7.62900 1.000 21.39993 161 ARG A CA 1
ATOM 2288 C C . ARG A 1 160 ? 32.23500 34.86900 -6.60600 1.000 20.28664 161 ARG A C 1
ATOM 2289 O O . ARG A 1 160 ? 31.31000 34.05500 -6.84700 1.000 18.22850 161 ARG A O 1
ATOM 2310 N N . ASP A 1 161 ? 32.33300 35.54600 -5.46700 1.000 19.61288 162 ASP A N 1
ATOM 2311 C CA . ASP A 1 161 ? 31.22600 35.61400 -4.49700 1.000 19.46023 162 ASP A CA 1
ATOM 2312 C C . ASP A 1 161 ? 30.22800 36.63800 -5.02700 1.000 17.73634 162 ASP A C 1
ATOM 2313 O O . ASP A 1 161 ? 30.44200 37.84700 -4.92800 1.000 19.92081 162 ASP A O 1
ATOM 2322 N N . HIS A 1 162 ? 29.14700 36.16400 -5.61700 1.000 16.76254 163 HIS A N 1
ATOM 2323 C CA . HIS A 1 162 ? 28.14200 37.03300 -6.19400 1.000 18.84700 163 HIS A CA 1
ATOM 2324 C C . HIS A 1 162 ? 27.13700 37.56000 -5.19200 1.000 19.95239 163 HIS A C 1
ATOM 2325 O O . HIS A 1 162 ? 26.17700 38.24600 -5.59900 1.000 21.93684 163 HIS A O 1
ATOM 2339 N N . GLY A 1 163 ? 27.33600 37.27400 -3.92300 1.000 20.81565 164 GLY A N 1
ATOM 2340 C CA . GLY A 1 163 ? 26.43700 37.73500 -2.90200 1.000 22.73957 164 GLY A CA 1
ATOM 2341 C C . GLY A 1 163 ? 26.95700 38.87300 -2.05800 1.000 25.28724 164 GLY A C 1
ATOM 2342 O O . GLY A 1 163 ? 26.21300 39.42400 -1.23000 1.000 26.22420 164 GLY A O 1
ATOM 2346 N N . ASP A 1 164 ? 28.22200 39.23000 -2.24600 1.000 24.53189 165 ASP A N 1
ATOM 2347 C CA . ASP A 1 164 ? 28.87000 40.19600 -1.37400 1.000 23.73706 165 ASP A CA 1
ATOM 2348 C C . ASP A 1 164 ? 28.71600 41.61500 -1.94900 1.000 21.64733 165 ASP A C 1
ATOM 2349 O O . ASP A 1 164 ? 27.96000 41.86000 -2.89000 1.000 19.94713 165 ASP A O 1
ATOM 2358 N N . ALA A 1 165 ? 29.43300 42.56500 -1.36700 1.000 22.39742 166 ALA A N 1
ATOM 2359 C CA . ALA A 1 165 ? 29.29200 43.96600 -1.70900 1.000 24.35029 166 ALA A CA 1
ATOM 2360 C C . ALA A 1 165 ? 30.26500 44.40200 -2.78800 1.000 25.57938 166 ALA A C 1
ATOM 2361 O O . ALA A 1 165 ? 30.40100 45.60500 -3.03300 1.000 29.42721 166 ALA A O 1
ATOM 2368 N N . VAL A 1 166 ? 30.95300 43.46900 -3.44000 1.000 23.15541 167 VAL A N 1
ATOM 2369 C CA . VAL A 1 166 ? 31.99200 43.80900 -4.41200 1.000 24.62137 167 VAL A CA 1
ATOM 2370 C C . VAL A 1 166 ? 31.52800 43.43400 -5.80600 1.000 24.10026 167 VAL A C 1
ATOM 2371 O O . VAL A 1 166 ? 31.15000 42.29100 -6.05400 1.000 21.23939 167 VAL A O 1
ATOM 2384 N N . SER A 1 167 ? 31.56800 44.40300 -6.72800 1.000 22.97907 168 SER A N 1
ATOM 2385 C CA . SER A 1 167 ? 31.19800 44.14900 -8.09800 1.000 22.85800 168 SER A CA 1
ATOM 2386 C C . SER A 1 167 ? 31.98600 42.98500 -8.67900 1.000 20.86566 168 SER A C 1
ATOM 2387 O O . SER A 1 167 ? 33.16000 42.77400 -8.36800 1.000 21.25255 168 SER A O 1
ATOM 2395 N N . ASP A 1 168 ? 31.31900 42.23700 -9.55100 1.000 21.02884 169 ASP A N 1
ATOM 2396 C CA . ASP A 1 168 ? 31.93000 41.09600 -10.21600 1.000 22.84484 169 ASP A CA 1
ATOM 2397 C C . ASP A 1 168 ? 32.08900 41.34700 -11.70700 1.000 21.36309 169 ASP A C 1
ATOM 2398 O O . ASP A 1 168 ? 32.14400 40.40900 -12.50400 1.000 21.99211 169 ASP A O 1
ATOM 2407 N N . LYS A 1 169 ? 32.12100 42.60800 -12.10300 1.000 20.73406 170 LYS A N 1
ATOM 2408 C CA . LYS A 1 169 ? 32.43100 42.98600 -13.49400 1.000 21.15780 170 LYS A CA 1
ATOM 2409 C C . LYS A 1 169 ? 33.93000 43.22600 -13.64400 1.000 21.71050 170 LYS A C 1
ATOM 2410 O O . LYS A 1 169 ? 34.47500 44.21800 -13.13500 1.000 22.94222 170 LYS A O 1
ATOM 2429 N N . ASP A 1 170 ? 34.62400 42.26100 -14.25800 1.000 19.76290 171 ASP A N 1
ATOM 2430 C CA . ASP A 1 170 ? 36.05600 42.30200 -14.48700 1.000 17.22312 171 ASP A CA 1
ATOM 2431 C C . ASP A 1 170 ? 36.35600 43.23500 -15.66200 1.000 17.59158 171 ASP A C 1
ATOM 2432 O O . ASP A 1 170 ? 35.48000 43.60600 -16.43900 1.000 21.10516 171 ASP A O 1
ATOM 2441 N N A SER A 1 171 ? 37.61500 43.63300 -15.75500 0.450 17.29944 172 SER A N 1
ATOM 2442 N N B SER A 1 171 ? 37.61400 43.62900 -15.76200 0.550 17.29681 172 SER A N 1
ATOM 2443 C CA A SER A 1 171 ? 38.01800 44.52800 -16.82500 0.450 20.41561 172 SER A CA 1
ATOM 2444 C CA B SER A 1 171 ? 38.00900 44.51800 -16.84000 0.550 20.37613 172 SER A CA 1
ATOM 2445 C C A SER A 1 171 ? 39.51300 44.42300 -17.05000 0.450 18.94701 172 SER A C 1
ATOM 2446 C C B SER A 1 171 ? 39.50700 44.44000 -17.04600 0.550 20.81829 172 SER A C 1
ATOM 2447 O O A SER A 1 171 ? 40.27500 44.02600 -16.16500 0.450 20.84724 172 SER A O 1
ATOM 2448 O O B SER A 1 171 ? 40.26700 44.07200 -16.14700 0.550 20.98146 172 SER A O 1
ATOM 2463 N N . VAL A 1 172 ? 39.92000 44.80200 -18.25700 1.000 20.54194 173 VAL A N 1
ATOM 2464 C CA . VAL A 1 172 ? 41.34000 44.93700 -18.56700 1.000 21.51311 173 VAL A CA 1
ATOM 2465 C C . VAL A 1 172 ? 41.43100 45.88100 -19.75600 1.000 19.82869 173 VAL A C 1
ATOM 2466 O O . VAL A 1 172 ? 40.52300 45.92700 -20.57500 1.000 19.66288 173 VAL A O 1
ATOM 2480 N N . THR A 1 173 ? 42.47800 46.69700 -19.78300 1.000 21.31835 174 THR A N 1
ATOM 2481 C CA . THR A 1 173 ? 42.74400 47.61200 -20.88900 1.000 21.93158 174 THR A CA 1
ATOM 2482 C C . THR A 1 173 ? 44.07100 47.23200 -21.52200 1.000 22.59218 174 THR A C 1
ATOM 2483 O O . THR A 1 173 ? 45.08900 47.07600 -20.82400 1.000 23.25805 174 THR A O 1
ATOM 2494 N N . VAL A 1 174 ? 44.03800 47.04100 -22.83800 1.000 23.77917 175 VAL A N 1
ATOM 2495 C CA . VAL A 1 174 ? 45.20400 46.76600 -23.65800 1.000 24.79508 175 VAL A CA 1
ATOM 2496 C C . VAL A 1 174 ? 45.57400 48.07500 -24.34300 1.000 23.65810 175 VAL A C 1
ATOM 2497 O O . VAL A 1 174 ? 44.69400 48.75600 -24.87600 1.000 22.96591 175 VAL A O 1
ATOM 2510 N N . THR A 1 175 ? 46.84100 48.46000 -24.24600 1.000 24.55031 176 THR A N 1
ATOM 2511 C CA . THR A 1 175 ? 47.34800 49.66600 -24.88300 1.000 28.80345 176 THR A CA 1
ATOM 2512 C C . THR A 1 175 ? 48.33900 49.28500 -25.96500 1.000 29.21929 176 THR A C 1
ATOM 2513 O O . THR A 1 175 ? 49.28400 48.51400 -25.72100 1.000 29.98781 176 THR A O 1
ATOM 2524 N N . LEU A 1 176 ? 48.14300 49.85000 -27.14800 1.000 29.73251 177 LEU A N 1
ATOM 2525 C CA . LEU A 1 176 ? 49.00400 49.58900 -28.28300 1.000 29.55354 177 LEU A CA 1
ATOM 2526 C C . LEU A 1 176 ? 49.89500 50.79700 -28.53500 1.000 33.31978 177 LEU A C 1
ATOM 2527 O O . LEU A 1 176 ? 49.63300 51.91900 -28.08200 1.000 31.85645 177 LEU A O 1
ATOM 2543 N N . GLU A 1 177 ? 50.97700 50.53100 -29.25700 1.000 39.94689 178 GLU A N 1
ATOM 2544 C CA . GLU A 1 177 ? 52.03200 51.52600 -29.43600 1.000 54.46179 178 GLU A CA 1
ATOM 2545 C C . GLU A 1 177 ? 51.59600 52.69300 -30.30400 1.000 41.02860 178 GLU A C 1
ATOM 2546 O O . GLU A 1 177 ? 52.22100 53.75400 -30.23400 1.000 41.32864 178 GLU A O 1
ATOM 2558 N N . ASP A 1 178 ? 50.52000 52.55500 -31.07400 1.000 33.35663 179 ASP A N 1
ATOM 2559 C CA . ASP A 1 178 ? 50.01200 53.66200 -31.87900 1.000 31.03267 179 ASP A CA 1
ATOM 2560 C C . ASP A 1 178 ? 49.00000 54.52100 -31.13000 1.000 30.51945 179 ASP A C 1
ATOM 2561 O O . ASP A 1 178 ? 48.43600 55.45000 -31.71100 1.000 30.77211 179 ASP A O 1
ATOM 2570 N N . GLY A 1 179 ? 48.74400 54.23300 -29.85700 1.000 29.60355 180 GLY A N 1
ATOM 2571 C CA . GLY A 1 179 ? 47.85500 55.01500 -29.04200 1.000 28.69555 180 GLY A CA 1
ATOM 2572 C C . GLY A 1 179 ? 46.50000 54.38600 -28.82500 1.000 27.17431 180 GLY A C 1
ATOM 2573 O O . GLY A 1 179 ? 45.77300 54.81800 -27.94000 1.000 27.37170 180 GLY A O 1
ATOM 2577 N N . ARG A 1 180 ? 46.14300 53.38100 -29.61500 1.000 24.33450 181 ARG A N 1
ATOM 2578 C CA . ARG A 1 180 ? 44.85800 52.72700 -29.43500 1.000 22.61324 181 ARG A CA 1
ATOM 2579 C C . ARG A 1 180 ? 44.81300 52.01600 -28.09300 1.000 22.51323 181 ARG A C 1
ATOM 2580 O O . ARG A 1 180 ? 45.82100 51.50800 -27.60100 1.000 25.40305 181 ARG A O 1
ATOM 2601 N N . THR A 1 181 ? 43.63600 51.98800 -27.51700 1.000 20.35770 182 THR A N 1
ATOM 2602 C CA . THR A 1 181 ? 43.39000 51.17800 -26.32600 1.000 22.21845 182 THR A CA 1
ATOM 2603 C C . THR A 1 181 ? 42.12400 50.36400 -26.55300 1.000 22.15792 182 THR A C 1
ATOM 2604 O O . THR A 1 181 ? 41.19700 50.78400 -27.25700 1.000 22.18687 182 THR A O 1
ATOM 2615 N N . PHE A 1 182 ? 42.10100 49.17600 -25.95700 1.000 22.12371 183 PHE A N 1
ATOM 2616 C CA . PHE A 1 182 ? 40.95600 48.28600 -26.03800 1.000 20.20769 183 PHE A CA 1
ATOM 2617 C C . PHE A 1 182 ? 40.62200 47.89200 -24.60700 1.000 20.51825 183 PHE A C 1
ATOM 2618 O O . PHE A 1 182 ? 41.46400 47.32600 -23.91600 1.000 22.36584 183 PHE A O 1
ATOM 2635 N N . THR A 1 183 ? 39.43900 48.23900 -24.16200 1.000 20.63932 184 THR A N 1
ATOM 2636 C CA . THR A 1 183 ? 38.96500 47.91700 -22.82000 1.000 25.53464 184 THR A CA 1
ATOM 2637 C C . THR A 1 183 ? 37.95700 46.78900 -22.94000 1.000 24.22396 184 THR A C 1
ATOM 2638 O O . THR A 1 183 ? 36.94500 46.92600 -23.63500 1.000 23.91866 184 THR A O 1
ATOM 2649 N N . VAL A 1 184 ? 38.28100 45.66100 -22.32200 1.000 22.29215 185 VAL A N 1
ATOM 2650 C CA . VAL A 1 184 ? 37.44100 44.47500 -22.32900 1.000 21.23412 185 VAL A CA 1
ATOM 2651 C C . VAL A 1 184 ? 36.76500 44.41600 -20.97200 1.000 19.63920 185 VAL A C 1
ATOM 2652 O O . VAL A 1 184 ? 37.44900 44.32200 -19.94800 1.000 21.61838 185 VAL A O 1
ATOM 2665 N N . ASN A 1 185 ? 35.44900 44.54000 -20.97900 1.000 20.20242 186 ASN A N 1
ATOM 2666 C CA . ASN A 1 185 ? 34.61100 44.48300 -19.78500 1.000 23.01329 186 ASN A CA 1
ATOM 2667 C C . ASN A 1 185 ? 33.94100 43.12100 -19.75700 1.000 23.58177 186 ASN A C 1
ATOM 2668 O O . ASN A 1 185 ? 33.30300 42.72200 -20.73800 1.000 21.44204 186 ASN A O 1
ATOM 2679 N N . LEU A 1 186 ? 34.12900 42.39400 -18.65700 1.000 24.34502 187 LEU A N 1
ATOM 2680 C CA . LEU A 1 186 ? 33.75900 40.98600 -18.56100 1.000 22.04738 187 LEU A CA 1
ATOM 2681 C C . LEU A 1 186 ? 32.85100 40.82300 -17.34100 1.000 20.20242 187 LEU A C 1
ATOM 2682 O O . LEU A 1 186 ? 33.32700 40.72200 -16.20600 1.000 22.32373 187 LEU A O 1
ATOM 2698 N N . ASP A 1 187 ? 31.54500 40.85500 -17.56800 1.000 19.84185 188 ASP A N 1
ATOM 2699 C CA . ASP A 1 187 ? 30.57200 40.71200 -16.49300 1.000 21.49468 188 ASP A CA 1
ATOM 2700 C C . ASP A 1 187 ? 30.53500 39.22900 -16.15500 1.000 20.71301 188 ASP A C 1
ATOM 2701 O O . ASP A 1 187 ? 29.96300 38.44100 -16.91400 1.000 22.23688 188 ASP A O 1
ATOM 2710 N N . ILE A 1 188 ? 31.11000 38.85100 -15.01200 1.000 20.23137 189 ILE A N 1
ATOM 2711 C CA . ILE A 1 188 ? 31.20400 37.44500 -14.62900 1.000 20.51562 189 ILE A CA 1
ATOM 2712 C C . ILE A 1 188 ? 29.86600 36.98200 -14.05000 1.000 19.76816 189 ILE A C 1
ATOM 2713 O O . ILE A 1 188 ? 29.33700 37.58100 -13.10900 1.000 19.17862 189 ILE A O 1
ATOM 2729 N N . GLN A 1 189 ? 29.29300 35.96500 -14.65300 1.000 20.10241 190 GLN A N 1
ATOM 2730 C CA . GLN A 1 189 ? 27.98300 35.46700 -14.28800 1.000 21.76577 190 GLN A CA 1
ATOM 2731 C C . GLN A 1 189 ? 28.11800 34.39000 -13.22800 1.000 19.20230 190 GLN A C 1
ATOM 2732 O O . GLN A 1 189 ? 29.05000 33.56800 -13.25000 1.000 18.49695 190 GLN A O 1
ATOM 2746 N N . ASP A 1 190 ? 27.16500 34.38600 -12.31400 1.000 20.46298 191 ASP A N 1
ATOM 2747 C CA . ASP A 1 190 ? 27.17900 33.39500 -11.25400 1.000 21.42099 191 ASP A CA 1
ATOM 2748 C C . ASP A 1 190 ? 26.82200 32.00800 -11.77600 1.000 22.22109 191 ASP A C 1
ATOM 2749 O O . ASP A 1 190 ? 26.01400 31.85300 -12.68800 1.000 24.07131 191 ASP A O 1
ATOM 2758 N N . SER A 1 191 ? 27.43800 30.98400 -11.16000 1.000 18.48906 192 SER A N 1
ATOM 2759 C CA . SER A 1 191 ? 27.10300 29.59300 -11.42400 1.000 20.19453 192 SER A CA 1
ATOM 2760 C C . SER A 1 191 ? 26.30700 29.05200 -10.23600 1.000 20.01293 192 SER A C 1
ATOM 2761 O O . SER A 1 191 ? 26.27800 29.66600 -9.18800 1.000 19.61551 192 SER A O 1
ATOM 2769 N N . ALA A 1 192 ? 25.74600 27.86100 -10.40000 1.000 18.99438 193 ALA A N 1
ATOM 2770 C CA . ALA A 1 192 ? 24.86800 27.26900 -9.40000 1.000 18.33641 193 ALA A CA 1
ATOM 2771 C C . ALA A 1 192 ? 25.06300 25.78100 -9.38800 1.000 19.37074 193 ALA A C 1
ATOM 2772 O O . ALA A 1 192 ? 25.44300 25.17800 -10.40500 1.000 21.04726 193 ALA A O 1
ATOM 2779 N N . PRO A 1 193 ? 24.76600 25.12000 -8.27500 1.000 19.99187 194 PRO A N 1
ATOM 2780 C CA . PRO A 1 193 ? 24.77300 23.67100 -8.25000 1.000 21.48415 194 PRO A CA 1
ATOM 2781 C C . PRO A 1 193 ? 23.57600 23.12000 -9.00900 1.000 22.34478 194 PRO A C 1
ATOM 2782 O O . PRO A 1 193 ? 22.61600 23.83400 -9.27700 1.000 21.74208 194 PRO A O 1
ATOM 2793 N N . VAL A 1 194 ? 23.64200 21.82800 -9.35800 1.000 21.07884 195 VAL A N 1
ATOM 2794 C CA . VAL A 1 194 ? 22.49800 21.12800 -9.92600 1.000 19.71815 195 VAL A CA 1
ATOM 2795 C C . VAL A 1 194 ? 22.24500 19.88100 -9.08500 1.000 20.36034 195 VAL A C 1
ATOM 2796 O O . VAL A 1 194 ? 23.03400 18.92100 -9.14000 1.000 20.38929 195 VAL A O 1
ATOM 2809 N N . ALA A 1 195 ? 21.14500 19.87800 -8.34700 1.000 20.34454 196 ALA A N 1
ATOM 2810 C CA . ALA A 1 195 ? 20.76400 18.71500 -7.55800 1.000 21.85262 196 ALA A CA 1
ATOM 2811 C C . ALA A 1 195 ? 20.09300 17.69400 -8.46400 1.000 23.29753 196 ALA A C 1
ATOM 2812 O O . ALA A 1 195 ? 19.24200 18.05000 -9.28100 1.000 25.67676 196 ALA A O 1
ATOM 2819 N N . VAL A 1 196 ? 20.46900 16.43100 -8.30300 1.000 19.98924 197 VAL A N 1
ATOM 2820 C CA . VAL A 1 196 ? 19.98100 15.33300 -9.11800 1.000 20.61563 197 VAL A CA 1
ATOM 2821 C C . VAL A 1 196 ? 19.18400 14.40400 -8.22200 1.000 23.35017 197 VAL A C 1
ATOM 2822 O O . VAL A 1 196 ? 19.61100 14.09900 -7.10700 1.000 23.46860 197 VAL A O 1
ATOM 2835 N N . ASP A 1 197 ? 18.06400 13.91500 -8.74200 1.000 24.14500 198 ASP A N 1
ATOM 2836 C CA . ASP A 1 197 ? 17.19200 13.04400 -7.97500 1.000 23.91866 198 ASP A CA 1
ATOM 2837 C C . ASP A 1 197 ? 17.93000 11.78200 -7.54700 1.000 24.45293 198 ASP A C 1
ATOM 2838 O O . ASP A 1 197 ? 18.78500 11.25500 -8.25700 1.000 24.77929 198 ASP A O 1
ATOM 2847 N N . ASP A 1 198 ? 17.54300 11.28000 -6.37200 1.000 21.55785 199 ASP A N 1
ATOM 2848 C CA . ASP A 1 198 ? 18.16600 10.13700 -5.71700 1.000 24.03183 199 ASP A CA 1
ATOM 2849 C C . ASP A 1 198 ? 17.13700 9.04200 -5.50700 1.000 26.27157 199 ASP A C 1
ATOM 2850 O O . ASP A 1 198 ? 15.97100 9.32500 -5.20300 1.000 28.65344 199 ASP A O 1
ATOM 2859 N N . GLN A 1 199 ? 17.56800 7.79800 -5.65700 1.000 27.26643 200 GLN A N 1
ATOM 2860 C CA . GLN A 1 199 ? 16.72500 6.64000 -5.38900 1.000 37.60977 200 GLN A CA 1
ATOM 2861 C C . GLN A 1 199 ? 17.35400 5.77300 -4.31300 1.000 26.43738 200 GLN A C 1
ATOM 2862 O O . GLN A 1 199 ? 18.54700 5.47800 -4.34400 1.000 28.50079 200 GLN A O 1
ATOM 2876 N N . ASP A 1 200 ? 16.52800 5.30600 -3.39000 1.000 24.98984 201 ASP A N 1
ATOM 2877 C CA . ASP A 1 200 ? 16.96200 4.34200 -2.38100 1.000 25.70045 201 ASP A CA 1
ATOM 2878 C C . ASP A 1 200 ? 15.81000 3.37300 -2.18400 1.000 26.80585 201 ASP A C 1
ATOM 2879 O O . ASP A 1 200 ? 14.71000 3.57900 -2.70400 1.000 26.39790 201 ASP A O 1
ATOM 2888 N N . SER A 1 201 ? 16.05900 2.29900 -1.44000 1.000 28.03757 202 SER A N 1
ATOM 2889 C CA . SER A 1 201 ? 15.01300 1.31800 -1.21500 1.000 32.39599 202 SER A CA 1
ATOM 2890 C C . SER A 1 201 ? 15.19300 0.67100 0.14600 1.000 31.16689 202 SER A C 1
ATOM 2891 O O . SER A 1 201 ? 16.28400 0.65800 0.72100 1.000 31.93014 202 SER A O 1
ATOM 2899 N N . ILE A 1 202 ? 14.09600 0.13600 0.65000 1.000 30.68789 203 ILE A N 1
ATOM 2900 C CA . ILE A 1 202 ? 14.09700 -0.62200 1.90300 1.000 30.03255 203 ILE A CA 1
ATOM 2901 C C . ILE A 1 202 ? 12.97100 -1.63400 1.83200 1.000 33.42243 203 ILE A C 1
ATOM 2902 O O . ILE A 1 202 ? 11.91900 -1.36300 1.24700 1.000 34.22779 203 ILE A O 1
ATOM 2918 N N . VAL A 1 203 ? 13.21300 -2.81700 2.39600 1.000 33.90670 204 VAL A N 1
ATOM 2919 C CA . VAL A 1 203 ? 12.23300 -3.89700 2.41200 1.000 35.12790 204 VAL A CA 1
ATOM 2920 C C . VAL A 1 203 ? 11.96000 -4.25600 3.86600 1.000 33.41453 204 VAL A C 1
ATOM 2921 O O . VAL A 1 203 ? 12.88600 -4.60200 4.60700 1.000 36.08854 204 VAL A O 1
ATOM 2934 N N . VAL A 1 204 ? 10.69600 -4.20500 4.25900 1.000 29.13244 205 VAL A N 1
ATOM 2935 C CA . VAL A 1 204 ? 10.26200 -4.52500 5.61800 1.000 32.37757 205 VAL A CA 1
ATOM 2936 C C . VAL A 1 204 ? 9.81600 -5.97700 5.63100 1.000 36.03064 205 VAL A C 1
ATOM 2937 O O . VAL A 1 204 ? 8.98300 -6.38600 4.81300 1.000 38.24406 205 VAL A O 1
ATOM 2950 N N . GLN A 1 205 ? 10.38400 -6.76300 6.53900 1.000 41.19441 206 GLN A N 1
ATOM 2951 C CA . GLN A 1 205 ? 10.10700 -8.19000 6.54400 1.000 47.54517 206 GLN A CA 1
ATOM 2952 C C . GLN A 1 205 ? 8.70200 -8.46300 7.07600 1.000 45.81865 206 GLN A C 1
ATOM 2953 O O . GLN A 1 205 ? 8.16500 -7.73200 7.91700 1.000 40.73383 206 GLN A O 1
ATOM 2967 N N . HIS A 1 206 ? 8.11200 -9.53500 6.56400 1.000 50.79030 207 HIS A N 1
ATOM 2968 C CA . HIS A 1 206 ? 6.80800 -10.02600 6.97600 1.000 61.51527 207 HIS A CA 1
ATOM 2969 C C . HIS A 1 206 ? 7.00900 -11.37700 7.64000 1.000 52.25100 207 HIS A C 1
ATOM 2970 O O . HIS A 1 206 ? 7.86300 -12.16200 7.21200 1.000 47.80836 207 HIS A O 1
ATOM 2984 N N . GLU A 1 207 ? 6.23200 -11.63300 8.69000 1.000 52.16678 208 GLU A N 1
ATOM 2985 C CA . GLU A 1 207 ? 6.23200 -12.92700 9.35900 1.000 58.80442 208 GLU A CA 1
ATOM 2986 C C . GLU A 1 207 ? 4.90300 -13.08800 10.07900 1.000 49.85335 208 GLU A C 1
ATOM 2987 O O . GLU A 1 207 ? 4.37800 -12.11600 10.62000 1.000 46.55032 208 GLU A O 1
ATOM 2999 N N . GLU A 1 208 ? 4.38100 -14.31400 10.09600 1.000 48.11630 209 GLU A N 1
ATOM 3000 C CA . GLU A 1 208 ? 3.18000 -14.65200 10.84300 1.000 52.66684 209 GLU A CA 1
ATOM 3001 C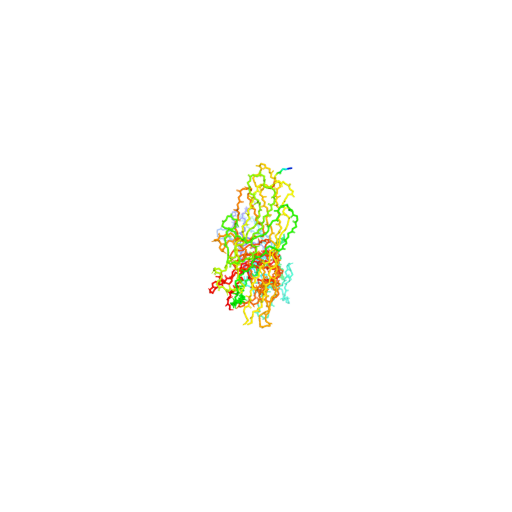 C . GLU A 1 208 ? 3.58900 -15.60500 11.96100 1.000 48.03471 209 GLU A C 1
ATOM 3002 O O . GLU A 1 208 ? 4.16500 -16.66500 11.68900 1.000 48.99008 209 GLU A O 1
ATOM 3014 N N . PHE A 1 209 ? 3.31400 -15.21300 13.21000 1.000 46.52137 210 PHE A N 1
ATOM 3015 C CA . PHE A 1 209 ? 3.50600 -16.06000 14.37600 1.000 49.74017 210 PHE A CA 1
ATOM 3016 C C . PHE A 1 209 ? 2.15500 -16.63200 14.78600 1.000 54.17755 210 PHE A C 1
ATOM 3017 O O . PHE A 1 209 ? 1.15600 -15.90600 14.80600 1.000 50.94032 210 PHE A O 1
ATOM 3034 N N . GLU A 1 210 ? 2.13100 -17.91500 15.13800 1.000 60.11773 211 GLU A N 1
ATOM 3035 C CA . GLU A 1 210 ? 0.95300 -18.53500 15.73400 1.000 64.90778 211 GLU A CA 1
ATOM 3036 C C . GLU A 1 210 ? 1.04200 -18.34500 17.24500 1.000 54.32230 211 GLU A C 1
ATOM 3037 O O . GLU A 1 210 ? 2.05200 -18.70900 17.85800 1.000 48.64267 211 GLU A O 1
ATOM 3049 N N . VAL A 1 211 ? 0.00900 -17.75900 17.84400 1.000 53.12479 212 VAL A N 1
ATOM 3050 C CA . VAL A 1 211 ? 0.03000 -17.47200 19.27200 1.000 52.20363 212 VAL A CA 1
ATOM 3051 C C . VAL A 1 211 ? -1.18600 -18.08300 19.94900 1.000 47.10565 212 VAL A C 1
ATOM 3052 O O . VAL A 1 211 ? -2.23500 -18.29000 19.33200 1.000 41.54972 212 VAL A O 1
ATOM 3065 N N . SER A 1 212 ? -1.03300 -18.35200 21.23600 1.000 47.28198 213 SER A N 1
ATOM 3066 C CA . SER A 1 212 ? -2.12700 -18.85500 22.04500 1.000 48.98482 213 SER A CA 1
ATOM 3067 C C . SER A 1 212 ? -3.06100 -17.70900 22.43000 1.000 46.70034 213 SER A C 1
ATOM 3068 O O . SER A 1 212 ? -2.85600 -16.54700 22.05800 1.000 41.36022 213 SER A O 1
ATOM 3076 N N . GLU A 1 213 ? -4.09100 -18.04100 23.20600 1.000 41.33127 214 GLU A N 1
ATOM 3077 C CA . GLU A 1 213 ? -4.89100 -17.00900 23.82800 1.000 35.57795 214 GLU A CA 1
ATOM 3078 C C . GLU A 1 213 ? -4.02500 -16.21900 24.79300 1.000 33.65930 214 GLU A C 1
ATOM 3079 O O . GLU A 1 213 ? -3.00700 -16.70600 25.30100 1.000 33.59877 214 GLU A O 1
ATOM 3091 N N . ILE A 1 214 ? -4.43900 -14.97900 25.03800 1.000 31.34850 215 ILE A N 1
ATOM 3092 C CA . ILE A 1 214 ? -3.73900 -14.10200 25.95700 1.000 30.32995 215 ILE A CA 1
ATOM 3093 C C . ILE A 1 214 ? -4.38400 -14.21000 27.33700 1.000 30.65631 215 ILE A C 1
ATOM 3094 O O . ILE A 1 214 ? -5.61500 -14.31700 27.46500 1.000 33.09081 215 ILE A O 1
ATOM 3110 N N . ALA A 1 215 ? -3.56200 -14.09100 28.37200 1.000 28.64817 216 ALA A N 1
ATOM 3111 C CA . ALA A 1 215 ? -4.04900 -14.03400 29.74500 1.000 29.02716 216 ALA A CA 1
ATOM 3112 C C . ALA A 1 215 ? -3.37000 -12.85500 30.42100 1.000 28.78766 216 ALA A C 1
ATOM 3113 O O . ALA A 1 215 ? -2.15100 -12.86900 30.63200 1.000 30.82475 216 ALA A O 1
ATOM 3120 N N . ALA A 1 216 ? -4.15200 -11.83000 30.74100 1.000 26.79005 217 ALA A N 1
ATOM 3121 C CA . ALA A 1 216 ? -3.63400 -10.60000 31.32400 1.000 26.44001 217 ALA A CA 1
ATOM 3122 C C . ALA A 1 216 ? -3.98100 -10.57900 32.81100 1.000 24.43451 217 ALA A C 1
ATOM 3123 O O . ALA A 1 216 ? -5.14500 -10.80400 33.20900 1.000 26.16630 217 ALA A O 1
ATOM 3130 N N . SER A 1 217 ? -2.97200 -10.32100 33.63800 1.000 25.27145 218 SER A N 1
ATOM 3131 C CA . SER A 1 217 ? -3.14600 -10.34000 35.08100 1.000 26.25841 218 SER A CA 1
ATOM 3132 C C . SER A 1 217 ? -2.51900 -9.10700 35.70100 1.000 24.80034 218 SER A C 1
ATOM 3133 O O . SER A 1 217 ? -1.34200 -8.83200 35.46500 1.000 25.00826 218 SER A O 1
ATOM 3141 N N . TRP A 1 218 ? -3.28600 -8.39900 36.53100 1.000 21.93421 219 TRP A N 1
ATOM 3142 C CA . TRP A 1 218 ? -2.70200 -7.41500 37.43700 1.000 23.59230 219 TRP A CA 1
ATOM 3143 C C . TRP A 1 218 ? -1.95100 -8.16700 38.51700 1.000 25.82415 219 TRP A C 1
ATOM 3144 O O . TRP A 1 218 ? -2.54400 -8.93700 39.29900 1.000 27.79017 219 TRP A O 1
ATOM 3165 N N . VAL A 1 219 ? -0.64600 -7.95200 38.57300 1.000 25.19249 220 VAL A N 1
ATOM 3166 C CA . VAL A 1 219 ? 0.21200 -8.76900 39.43100 1.000 24.57663 220 VAL A CA 1
ATOM 3167 C C . VAL A 1 219 ? 0.80700 -8.00300 40.58800 1.000 26.00049 220 VAL A C 1
ATOM 3168 O O . VAL A 1 219 ? 1.26900 -8.63000 41.56100 1.000 29.50880 220 VAL A O 1
ATOM 3181 N N . SER A 1 220 ? 0.76100 -6.68500 40.55900 1.000 22.28688 221 SER A N 1
ATOM 3182 C CA . SER A 1 220 ? 1.32000 -5.88700 41.63700 1.000 21.47626 221 SER A CA 1
ATOM 3183 C C . SER A 1 220 ? 0.88700 -4.43800 41.47100 1.000 23.03434 221 SER A C 1
ATOM 3184 O O . SER A 1 220 ? 0.39700 -4.02500 40.42000 1.000 23.46860 221 SER A O 1
ATOM 3192 N N . TYR A 1 221 ? 1.07100 -3.67100 42.53600 1.000 22.84484 222 TYR A N 1
ATOM 3193 C CA . TYR A 1 221 ? 0.69000 -2.27300 42.58000 1.000 21.97106 222 TYR A CA 1
ATOM 3194 C C . TYR A 1 221 ? 1.38800 -1.63000 43.75600 1.000 22.18687 222 TYR A C 1
ATOM 3195 O O . TYR A 1 221 ? 1.91000 -2.30500 44.63200 1.000 25.07932 222 TYR A O 1
ATOM 3213 N N . THR A 1 222 ? 1.40700 -0.31400 43.75700 1.000 22.69483 223 THR A N 1
ATOM 3214 C CA . THR A 1 222 ? 2.04700 0.44900 44.81500 1.000 24.24238 223 THR A CA 1
ATOM 3215 C C . THR A 1 222 ? 1.09100 1.55100 45.25000 1.000 25.45042 223 THR A C 1
ATOM 3216 O O . THR A 1 222 ? 0.53000 2.25900 44.40300 1.000 27.09799 223 THR A O 1
ATOM 3227 N N . HIS A 1 223 ? 0.86000 1.62900 46.56900 1.000 26.51107 224 HIS A N 1
ATOM 3228 C CA . HIS A 1 223 ? -0.07900 2.53300 47.22600 1.000 27.15852 224 HIS A CA 1
ATOM 3229 C C . HIS A 1 223 ? -1.53400 2.18000 46.95400 1.000 27.72438 224 HIS A C 1
ATOM 3230 O O . HIS A 1 223 ? -1.83900 1.21400 46.25500 1.000 27.29275 224 HIS A O 1
ATOM 3244 N N . GLY A 1 224 ? -2.44400 2.93500 47.54400 1.000 28.41656 225 GLY A N 1
ATOM 3245 C CA . GLY A 1 224 ? -3.84900 2.66900 47.34200 1.000 27.61647 225 GLY A CA 1
ATOM 3246 C C . GLY A 1 224 ? -4.48900 2.03900 48.57200 1.000 28.21128 225 GLY A C 1
ATOM 3247 O O . GLY A 1 224 ? -3.83300 1.35700 49.37900 1.000 31.58010 225 GLY A O 1
ATOM 3251 N N . GLU A 1 225 ? -5.78400 2.28400 48.72600 1.000 25.20302 226 GLU A N 1
ATOM 3252 C CA . GLU A 1 225 ? -6.58600 1.68900 49.77000 1.000 28.35077 226 GLU A CA 1
ATOM 3253 C C . GLU A 1 225 ? -7.65300 0.80900 49.14200 1.000 24.72139 226 GLU A C 1
ATOM 3254 O O . GLU A 1 225 ? -8.16900 1.10000 48.06600 1.000 25.02142 226 GLU A O 1
ATOM 3266 N N . SER A 1 226 ? -8.00000 -0.25900 49.84300 1.000 25.04511 227 SER A N 1
ATOM 3267 C CA . SER A 1 226 ? -9.04900 -1.17900 49.40200 1.000 24.92404 227 SER A CA 1
ATOM 3268 C C . SER A 1 226 ? -8.78900 -1.66200 47.97400 1.000 21.79472 227 SER A C 1
ATOM 3269 O O . SER A 1 226 ? -9.70700 -1.75900 47.15300 1.000 21.07621 227 SER A O 1
ATOM 3277 N N . VAL A 1 227 ? -7.54700 -2.04600 47.70400 1.000 22.19477 228 VAL A N 1
ATOM 3278 C CA . VAL A 1 227 ? -7.14500 -2.42800 46.34900 1.000 23.50282 228 VAL A CA 1
ATOM 3279 C C . VAL A 1 227 ? -7.47000 -3.90000 46.14700 1.000 23.20015 228 VAL A C 1
ATOM 3280 O O . VAL A 1 227 ? -7.09500 -4.75300 46.97500 1.000 24.96089 228 VAL A O 1
ATOM 3293 N N . THR A 1 228 ? -8.22500 -4.20000 45.10400 1.000 21.87894 229 THR A N 1
ATOM 3294 C CA . THR A 1 228 ? -8.46200 -5.58800 44.74700 1.000 22.30794 229 THR A CA 1
ATOM 3295 C C . THR A 1 228 ? -8.20600 -5.83800 43.27300 1.000 23.71600 229 THR A C 1
ATOM 3296 O O . THR A 1 228 ? -8.34300 -4.94600 42.43000 1.000 22.05264 229 THR A O 1
ATOM 3307 N N . THR A 1 229 ? -7.81300 -7.06900 42.97100 1.000 25.10827 230 THR A N 1
ATOM 3308 C CA . THR A 1 229 ? -7.65500 -7.54600 41.59600 1.000 26.94797 230 THR A CA 1
ATOM 3309 C C . THR A 1 229 ? -8.57600 -8.74600 41.41600 1.000 28.55342 230 THR A C 1
ATOM 3310 O O . THR A 1 229 ? -8.77400 -9.54900 42.34600 1.000 29.11402 230 THR A O 1
ATOM 3321 N N . PHE A 1 230 ? -9.17600 -8.84800 40.24500 1.000 23.49755 231 PHE A N 1
ATOM 3322 C CA . PHE A 1 230 ? -10.16400 -9.89400 40.02500 1.000 23.25542 231 PHE A CA 1
ATOM 3323 C C . PHE A 1 230 ? -10.44400 -10.08100 38.54600 1.000 25.08195 231 PHE A C 1
ATOM 3324 O O . PHE A 1 230 ? -10.21400 -9.19500 37.72400 1.000 23.12909 231 PHE A O 1
ATOM 3341 N N . ASP A 1 231 ? -10.90900 -11.27600 38.21300 1.000 27.48487 232 ASP A N 1
ATOM 3342 C CA . ASP A 1 231 ? -11.40100 -11.55100 36.86400 1.000 30.06413 232 ASP A CA 1
ATOM 3343 C C . ASP A 1 231 ? -12.69900 -10.78900 36.63200 1.000 28.88767 232 ASP A C 1
ATOM 3344 O O . ASP A 1 231 ? -13.56000 -10.70900 37.51300 1.000 27.82965 232 ASP A O 1
ATOM 3353 N N . GLY A 1 232 ? -12.80800 -10.16800 35.45300 1.000 26.88743 233 GLY A N 1
ATOM 3354 C CA . GLY A 1 232 ? -13.89100 -9.23200 35.21200 1.000 25.98469 233 GLY A CA 1
ATOM 3355 C C . GLY A 1 232 ? -15.26400 -9.88000 35.28400 1.000 28.03494 233 GLY A C 1
ATOM 3356 O O . GLY A 1 232 ? -15.46100 -11.05100 34.95600 1.000 26.71373 233 GLY A O 1
ATOM 3360 N N . THR A 1 233 ? -16.23900 -9.08400 35.68600 1.000 33.17240 234 THR A N 1
ATOM 3361 C CA . THR A 1 233 ? -17.62800 -9.51400 35.74900 1.000 37.01233 234 THR A CA 1
ATOM 3362 C C . THR A 1 233 ? -18.49300 -8.60400 34.88500 1.000 36.32804 234 THR A C 1
ATOM 3363 O O . THR A 1 233 ? -18.07700 -7.52900 34.44500 1.000 32.87236 234 THR A O 1
ATOM 3374 N N . SER A 1 234 ? -19.71800 -9.05800 34.62600 1.000 40.01532 235 SER A N 1
ATOM 3375 C CA . SER A 1 234 ? -20.65100 -8.24800 33.85100 1.000 49.25854 235 SER A CA 1
ATOM 3376 C C . SER A 1 234 ? -20.77400 -6.84800 34.43800 1.000 41.30495 235 SER A C 1
ATOM 3377 O O . SER A 1 234 ? -20.86500 -5.86100 33.69800 1.000 43.81578 235 SER A O 1
ATOM 3385 N N . ASP A 1 235 ? -20.74600 -6.74300 35.76800 1.000 39.69950 236 ASP A N 1
ATOM 3386 C CA . ASP A 1 235 ? -20.90100 -5.45200 36.42500 1.000 51.42985 236 ASP A CA 1
ATOM 3387 C C . ASP A 1 235 ? -19.59300 -4.66900 36.50500 1.000 42.39719 236 ASP A C 1
ATOM 3388 O O . ASP A 1 235 ? -19.60900 -3.43200 36.43000 1.000 39.73898 236 ASP A O 1
ATOM 3397 N N . LEU A 1 236 ? -18.45900 -5.35100 36.65700 1.000 36.31751 237 LEU A N 1
ATOM 3398 C CA . LEU A 1 236 ? -17.17100 -4.68600 36.83500 1.000 30.24836 237 LEU A CA 1
ATOM 3399 C C . LEU A 1 236 ? -16.21400 -5.19600 35.76100 1.000 27.09799 237 LEU A C 1
ATOM 3400 O O . LEU A 1 236 ? -15.53400 -6.20600 35.95200 1.000 25.38199 237 LEU A O 1
ATOM 3416 N N . GLY A 1 237 ? -16.17600 -4.47800 34.64500 1.000 26.74531 238 GLY A N 1
ATOM 3417 C CA . GLY A 1 237 ? -15.15300 -4.62700 33.63300 1.000 24.65559 238 GLY A CA 1
ATOM 3418 C C . GLY A 1 237 ? -15.60300 -5.33200 32.38300 1.000 25.87152 238 GLY A C 1
ATOM 3419 O O . GLY A 1 237 ? -14.98000 -5.14700 31.32500 1.000 27.35591 238 GLY A O 1
ATOM 3423 N N . GLY A 1 238 ? -16.66400 -6.11600 32.46100 1.000 26.13208 239 GLY A N 1
ATOM 3424 C CA . GLY A 1 238 ? -17.02900 -6.99700 31.37600 1.000 27.35065 239 GLY A CA 1
ATOM 3425 C C . GLY A 1 238 ? -16.30400 -8.32500 31.49400 1.000 30.57998 239 GLY A C 1
ATOM 3426 O O . GLY A 1 238 ? -15.30200 -8.46400 32.20200 1.000 31.57747 239 GLY A O 1
ATOM 3430 N N . VAL A 1 239 ? -16.82000 -9.31700 30.78100 1.000 33.64351 240 VAL A N 1
ATOM 3431 C CA . VAL A 1 239 ? -16.35200 -10.68800 30.95600 1.000 34.74627 240 VAL A CA 1
ATOM 3432 C C . VAL A 1 239 ? -15.33800 -11.02600 29.87100 1.000 33.66456 240 VAL A C 1
ATOM 3433 O O . VAL A 1 239 ? -15.35100 -10.46600 28.76800 1.000 33.59350 240 VAL A O 1
ATOM 3446 N N . ASP A 1 240 ? -14.41700 -11.93800 30.20500 1.000 33.85406 241 ASP A N 1
ATOM 3447 C CA . ASP A 1 240 ? -13.43900 -12.44800 29.25900 1.000 33.94881 241 ASP A CA 1
ATOM 3448 C C . ASP A 1 240 ? -13.32100 -13.95700 29.45700 1.000 36.05695 241 ASP A C 1
ATOM 3449 O O . ASP A 1 240 ? -13.90500 -14.53900 30.38000 1.000 36.96759 241 ASP A O 1
ATOM 3458 N N . ASN A 1 241 ? -12.53000 -14.59100 28.59200 1.000 36.99654 242 ASN A N 1
ATOM 3459 C CA . ASN A 1 241 ? -12.55500 -16.04100 28.44000 1.000 37.73084 242 ASN A CA 1
ATOM 3460 C C . ASN A 1 241 ? -11.58900 -16.77900 29.35500 1.000 38.74149 242 ASN A C 1
ATOM 3461 O O . ASN A 1 241 ? -11.37500 -17.97900 29.15300 1.000 43.66839 242 ASN A O 1
ATOM 3472 N N . ASP A 1 242 ? -11.02000 -16.11500 30.36100 1.000 34.31727 243 ASP A N 1
ATOM 3473 C CA . ASP A 1 242 ? -10.05000 -16.76200 31.23600 1.000 34.12514 243 ASP A CA 1
ATOM 3474 C C . ASP A 1 242 ? -10.30800 -16.34500 32.67700 1.000 33.35663 243 ASP A C 1
ATOM 3475 O O . ASP A 1 242 ? -11.08200 -15.42200 32.95900 1.000 31.69854 243 ASP A O 1
ATOM 3484 N N . SER A 1 243 ? -9.62600 -17.02200 33.59300 1.000 32.34335 244 SER A N 1
ATOM 3485 C CA . SER A 1 243 ? -9.73800 -16.70100 35.00300 1.000 31.91435 244 SER A CA 1
ATOM 3486 C C . SER A 1 243 ? -8.66600 -15.73100 35.47600 1.000 29.62460 244 SER A C 1
ATOM 3487 O O . SER A 1 243 ? -8.66900 -15.36300 36.65200 1.000 31.77749 244 SER A O 1
ATOM 3495 N N . ALA A 1 244 ? -7.78000 -15.27700 34.59200 1.000 27.12167 245 ALA A N 1
ATOM 3496 C CA . ALA A 1 244 ? -6.76600 -14.31300 34.99200 1.000 25.69519 245 ALA A CA 1
ATOM 3497 C C . ALA A 1 244 ? -7.45300 -13.03700 35.44900 1.000 25.05564 245 ALA A C 1
ATOM 3498 O O . ALA A 1 244 ? -8.56800 -12.72700 35.03800 1.000 26.98481 245 ALA A O 1
ATOM 3505 N N . LYS A 1 245 ? -6.78000 -12.29300 36.31500 1.000 25.21881 246 LYS A N 1
ATOM 3506 C CA . LYS A 1 245 ? -7.40000 -11.15100 36.98500 1.000 24.63980 246 LYS A CA 1
ATOM 3507 C C . LYS A 1 245 ? -7.15800 -9.89900 36.14100 1.000 20.80513 246 LYS A C 1
ATOM 3508 O O . LYS A 1 245 ? -6.19900 -9.18700 36.35600 1.000 21.54206 246 LYS A O 1
ATOM 3527 N N . ASP A 1 246 ? -8.08600 -9.59900 35.25300 1.000 21.13411 247 ASP A N 1
ATOM 3528 C CA . ASP A 1 246 ? -7.96600 -8.48000 34.31000 1.000 22.27899 247 ASP A CA 1
ATOM 3529 C C . ASP A 1 246 ? -8.43200 -7.14100 34.87800 1.000 24.55558 247 ASP A C 1
ATOM 3530 O O . ASP A 1 246 ? -8.29300 -6.10000 34.19000 1.000 23.01329 247 ASP A O 1
ATOM 3539 N N . GLN A 1 247 ? -8.96900 -7.12900 36.09400 1.000 21.76050 248 GLN A N 1
ATOM 35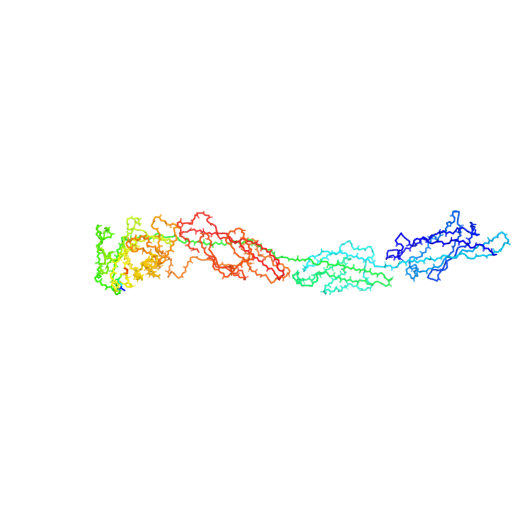40 C CA . GLN A 1 247 ? -9.48100 -5.90600 36.69500 1.000 21.72103 248 GLN A CA 1
ATOM 3541 C C . GLN A 1 247 ? -8.74900 -5.56100 37.98700 1.000 21.74471 248 GLN A C 1
ATOM 3542 O O . GLN A 1 247 ? -8.40300 -6.43800 38.79700 1.000 21.92895 248 GLN A O 1
ATOM 3556 N N . ILE A 1 248 ? -8.57600 -4.27100 38.21500 1.000 18.37326 249 ILE A N 1
ATOM 3557 C 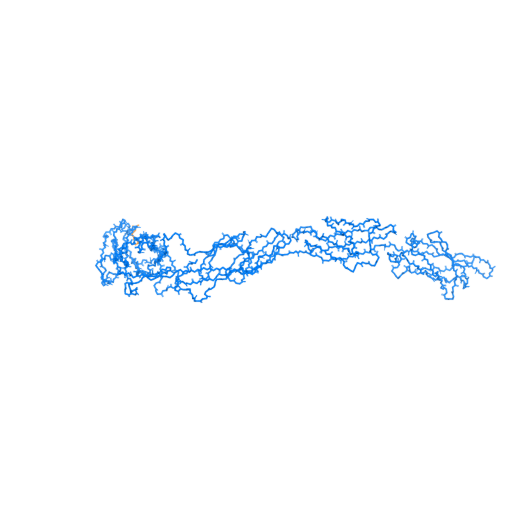CA . ILE A 1 248 ? -8.00200 -3.75200 39.44500 1.000 17.93373 249 ILE A CA 1
ATOM 3558 C C . ILE A 1 248 ? -8.83100 -2.53400 39.84700 1.000 18.80752 249 ILE A C 1
ATOM 3559 O O . ILE A 1 248 ? -9.22200 -1.71600 39.00600 1.000 20.07872 249 ILE A O 1
ATOM 3575 N N . ARG A 1 249 ? -9.09400 -2.42400 41.13900 1.000 17.98110 250 ARG A N 1
ATOM 3576 C CA . ARG A 1 249 ? -9.87600 -1.30200 41.65600 1.000 20.80513 250 ARG A CA 1
ATOM 3577 C C . ARG A 1 249 ? -9.26500 -0.80100 42.95700 1.000 20.63932 250 ARG A C 1
ATOM 3578 O O . ARG A 1 249 ? -8.60300 -1.55100 43.69200 1.000 22.97381 250 ARG A O 1
ATOM 3599 N N . TRP A 1 250 ? -9.48600 0.49100 43.22400 1.000 20.57352 251 TRP A N 1
ATOM 3600 C CA . TRP A 1 250 ? -8.91000 1.12500 44.39100 1.000 21.12359 251 TRP A CA 1
ATOM 3601 C C . TRP A 1 250 ? -9.75100 2.30500 44.82400 1.000 21.11832 251 TRP A C 1
ATOM 3602 O O . TRP A 1 250 ? -10.59600 2.81100 44.07500 1.000 22.80273 251 TRP A O 1
ATOM 3623 N N . GLY A 1 251 ? -9.47600 2.73300 46.04800 1.000 19.77079 252 GLY A N 1
ATOM 3624 C CA . GLY A 1 251 ? -10.01800 3.94400 46.60800 1.000 21.62101 252 GLY A CA 1
ATOM 3625 C C . GLY A 1 251 ? -11.19300 3.68400 47.53300 1.000 24.58453 252 GLY A C 1
ATOM 3626 O O . GLY A 1 251 ? -11.91600 2.68800 47.41600 1.000 25.48463 252 GLY A O 1
ATOM 3630 N N . ASN A 1 252 ? -11.37900 4.59700 48.47600 1.000 27.37433 253 ASN A N 1
ATOM 3631 C CA . ASN A 1 252 ? -12.60200 4.67700 49.24000 1.000 27.95335 253 ASN A CA 1
ATOM 3632 C C . ASN A 1 252 ? -13.57400 5.53900 48.44800 1.000 26.55318 253 ASN A C 1
ATOM 3633 O O . ASN A 1 252 ? -13.29100 6.73100 48.23700 1.000 25.35567 253 ASN A O 1
ATOM 3644 N N . PRO A 1 253 ? -14.68600 4.99700 47.95200 1.000 25.63992 254 PRO A N 1
ATOM 3645 C CA . PRO A 1 253 ? -15.54000 5.79900 47.05900 1.000 24.68191 254 PRO A CA 1
ATOM 3646 C C . PRO A 1 253 ? -16.08900 7.02300 47.76400 1.000 24.95562 254 PRO A C 1
ATOM 3647 O O . PRO A 1 253 ? -16.62300 6.92900 48.86400 1.000 26.93744 254 PRO A O 1
ATOM 3658 N N . ALA A 1 254 ? -15.97400 8.16900 47.10400 1.000 26.12418 255 ALA A N 1
ATOM 3659 C CA . ALA A 1 254 ? -16.50100 9.41700 47.63400 1.000 30.82475 255 ALA A CA 1
ATOM 3660 C C . ALA A 1 254 ? -17.85000 9.77300 47.03300 1.000 34.92524 255 ALA A C 1
ATOM 3661 O O . ALA A 1 254 ? -18.43500 10.79700 47.41100 1.000 39.81793 255 ALA A O 1
ATOM 3668 N N . GLU A 1 255 ? -18.37800 8.94700 46.13100 1.000 31.51167 256 GLU A N 1
ATOM 3669 C CA . GLU A 1 255 ? -19.65500 9.26500 45.47900 1.000 29.79305 256 GLU A CA 1
ATOM 3670 C C . GLU A 1 255 ? -20.40900 7.98400 45.13400 1.000 29.24561 256 GLU A C 1
ATOM 3671 O O . GLU A 1 255 ? -21.59500 7.84400 45.44800 1.000 29.66671 256 GLU A O 1
ATOM 3683 N N . SER A 1 256 ? -19.72600 7.02300 44.50300 1.000 27.92966 257 SER A N 1
ATOM 3684 C CA . SER A 1 256 ? -20.39300 5.78900 44.12100 1.000 26.39264 257 SER A CA 1
ATOM 3685 C C . SER A 1 256 ? -19.42000 4.61200 44.15400 1.000 25.90311 257 SER A C 1
ATOM 3686 O O . SER A 1 256 ? -19.44100 3.83700 45.10700 1.000 27.36644 257 SER A O 1
ATOM 3694 N N . LYS A 1 257 ? -18.58800 4.45900 43.14000 1.000 25.56886 258 LYS A N 1
ATOM 3695 C CA . LYS A 1 257 ? -17.77000 3.26300 42.97500 1.000 24.99773 258 LYS A CA 1
ATOM 3696 C C . LYS A 1 257 ? -16.28200 3.56500 43.11300 1.000 22.16318 258 LYS A C 1
ATOM 3697 O O . LYS A 1 257 ? -15.84500 4.70100 43.32500 1.000 23.18436 258 LYS A O 1
ATOM 3716 N N . GLN A 1 258 ? -15.47800 2.50500 42.97800 1.000 19.77079 259 GLN A N 1
ATOM 3717 C CA . GLN A 1 258 ? -14.02900 2.62900 43.02600 1.000 18.85752 259 GLN A CA 1
ATOM 3718 C C . GLN A 1 258 ? -13.45600 2.94800 41.65000 1.000 19.22862 259 GLN A C 1
ATOM 3719 O O . GLN A 1 258 ? -13.92800 2.43900 40.63200 1.000 21.23412 259 GLN A O 1
ATOM 3733 N N . SER A 1 259 ? -12.35300 3.69400 41.64200 1.000 18.72067 260 SER A N 1
ATOM 3734 C CA . SER A 1 259 ? -11.59300 3.88700 40.41700 1.000 19.76553 260 SER A CA 1
ATOM 3735 C C . SER A 1 259 ? -10.81700 2.61200 40.10500 1.000 19.16546 260 SER A C 1
ATOM 3736 O O . SER A 1 259 ? -10.63900 1.75100 40.95900 1.000 19.98397 260 SER A O 1
ATOM 3744 N N . GLY A 1 260 ? -10.37400 2.48300 38.87100 1.000 19.24178 261 GLY A N 1
ATOM 3745 C CA . GLY A 1 260 ? -9.47500 1.39700 38.54800 1.000 17.84161 261 GLY A CA 1
ATOM 3746 C C . GLY A 1 260 ? -9.26700 1.24600 37.05900 1.000 20.27875 261 GLY A C 1
ATOM 3747 O O . GLY A 1 260 ? -9.55700 2.14200 36.26300 1.000 20.69722 261 GLY A O 1
ATOM 3751 N N . TYR A 1 261 ? -8.72000 0.07500 36.71700 1.000 18.35746 262 TYR A N 1
ATOM 3752 C CA . TYR A 1 261 ? -8.42100 -0.28200 35.33500 1.000 18.91806 262 TYR A CA 1
ATOM 3753 C C . TYR A 1 261 ? -9.03500 -1.62800 35.03300 1.000 19.91555 262 TYR A C 1
ATOM 3754 O O . TYR A 1 261 ? -9.12300 -2.49000 35.91600 1.000 20.57352 262 TYR A O 1
ATOM 3772 N N . GLY A 1 262 ? -9.39100 -1.82600 33.77600 1.000 19.26547 263 GLY A N 1
ATOM 3773 C CA . GLY A 1 262 ? -9.73800 -3.14500 33.28500 1.000 21.46573 263 GLY A CA 1
ATOM 3774 C C . GLY A 1 262 ? -9.09100 -3.39300 31.94300 1.000 22.62640 263 GLY A C 1
ATOM 3775 O O . GLY A 1 262 ? -8.84600 -2.47200 31.17700 1.000 22.67377 263 GLY A O 1
ATOM 3779 N N . PHE A 1 263 ? -8.78600 -4.65700 31.67200 1.000 21.81577 264 PHE A N 1
ATOM 3780 C CA . PHE A 1 263 ? -8.16100 -5.00200 30.40000 1.000 24.47925 264 PHE A CA 1
ATOM 3781 C C . PHE A 1 263 ? -8.83400 -6.22400 29.79800 1.000 26.85322 264 PHE A C 1
ATOM 3782 O O . PHE A 1 263 ? -8.70800 -7.32800 30.32600 1.000 29.93517 264 PHE A O 1
ATOM 3799 N N . ILE A 1 264 ? -9.49400 -6.04000 28.65600 1.000 24.18974 265 ILE A N 1
ATOM 3800 C CA . ILE A 1 264 ? -10.22700 -7.12500 28.00500 1.000 24.42135 265 ILE A CA 1
ATOM 3801 C C . ILE A 1 264 ? -9.43400 -7.52600 26.77500 1.000 24.87667 265 ILE A C 1
ATOM 3802 O O . ILE A 1 264 ? -9.29200 -6.73900 25.83000 1.000 26.07681 265 ILE A O 1
ATOM 3818 N N . ASP A 1 265 ? -8.88300 -8.74000 26.79900 1.000 24.65559 266 ASP A N 1
ATOM 3819 C CA . ASP A 1 265 ? -7.96500 -9.15200 25.74600 1.000 25.17670 266 ASP A CA 1
ATOM 3820 C C . ASP A 1 265 ? -8.67500 -9.19100 24.39700 1.000 28.37709 266 ASP A C 1
ATOM 3821 O O . ASP A 1 265 ? -9.90200 -9.19200 24.30400 1.000 28.88504 266 ASP A O 1
ATOM 3830 N N A ASN A 1 266 ? -7.85200 -9.23800 23.34400 0.700 30.18520 267 ASN A N 1
ATOM 3831 N N B ASN A 1 266 ? -7.89100 -9.18200 23.32500 0.300 30.10887 267 ASN A N 1
ATOM 3832 C CA A ASN A 1 266 ? -8.28700 -9.24500 21.95400 0.700 30.63525 267 ASN A CA 1
ATOM 3833 C CA B ASN A 1 266 ? -8.44300 -9.26700 21.97500 0.300 30.79580 267 ASN A CA 1
ATOM 3834 C C A ASN A 1 266 ? -8.25600 -10.64500 21.35400 0.700 33.19345 267 ASN A C 1
ATOM 3835 C C B ASN A 1 266 ? -8.19400 -10.64500 21.37400 0.300 33.21451 267 ASN A C 1
ATOM 3836 O O A ASN A 1 266 ? -8.11200 -10.79500 20.14000 0.700 34.41992 267 ASN A O 1
ATOM 3837 O O B ASN A 1 266 ? -7.81500 -10.78500 20.21300 0.300 34.47255 267 ASN A O 1
ATOM 3858 N N . ASP A 1 267 ? -8.40100 -11.67900 22.18800 1.000 33.42506 268 ASP A N 1
ATOM 3859 C CA . ASP A 1 267 ? -8.24200 -13.05600 21.71800 1.000 34.00934 268 ASP A CA 1
ATOM 3860 C C . ASP A 1 267 ? -9.10500 -13.35300 20.49900 1.000 36.73335 268 ASP A C 1
ATOM 3861 O O . ASP A 1 267 ? -8.65400 -14.00800 19.55800 1.000 38.53357 268 ASP A O 1
ATOM 3870 N N . SER A 1 268 ? -10.38100 -12.95800 20.53900 1.000 39.22839 269 SER A N 1
ATOM 3871 C CA . SER A 1 268 ? -11.28800 -13.31300 19.45000 1.000 47.75573 269 SER A CA 1
ATOM 3872 C C . SER A 1 268 ? -10.82500 -12.71900 18.12100 1.000 46.52663 269 SER A C 1
ATOM 3873 O O . SER A 1 268 ? -10.76200 -13.42300 17.10600 1.000 48.25052 269 SER A O 1
ATOM 3881 N N . ASN A 1 269 ? -10.48600 -11.42300 18.10900 1.000 44.29742 270 ASN A N 1
ATOM 3882 C CA . ASN A 1 269 ? -10.08400 -10.77400 16.86100 1.000 45.45808 270 ASN A CA 1
ATOM 3883 C C . ASN A 1 269 ? -8.70800 -11.24100 16.39100 1.000 45.52388 270 ASN A C 1
ATOM 3884 O O . ASN A 1 269 ? -8.45500 -11.34200 15.18200 1.000 47.81626 270 ASN A O 1
ATOM 3895 N N . LEU A 1 270 ? -7.79500 -11.50500 17.32200 1.000 43.16044 271 LEU A N 1
ATOM 3896 C CA . LEU A 1 270 ? -6.43600 -11.86300 16.92200 1.000 46.03973 271 LEU A CA 1
ATOM 3897 C C . LEU A 1 270 ? -6.38500 -13.19200 16.17700 1.000 49.66385 271 LEU A C 1
ATOM 3898 O O . LEU A 1 270 ? -5.53400 -13.37500 15.30100 1.000 46.53979 271 LEU A O 1
ATOM 3914 N N . GLU A 1 271 ? -7.25800 -14.13400 16.51900 1.000 54.90132 272 GLU A N 1
ATOM 3915 C CA . GLU A 1 271 ? -7.28100 -15.44900 15.87700 1.000 62.73647 272 GLU A CA 1
ATOM 3916 C C . GLU A 1 271 ? -5.91900 -16.13400 15.98800 1.000 50.54817 272 GLU A C 1
ATOM 3917 O O . GLU A 1 271 ? -5.38800 -16.68200 15.02300 1.000 49.10326 272 GLU A O 1
ATOM 3929 N N . GLY A 1 272 ? -5.34800 -16.08700 17.18600 1.000 45.72654 273 GLY A N 1
ATOM 3930 C CA . GLY A 1 272 ? -4.11900 -16.81600 17.46800 1.000 46.15553 273 GLY A CA 1
ATOM 3931 C C . GLY A 1 272 ? -2.95400 -16.50000 16.55600 1.000 43.13938 273 GLY A C 1
ATOM 3932 O O . GLY A 1 272 ? -2.15700 -17.39400 16.23900 1.000 41.70237 273 GLY A O 1
ATOM 3936 N N . ARG A 1 273 ? -2.81300 -15.24100 16.15500 1.000 43.80788 274 ARG A N 1
ATOM 3937 C CA . ARG A 1 273 ? -1.70600 -14.86300 15.28500 1.000 55.95408 274 ARG A CA 1
ATOM 3938 C C . ARG A 1 273 ? -1.21600 -13.45700 15.59500 1.000 51.48775 274 ARG A C 1
ATOM 3939 O O . ARG A 1 273 ? -2.01800 -12.53900 15.79700 1.000 49.48488 274 ARG A O 1
ATOM 3960 N N . PHE A 1 274 ? 0.10400 -13.29400 15.60700 1.000 47.61097 275 PHE A N 1
ATOM 3961 C CA . PHE A 1 274 ? 0.74000 -11.98400 15.58000 1.000 41.50761 275 PHE A CA 1
ATOM 3962 C C . PHE A 1 274 ? 1.49700 -11.84700 14.26400 1.000 41.78133 275 PHE A C 1
ATOM 3963 O O . PHE A 1 274 ? 1.84600 -12.83900 13.62400 1.000 42.74197 275 PHE A O 1
ATOM 3980 N N . ASP A 1 275 ? 1.72700 -10.61500 13.84700 1.000 44.01844 276 ASP A N 1
ATOM 3981 C CA . ASP A 1 275 ? 2.52900 -10.36100 12.66000 1.000 48.37685 276 ASP A CA 1
ATOM 3982 C C . ASP A 1 275 ? 3.70700 -9.48000 13.02800 1.000 40.55749 276 ASP A C 1
ATOM 3983 O O . ASP A 1 275 ? 3.65100 -8.70100 13.98200 1.000 36.88600 276 ASP A O 1
ATOM 3992 N N . LEU A 1 276 ? 4.77700 -9.61900 12.25600 1.000 36.96759 277 LEU A N 1
ATOM 3993 C CA . LEU A 1 276 ? 5.97500 -8.83200 12.46600 1.000 35.52531 277 LEU A CA 1
ATOM 3994 C C . LEU A 1 276 ? 5.76000 -7.43600 11.91200 1.000 32.95658 277 LEU A C 1
ATOM 3995 O O . LEU A 1 276 ? 5.02400 -7.23900 10.93600 1.000 34.15673 277 LEU A O 1
ATOM 4011 N N . ASN A 1 277 ? 6.40500 -6.45500 12.55200 1.000 29.35878 278 ASN A N 1
ATOM 4012 C CA . ASN A 1 277 ? 6.45100 -5.09600 12.03600 1.000 28.61396 278 ASN A CA 1
ATOM 4013 C C . ASN A 1 277 ? 5.05100 -4.53200 11.82000 1.000 29.36142 278 ASN A C 1
ATOM 4014 O O . ASN A 1 277 ? 4.78300 -3.84600 10.84500 1.000 28.61659 278 ASN A O 1
ATOM 4025 N N . GLN A 1 278 ? 4.16500 -4.77600 12.78000 1.000 29.90095 279 GLN A N 1
ATOM 4026 C CA . GLN A 1 278 ? 2.73800 -4.52400 12.61200 1.000 28.80082 279 GLN A CA 1
ATOM 4027 C C . GLN A 1 278 ? 2.15300 -4.13400 13.96200 1.000 27.21116 279 GLN A C 1
ATOM 4028 O O . GLN A 1 278 ? 2.25800 -4.89800 14.92400 1.000 28.32445 279 GLN A O 1
ATOM 4042 N N . ASP A 1 279 ? 1.58100 -2.93800 14.05300 1.000 24.77665 280 ASP A N 1
ATOM 4043 C CA . ASP A 1 279 ? 0.88200 -2.56200 15.27700 1.000 26.96639 280 ASP A CA 1
ATOM 4044 C C . ASP A 1 279 ? -0.26000 -3.54100 15.48900 1.000 27.06114 280 ASP A C 1
ATOM 4045 O O . ASP A 1 279 ? -1.05000 -3.79600 14.57500 1.000 29.79305 280 ASP A O 1
ATOM 4054 N N . ILE A 1 280 ? -0.31400 -4.12200 16.68500 1.000 25.15565 281 ILE A N 1
ATOM 4055 C CA . ILE A 1 280 ? -1.29900 -5.12900 17.06800 1.000 25.58991 281 ILE A CA 1
ATOM 4056 C C . ILE A 1 280 ? -1.94000 -4.67000 18.36600 1.000 24.78455 281 ILE A C 1
ATOM 4057 O O . ILE A 1 280 ? -1.23700 -4.23000 19.28400 1.000 24.69507 281 ILE A O 1
ATOM 4073 N N . SER A 1 281 ? -3.26000 -4.74900 18.43700 1.000 27.22432 282 SER A N 1
ATOM 4074 C CA . SER A 1 281 ? -3.94600 -4.49800 19.69800 1.000 28.82188 282 SER A CA 1
ATOM 4075 C C . SER A 1 281 ? -4.04200 -5.81500 20.45500 1.000 28.31918 282 SER A C 1
ATOM 4076 O O . SER A 1 281 ? -4.65500 -6.77200 19.97000 1.000 29.42721 282 SER A O 1
ATOM 4084 N N . VAL A 1 282 ? -3.44100 -5.86500 21.64400 1.000 25.59254 283 VAL A N 1
ATOM 4085 C CA . VAL A 1 282 ? -3.59300 -7.04300 22.48400 1.000 22.38426 283 VAL A CA 1
ATOM 4086 C C . VAL A 1 282 ? -4.83600 -6.96600 23.37000 1.000 22.59745 283 VAL A C 1
ATOM 4087 O O . VAL A 1 282 ? -5.20900 -7.97100 23.98500 1.000 24.34239 283 VAL A O 1
ATOM 4100 N N . GLY A 1 283 ? -5.47800 -5.81700 23.46600 1.000 23.41860 284 GLY A N 1
ATOM 4101 C CA . GLY A 1 283 ? -6.68600 -5.74600 24.26100 1.000 25.26882 284 GLY A CA 1
ATOM 4102 C C . GLY A 1 283 ? -7.14800 -4.32300 24.43800 1.000 24.98457 284 GLY A C 1
ATOM 4103 O O . GLY A 1 283 ? -6.50400 -3.37300 24.01400 1.000 22.40532 284 GLY A O 1
ATOM 4107 N N . THR A 1 284 ? -8.28200 -4.20000 25.11300 1.000 24.32134 285 THR A N 1
ATOM 4108 C CA . THR A 1 284 ? -8.89300 -2.91500 25.38400 1.000 22.74746 285 THR A CA 1
ATOM 4109 C C . THR A 1 284 ? -8.66900 -2.56400 26.84400 1.000 21.65523 285 THR A C 1
ATOM 4110 O O . THR A 1 284 ? -9.14100 -3.26900 27.74000 1.000 22.26056 285 THR A O 1
ATOM 4121 N N . PHE A 1 285 ? -7.95300 -1.48000 27.07500 1.000 19.87870 286 PHE A N 1
ATOM 4122 C CA . PHE A 1 285 ? -7.67700 -0.95500 28.39900 1.000 19.62077 286 PHE A CA 1
ATOM 4123 C C . PHE A 1 285 ? -8.71600 0.11500 28.71100 1.000 19.31284 286 PHE A C 1
ATOM 4124 O O . PHE A 1 285 ? -8.84600 1.08400 27.96100 1.000 19.71289 286 PHE A O 1
ATOM 4141 N N . THR A 1 286 ? -9.43200 -0.04500 29.81300 1.000 18.52854 287 THR A N 1
ATOM 4142 C CA . THR A 1 286 ? -10.42800 0.93700 30.23100 1.000 17.91004 287 THR A CA 1
ATOM 4143 C C . THR A 1 286 ? -9.98700 1.51300 31.56300 1.000 19.86554 287 THR A C 1
ATOM 4144 O O . THR A 1 286 ? -9.60400 0.77000 32.48000 1.000 21.66839 287 THR A O 1
ATOM 4155 N N . HIS A 1 287 ? -9.95100 2.83000 31.63100 1.000 18.87858 288 HIS A N 1
ATOM 4156 C CA . HIS A 1 287 ? -9.69300 3.56200 32.85800 1.000 19.68920 288 HIS A CA 1
ATOM 4157 C C . HIS A 1 287 ? -11.02500 4.05500 33.39800 1.000 19.36811 288 HIS A C 1
ATOM 4158 O O . HIS A 1 287 ? -11.69200 4.88200 32.76500 1.000 20.37613 288 HIS A O 1
ATOM 4172 N N . TYR A 1 288 ? -11.42600 3.50800 34.55000 1.000 19.44180 289 TYR A N 1
ATOM 4173 C CA . TYR A 1 288 ? -12.62400 3.90600 35.26300 1.000 20.87092 289 TYR A CA 1
ATOM 4174 C C . TYR A 1 288 ? -12.21200 4.97200 36.26700 1.000 21.79998 289 TYR A C 1
ATOM 4175 O O . TYR A 1 288 ? -11.52900 4.66200 37.26000 1.000 20.96567 289 TYR A O 1
ATOM 4193 N N . ASN A 1 289 ? -12.63200 6.22300 36.04200 1.000 22.67903 290 ASN A N 1
ATOM 4194 C CA . ASN A 1 289 ? -12.25700 7.30000 36.94100 1.000 22.96065 290 ASN A CA 1
ATOM 4195 C C . ASN A 1 289 ? -13.48700 7.69500 37.74400 1.000 22.32636 290 ASN A C 1
ATOM 4196 O O . ASN A 1 289 ? -14.43700 8.29800 37.21100 1.000 23.56335 290 ASN A O 1
ATOM 4207 N N . TYR A 1 290 ? -13.48900 7.31100 39.03000 1.000 22.35005 291 TYR A N 1
ATOM 4208 C CA . TYR A 1 290 ? -14.46200 7.79800 39.98600 1.000 21.17622 291 TYR A CA 1
ATOM 4209 C C . TYR A 1 290 ? -13.80600 8.75000 40.97600 1.000 22.76589 291 TYR A C 1
ATOM 4210 O O . TYR A 1 290 ? -12.57100 8.78300 41.12300 1.000 24.03183 291 TYR A O 1
ATOM 4228 N N . PRO A 1 291 ? -14.61500 9.56700 41.66000 1.000 24.44240 292 PRO A N 1
ATOM 4229 C CA . PRO A 1 291 ? -14.11700 10.34200 42.81600 1.000 25.52411 292 PRO A CA 1
ATOM 4230 C C . PRO A 1 291 ? -13.87800 9.43300 44.00800 1.000 25.73466 292 PRO A C 1
ATOM 4231 O O . PRO A 1 291 ? -14.79000 8.74800 44.47800 1.000 26.18472 292 PRO A O 1
ATOM 4242 N N . VAL A 1 292 ? -12.64600 9.43000 44.49700 1.000 25.99259 293 VAL A N 1
ATOM 4243 C CA . VAL A 1 292 ? -12.28500 8.65700 45.68600 1.000 24.14763 293 VAL A CA 1
ATOM 4244 C C . VAL A 1 292 ? -11.65700 9.62400 46.67800 1.000 23.59757 293 VAL A C 1
ATOM 4245 O O . VAL A 1 292 ? -11.06500 10.62700 46.29100 1.000 24.69243 293 VAL A O 1
ATOM 4258 N N . TYR A 1 293 ? -11.80900 9.36100 47.96100 1.000 24.53715 294 TYR A N 1
ATOM 4259 C CA . TYR A 1 293 ? -11.16200 10.25800 48.91300 1.000 27.39013 294 TYR A CA 1
ATOM 4260 C C . TYR A 1 293 ? -9.66200 10.33700 48.63500 1.000 28.68502 294 TYR A C 1
ATOM 4261 O O . TYR A 1 293 ? -8.99600 9.32500 48.37500 1.000 27.36907 294 TYR A O 1
ATOM 4279 N N . SER A 1 294 ? -9.13900 11.56400 48.64900 1.000 30.71947 295 SER A N 1
ATOM 4280 C CA . SER A 1 294 ? -7.75600 11.79500 48.26800 1.000 31.05372 295 SER A CA 1
ATOM 4281 C C . SER A 1 294 ? -6.82700 10.98200 49.16000 1.000 31.05899 295 SER A C 1
ATOM 4282 O O . SER A 1 294 ? -7.08200 10.81000 50.35300 1.000 31.06688 295 SER A O 1
ATOM 4290 N N . GLY A 1 295 ? -5.74900 10.47900 48.56900 1.000 33.28557 296 GLY A N 1
ATOM 4291 C CA . GLY A 1 295 ? -4.78800 9.66300 49.27700 1.000 36.14907 296 GLY A CA 1
ATOM 4292 C C . GLY A 1 295 ? -4.95500 8.16800 49.09900 1.000 36.01748 296 GLY A C 1
ATOM 4293 O O . GLY A 1 295 ? -4.01700 7.42200 49.40400 1.000 39.22839 296 GLY A O 1
ATOM 4297 N N . GLY A 1 296 ? -6.09400 7.71400 48.58600 1.000 31.03793 297 GLY A N 1
ATOM 4298 C CA . GLY A 1 296 ? -6.42200 6.30700 48.50600 1.000 26.17945 297 GLY A CA 1
ATOM 4299 C C . GLY A 1 296 ? -6.19300 5.62600 47.17100 1.000 25.57675 297 GLY A C 1
ATOM 4300 O O . GLY A 1 296 ? -6.63900 4.48900 46.99100 1.000 24.14237 297 GLY A O 1
ATOM 4304 N N . ALA A 1 297 ? -5.55200 6.27700 46.21600 1.000 26.08471 298 ALA A N 1
ATOM 4305 C CA . ALA A 1 297 ? -5.34300 5.66800 44.91500 1.000 24.86088 298 ALA A CA 1
ATOM 4306 C C . ALA A 1 297 ? -3.94200 5.08300 44.77600 1.000 23.83444 298 ALA A C 1
ATOM 4307 O O . ALA A 1 297 ? -2.98300 5.51400 45.41900 1.000 25.36883 298 ALA A O 1
ATOM 4314 N N . ILE A 1 298 ? -3.82000 4.11800 43.86300 1.000 23.92129 299 ILE A N 1
ATOM 4315 C CA . ILE A 1 298 ? -2.48800 3.63500 43.49500 1.000 25.29514 299 ILE A CA 1
ATOM 4316 C C . ILE A 1 298 ? -1.68300 4.75500 42.83200 1.000 24.62401 299 ILE A C 1
ATOM 4317 O O . ILE A 1 298 ? -2.23000 5.76900 42.36900 1.000 23.70284 299 ILE A O 1
ATOM 4333 N N . THR A 1 299 ? -0.35800 4.55800 42.78300 1.000 21.54732 300 THR A N 1
ATOM 4334 C CA . THR A 1 299 ? 0.51700 5.35700 41.94100 1.000 23.10540 300 THR A CA 1
ATOM 4335 C C . THR A 1 299 ? 1.11600 4.55600 40.80000 1.000 23.47124 300 THR A C 1
ATOM 4336 O O . THR A 1 299 ? 1.63500 5.14200 39.85300 1.000 23.85023 300 THR A O 1
ATOM 4347 N N . SER A 1 300 ? 1.04500 3.23500 40.85600 1.000 23.24489 301 SER A N 1
ATOM 4348 C CA . SER A 1 300 ? 1.45200 2.42600 39.72900 1.000 24.82666 301 SER A CA 1
ATOM 4349 C C . SER A 1 300 ? 0.90800 1.02400 39.93200 1.000 23.38701 301 SER A C 1
ATOM 4350 O O . SER A 1 300 ? 0.57400 0.61000 41.05500 1.000 23.05803 301 SER A O 1
ATOM 4358 N N . ALA A 1 301 ? 0.74600 0.34000 38.81100 1.000 24.00814 302 ALA A N 1
ATOM 4359 C CA . ALA A 1 301 ? 0.29000 -1.03800 38.79900 1.000 25.98996 302 ALA A CA 1
ATOM 4360 C C . ALA A 1 301 ? 0.87800 -1.74600 37.59900 1.000 26.22683 302 ALA A C 1
ATOM 4361 O O . ALA A 1 301 ? 1.13400 -1.13600 36.55600 1.000 25.19776 302 ALA A O 1
ATOM 4368 N N . GLU A 1 302 ? 1.10000 -3.03400 37.74300 1.000 23.11067 303 GLU A N 1
ATOM 4369 C CA . GLU A 1 302 ? 1.77200 -3.81000 36.71600 1.000 22.75273 303 GLU A CA 1
ATOM 4370 C C . GLU A 1 302 ? 0.89300 -4.96500 36.27000 1.000 22.92643 303 GLU A C 1
ATOM 4371 O O . GLU A 1 302 ? 0.25500 -5.62600 37.09100 1.000 22.37374 303 GLU A O 1
ATOM 4383 N N . MET A 1 303 ? 0.81500 -5.16700 34.97100 1.000 25.83731 304 MET A N 1
ATOM 4384 C CA . MET A 1 303 ? -0.01700 -6.18700 34.36500 1.000 27.50593 304 MET A CA 1
ATOM 4385 C C . MET A 1 303 ? 0.86800 -7.12600 33.56400 1.000 28.27707 304 MET A C 1
ATOM 4386 O O . MET A 1 303 ? 1.67900 -6.68200 32.74700 1.000 31.22743 304 MET A O 1
ATOM 4400 N N A SER A 1 304 ? 0.70500 -8.42000 33.78400 0.560 27.40592 305 SER A N 1
ATOM 4401 N N B SER A 1 304 ? 0.70000 -8.42200 33.78700 0.440 27.38223 305 SER A N 1
ATOM 4402 C CA A SER A 1 304 ? 1.41900 -9.42400 33.00300 0.560 29.76146 305 SER A CA 1
ATOM 4403 C CA B SER A 1 304 ? 1.40000 -9.43600 33.01100 0.440 29.47985 305 SER A CA 1
ATOM 4404 C C A SER A 1 304 ? 0.52300 -9.86500 31.85600 0.560 29.75357 305 SER A C 1
ATOM 4405 C C B SER A 1 304 ? 0.50700 -9.84600 31.85000 0.440 29.33510 305 SER A C 1
ATOM 4406 O O A SER A 1 304 ? -0.62300 -10.26000 32.07500 0.560 31.47219 305 SER A O 1
ATOM 4407 O O B SER A 1 304 ? -0.65200 -10.21200 32.05600 0.440 31.50641 305 SER A O 1
ATOM 4422 N N . VAL A 1 305 ? 1.03200 -9.76100 30.63500 1.000 31.40903 306 VAL A N 1
ATOM 4423 C CA . VAL A 1 305 ? 0.32600 -10.20000 29.43800 1.000 28.69555 306 VAL A CA 1
ATOM 4424 C C . VAL A 1 305 ? 1.02300 -11.46500 28.97400 1.000 30.99845 306 VAL A C 1
ATOM 4425 O O . VAL A 1 305 ? 2.14300 -11.40900 28.45900 1.000 32.22228 306 VAL A O 1
ATOM 4439 N N . GLU A 1 306 ? 0.39500 -12.60700 29.20100 1.000 32.85657 307 GLU A N 1
ATOM 4440 C CA . GLU A 1 306 ? 1.02400 -13.88900 28.93200 1.000 37.73347 307 GLU A CA 1
ATOM 4441 C C . GLU A 1 306 ? 0.36300 -14.55800 27.73700 1.000 33.31715 307 GLU A C 1
ATOM 4442 O O . GLU A 1 306 ? -0.86700 -14.58100 27.62300 1.000 32.42757 307 GLU A O 1
ATOM 4454 N N . PHE A 1 307 ? 1.19200 -15.13700 26.87200 1.000 35.27265 308 PHE A N 1
ATOM 4455 C CA . PHE A 1 307 ? 0.70500 -15.90500 25.73500 1.000 38.96257 308 PHE A CA 1
ATOM 4456 C C . PHE A 1 307 ? 1.80600 -16.87500 25.33700 1.000 37.29131 308 PHE A C 1
ATOM 4457 O O . PHE A 1 307 ? 2.95900 -16.69900 25.71800 1.000 36.18065 308 PHE A O 1
ATOM 4474 N N . SER A 1 308 ? 1.44900 -17.88500 24.55700 1.000 42.00240 309 SER A N 1
ATOM 4475 C CA . SER A 1 308 ? 2.43400 -18.83900 24.05500 1.000 52.64315 309 SER A CA 1
ATOM 4476 C C . SER A 1 308 ? 2.67900 -18.61500 22.56800 1.000 51.22983 309 SER A C 1
ATOM 4477 O O . SER A 1 308 ? 1.76200 -18.27100 21.81600 1.000 46.84509 309 SER A O 1
ATOM 4485 N N . VAL A 1 309 ? 3.92100 -18.82000 22.13800 1.000 52.38786 310 VAL A N 1
ATOM 4486 C CA . VAL A 1 309 ? 4.26200 -18.78300 20.72100 1.000 52.87739 310 VAL A CA 1
ATOM 4487 C C . VAL A 1 309 ? 4.57400 -20.20000 20.26800 1.000 52.85371 310 VAL A C 1
ATOM 4488 O O . VAL A 1 309 ? 5.37700 -20.90500 20.90000 1.000 50.84820 310 VAL A O 1
ATOM 4501 N N . LEU A 1 310 ? 3.92400 -20.60900 19.17800 1.000 58.75441 311 LEU A N 1
ATOM 4502 C CA . LEU A 1 310 ? 4.09800 -21.93800 18.60100 1.000 75.04321 311 LEU A CA 1
ATOM 4503 C C . LEU A 1 310 ? 5.36700 -22.00400 17.75900 1.000 81.85718 311 LEU A C 1
ATOM 4504 O O . LEU A 1 310 ? 5.67400 -21.08600 16.99200 1.000 74.82739 311 LEU A O 1
ATOM 4520 N N . ASP A 1 311 ? 6.09800 -23.10700 17.89500 1.000 93.04537 312 ASP A N 1
ATOM 4521 C CA . ASP A 1 311 ? 7.40700 -23.24900 17.26500 1.000 90.41084 312 ASP A CA 1
ATOM 4522 C C . ASP A 1 311 ? 7.32400 -24.15200 16.04300 1.000 73.13772 312 ASP A C 1
ATOM 4523 O O . ASP A 1 311 ? 6.51800 -25.08500 16.00300 1.000 64.50773 312 ASP A O 1
ATOM 4532 N N . VAL A 1 315 ? 5.89200 -27.42800 19.95700 1.000 64.66565 316 VAL A N 1
ATOM 4533 C CA . VAL A 1 315 ? 6.62700 -26.76500 21.02400 1.000 78.17779 316 VAL A CA 1
ATOM 4534 C C . VAL A 1 315 ? 6.09300 -25.34900 21.20000 1.000 89.91604 316 VAL A C 1
ATOM 4535 O O . VAL A 1 315 ? 6.10900 -24.54100 20.26700 1.000 92.25317 316 VAL A O 1
ATOM 4548 N N . SER A 1 316 ? 5.60600 -25.06300 22.40100 1.000 91.48202 317 SER A N 1
ATOM 4549 C CA . SER A 1 316 ? 5.19600 -23.72400 22.78900 1.000 82.99679 317 SER A CA 1
ATOM 4550 C C . SER A 1 316 ? 6.26900 -23.10600 23.67100 1.000 77.44086 317 SER A C 1
ATOM 4551 O O . SER A 1 316 ? 6.83400 -23.77800 24.54000 1.000 78.60153 317 SER A O 1
ATOM 4559 N N . THR A 1 317 ? 6.55700 -21.83100 23.44000 1.000 74.34049 318 THR A N 1
ATOM 4560 C CA . THR A 1 317 ? 7.36100 -21.07800 24.38900 1.000 74.26943 318 THR A CA 1
ATOM 4561 C C . THR A 1 317 ? 6.46700 -20.00100 24.99400 1.000 62.56013 318 THR A C 1
ATOM 4562 O O . THR A 1 317 ? 5.98800 -19.11600 24.26600 1.000 51.41669 318 THR A O 1
ATOM 4573 N N . PRO A 1 318 ? 6.07500 -20.13600 26.25500 1.000 63.31285 319 PRO A N 1
ATOM 4574 C CA . PRO A 1 318 ? 5.40000 -19.03300 26.94000 1.000 56.90156 319 PRO A CA 1
ATOM 4575 C C . PRO A 1 318 ? 6.23000 -17.76100 26.91000 1.000 47.23461 319 PRO A C 1
ATOM 4576 O O . PRO A 1 318 ? 7.45600 -17.79100 27.00400 1.000 46.71613 319 PRO A O 1
ATOM 4587 N N . VAL A 1 319 ? 5.53300 -16.63600 26.78000 1.000 40.04691 320 VAL A N 1
ATOM 4588 C CA . VAL A 1 319 ? 6.10500 -15.30100 26.78300 1.000 37.27815 320 VAL A CA 1
ATOM 4589 C C . VAL A 1 319 ? 5.24900 -14.45600 27.71700 1.000 35.46215 320 VAL A C 1
ATOM 4590 O O . VAL A 1 319 ? 4.01500 -14.55900 27.70600 1.000 37.72558 320 VAL A O 1
ATOM 4603 N N . THR A 1 320 ? 5.90600 -13.61900 28.51400 1.000 35.29897 321 THR A N 1
ATOM 4604 C CA . THR A 1 320 ? 5.22800 -12.68000 29.39700 1.000 36.19908 321 THR A CA 1
ATOM 4605 C C . THR A 1 320 ? 5.75700 -11.28800 29.10800 1.000 34.56204 321 THR A C 1
ATOM 4606 O O . THR A 1 320 ? 6.96500 -11.03900 29.20000 1.000 35.41477 321 THR A O 1
ATOM 4617 N N . LEU A 1 321 ? 4.86100 -10.39600 28.72500 1.000 31.73012 322 LEU A N 1
ATOM 4618 C CA . LEU A 1 321 ? 5.17800 -8.99200 28.58300 1.000 29.61671 322 LEU A CA 1
ATOM 4619 C C . LEU A 1 321 ? 4.67100 -8.27800 29.82800 1.000 28.04810 322 LEU A C 1
ATOM 4620 O O . LEU A 1 321 ? 3.47300 -8.29000 30.09200 1.000 28.94558 322 LEU A O 1
ATOM 4636 N N . THR A 1 322 ? 5.56900 -7.61700 30.54900 1.000 28.35866 323 THR A N 1
ATOM 4637 C CA . THR A 1 322 ? 5.21700 -6.87900 31.75400 1.000 33.47770 323 THR A CA 1
ATOM 4638 C C . THR A 1 322 ? 4.90600 -5.43200 31.40100 1.000 28.42709 323 THR A C 1
ATOM 4639 O O . THR A 1 322 ? 5.75900 -4.73200 30.84200 1.000 31.64064 323 THR A O 1
ATOM 4650 N N . VAL A 1 323 ? 3.67000 -4.99900 31.66000 1.000 23.65284 324 VAL A N 1
ATOM 4651 C CA . VAL A 1 323 ? 3.20900 -3.66000 31.31000 1.000 23.78706 324 VAL A CA 1
ATOM 4652 C C . VAL A 1 323 ? 3.04200 -2.87700 32.60300 1.000 23.66863 324 VAL A C 1
ATOM 4653 O O . VAL A 1 323 ? 2.31300 -3.29800 33.51400 1.000 24.63190 324 VAL A O 1
ATOM 4666 N N . ASN A 1 324 ? 3.74200 -1.76000 32.69900 1.000 23.82391 325 ASN A N 1
ATOM 4667 C CA A ASN A 1 324 ? 3.72200 -0.91300 33.87700 0.590 23.47387 325 ASN A CA 1
ATOM 4668 C CA B ASN A 1 324 ? 3.73900 -0.90900 33.87700 0.410 23.11856 325 ASN A CA 1
ATOM 4669 C C . ASN A 1 324 ? 2.96300 0.36600 33.57900 1.000 23.35280 325 ASN A C 1
ATOM 4670 O O . ASN A 1 324 ? 3.20000 1.01600 32.55000 1.000 24.55558 325 ASN A O 1
ATOM 4691 N N . PHE A 1 325 ? 2.05200 0.71500 34.48500 1.000 19.32337 326 PHE A N 1
ATOM 4692 C CA . PHE A 1 325 ? 1.19900 1.87800 34.34900 1.000 20.66564 326 PHE A CA 1
ATOM 4693 C C . PHE A 1 325 ? 1.45500 2.77800 35.53800 1.000 25.13196 326 PHE A C 1
ATOM 4694 O O . PHE A 1 325 ? 1.35900 2.34300 36.68000 1.000 30.14309 326 PHE A O 1
ATOM 4711 N N . ASP A 1 326 ? 1.80900 4.01700 35.26400 1.000 23.23700 327 ASP A N 1
ATOM 4712 C CA . ASP A 1 326 ? 1.88400 5.06300 36.26500 1.000 24.51610 327 ASP A CA 1
ATOM 4713 C C . ASP A 1 326 ? 0.52000 5.72800 36.33300 1.000 24.90035 327 ASP A C 1
ATOM 4714 O O . ASP A 1 326 ? -0.06200 6.07900 35.30100 1.000 25.52411 327 ASP A O 1
ATOM 4723 N N . HIS A 1 327 ? 0.03100 5.93200 37.54300 1.000 22.45532 328 HIS A N 1
ATOM 4724 C CA . HIS A 1 327 ? -1.31200 6.41300 37.75300 1.000 23.35280 328 HIS A CA 1
ATOM 4725 C C . HIS A 1 327 ? -1.27400 7.70400 38.55100 1.000 24.94510 328 HIS A C 1
ATOM 4726 O O . HIS A 1 327 ? -0.63500 7.77100 39.60400 1.000 25.96364 328 HIS A O 1
ATOM 4740 N N . ASN A 1 328 ? -2.02300 8.70200 38.10000 1.000 25.94785 329 ASN A N 1
ATOM 4741 C CA . ASN A 1 328 ? -2.11600 9.98100 38.78400 1.000 27.70859 329 ASN A CA 1
ATOM 4742 C C . ASN A 1 328 ? -3.60000 10.24200 38.99600 1.000 27.30854 329 ASN A C 1
ATOM 4743 O O . ASN A 1 328 ? -4.30000 10.70500 38.09000 1.000 27.19010 329 ASN A O 1
ATOM 4754 N N . GLU A 1 329 ? -4.09700 9.86400 40.16600 1.000 26.39790 330 GLU A N 1
ATOM 4755 C CA . GLU A 1 329 ? -5.43800 10.22800 40.61300 1.000 24.94246 330 GLU A CA 1
ATOM 4756 C C . GLU A 1 329 ? -5.31200 11.66200 41.11900 1.000 28.64028 330 GLU A C 1
ATOM 4757 O O . GLU A 1 329 ? -4.86400 11.90700 42.23700 1.000 31.13531 330 GLU A O 1
ATOM 4769 N N . THR A 1 330 ? -5.71000 12.63300 40.27900 1.000 31.77486 331 THR A N 1
ATOM 4770 C CA . THR A 1 330 ? -5.38200 14.02100 40.58200 1.000 30.97213 331 THR A CA 1
ATOM 4771 C C . THR A 1 330 ? -6.37400 14.59900 41.58800 1.000 30.74842 331 THR A C 1
ATOM 4772 O O . THR A 1 330 ? -7.56900 14.32400 41.50300 1.000 28.55079 331 THR A O 1
ATOM 4783 N N . PRO A 1 331 ? -5.91200 15.41700 42.53400 1.000 33.30136 332 PRO A N 1
ATOM 4784 C CA . PRO A 1 331 ? -6.85200 16.13300 43.40000 1.000 35.82008 332 PRO A CA 1
ATOM 4785 C C . PRO A 1 331 ? -7.88800 16.86400 42.55900 1.000 32.81709 332 PRO A C 1
ATOM 4786 O O . PRO A 1 331 ? -7.56600 17.47100 41.53100 1.000 31.88540 332 PRO A O 1
ATOM 4797 N N . ASN A 1 332 ? -9.14200 16.75900 42.97700 1.000 32.55390 333 ASN A N 1
ATOM 4798 C CA . ASN A 1 332 ? -10.25500 17.28200 42.20100 1.000 32.23544 333 ASN A CA 1
ATOM 4799 C C . ASN A 1 332 ? -10.57500 18.70900 42.60400 1.000 35.31739 333 ASN A C 1
ATOM 4800 O O . ASN A 1 332 ? -10.72600 19.01000 43.78800 1.000 38.80202 333 ASN A O 1
ATOM 4811 N N . THR A 1 333 ? -10.70400 19.57500 41.60500 1.000 35.68586 334 THR A N 1
ATOM 4812 C CA . THR A 1 333 ? -11.10200 20.96400 41.83800 1.000 40.12060 334 THR A CA 1
ATOM 4813 C C . THR A 1 333 ? -12.35000 21.24300 41.01500 1.000 42.44719 334 THR A C 1
ATOM 4814 O O . THR A 1 333 ? -13.03700 20.31500 40.57500 1.000 37.66504 334 THR A O 1
ATOM 4825 N N . ASN A 1 334 ? -12.66500 22.51500 40.79800 1.000 46.94510 335 ASN A N 1
ATOM 4826 C CA . ASN A 1 334 ? -13.76900 22.86000 39.91900 1.000 49.12957 335 ASN A CA 1
ATOM 4827 C C . ASN A 1 334 ? -13.34300 22.96400 38.46100 1.000 44.62904 335 ASN A C 1
ATOM 4828 O O . ASN A 1 334 ? -14.21100 23.11100 37.59100 1.000 50.54553 335 ASN A O 1
ATOM 4839 N N . ASP A 1 335 ? -12.04400 22.89900 38.17100 1.000 40.64698 336 ASP A N 1
ATOM 4840 C CA . ASP A 1 335 ? -11.58100 22.77400 36.79600 1.000 43.83420 336 ASP A CA 1
ATOM 4841 C C . ASP A 1 335 ? -11.72500 21.31400 36.38500 1.000 42.45246 336 ASP A C 1
ATOM 4842 O O . ASP A 1 335 ? -11.07300 20.44100 36.96200 1.000 38.26775 336 ASP A O 1
ATOM 4851 N N . VAL A 1 336 ? -12.57200 21.04900 35.39200 1.000 43.99212 337 VAL A N 1
ATOM 4852 C CA . VAL A 1 336 ? -12.81000 19.67100 34.98200 1.000 44.17109 337 VAL A CA 1
ATOM 4853 C C . VAL A 1 336 ? -11.57300 19.07300 34.32400 1.000 35.80429 337 VAL A C 1
ATOM 4854 O O . VAL A 1 336 ? -11.28100 17.89000 34.50400 1.000 32.34072 337 VAL A O 1
ATOM 4867 N N . ASN A 1 337 ? -10.83600 19.86100 33.53400 1.000 33.32505 338 ASN A N 1
ATOM 4868 C CA . ASN A 1 337 ? -9.66700 19.31700 32.86800 1.000 33.99355 338 ASN A CA 1
ATOM 4869 C C . ASN A 1 337 ? -8.53900 19.05100 33.86100 1.000 32.42231 338 ASN A C 1
ATOM 4870 O O . ASN A 1 337 ? -7.86600 18.01900 33.78500 1.000 32.23808 338 ASN A O 1
ATOM 4881 N N . ALA A 1 338 ? -8.29700 19.98300 34.77900 1.000 34.23305 339 ALA A N 1
ATOM 4882 C CA . ALA A 1 338 ? -7.23600 19.79800 35.75400 1.000 37.05181 339 ALA A CA 1
ATOM 4883 C C . ALA A 1 338 ? -7.53100 18.62800 36.69500 1.000 33.19872 339 ALA A C 1
ATOM 4884 O O . ALA A 1 338 ? -6.60100 18.05100 37.26200 1.000 35.48320 339 ALA A O 1
ATOM 4891 N N . SER A 1 339 ? -8.79200 18.25700 36.82500 1.000 29.67198 340 SER A N 1
ATOM 4892 C CA . SER A 1 339 ? -9.21400 17.18500 37.71500 1.000 30.03781 340 SER A CA 1
ATOM 4893 C C . SER A 1 339 ? -9.18000 15.82200 37.04700 1.000 28.31392 340 SER A C 1
ATOM 4894 O O . SER A 1 339 ? -9.42600 14.82800 37.71600 1.000 26.64793 340 SER A O 1
ATOM 4902 N N . ARG A 1 340 ? -8.92500 15.76200 35.75100 1.000 26.91112 341 ARG A N 1
ATOM 4903 C CA . ARG A 1 340 ? -8.79900 14.48600 35.07100 1.000 27.67174 341 ARG A CA 1
ATOM 4904 C C . ARG A 1 340 ? -7.70000 13.66400 35.71500 1.000 27.77701 341 ARG A C 1
ATOM 4905 O O . ARG A 1 340 ? -6.69600 14.18200 36.19700 1.000 27.54278 341 ARG A O 1
ATOM 4926 N N . ASP A 1 341 ? -7.90300 12.37000 35.71900 1.000 24.35029 342 ASP A N 1
ATOM 4927 C CA . ASP A 1 341 ? -6.86700 11.44900 36.14800 1.000 22.28425 342 ASP A CA 1
ATOM 4928 C C . ASP A 1 341 ? -6.08800 10.94200 34.94800 1.000 23.01329 342 ASP A C 1
ATOM 4929 O O . ASP A 1 341 ? -6.63500 10.77500 33.85300 1.000 24.97405 342 ASP A O 1
ATOM 4938 N N . ILE A 1 342 ? -4.79900 10.67200 35.17300 1.000 23.81601 343 ILE A N 1
ATOM 4939 C CA . ILE A 1 342 ? -3.84900 10.47700 34.08800 1.000 24.07657 343 ILE A CA 1
ATOM 4940 C C . ILE A 1 342 ? -3.17400 9.12800 34.23500 1.000 23.04750 343 ILE A C 1
ATOM 4941 O O . ILE A 1 342 ? -2.66200 8.79500 35.31200 1.000 24.17658 343 ILE A O 1
ATOM 4957 N N . VAL A 1 343 ? -3.15500 8.37000 33.14400 1.000 21.65786 344 VAL A N 1
ATOM 4958 C CA . VAL A 1 343 ? -2.51100 7.06400 33.09000 1.000 22.54744 344 VAL A CA 1
ATOM 4959 C C . VAL A 1 343 ? -1.37800 7.13000 32.08500 1.000 24.17658 344 VAL A C 1
ATOM 4960 O O . VAL A 1 343 ? -1.61000 7.48500 30.93100 1.000 25.53201 344 VAL A O 1
ATOM 4973 N N . THR A 1 344 ? -0.17700 6.73200 32.49400 1.000 23.68179 345 THR A N 1
ATOM 4974 C CA . THR A 1 344 ? 0.98100 6.68900 31.60800 1.000 23.74495 345 THR A CA 1
ATOM 4975 C C . THR A 1 344 ? 1.51200 5.26700 31.52900 1.000 23.88707 345 THR A C 1
ATOM 4976 O O . THR A 1 344 ? 1.89900 4.70000 32.53900 1.000 27.59805 345 THR A O 1
ATOM 4987 N N . VAL A 1 345 ? 1.54700 4.70300 30.33200 1.000 21.13938 346 VAL A N 1
ATOM 4988 C CA . VAL A 1 345 ? 2.07900 3.37000 30.12400 1.000 19.96818 346 VAL A CA 1
ATOM 4989 C C . VAL A 1 345 ? 3.55700 3.46900 29.78400 1.000 23.29490 346 VAL A C 1
ATOM 4990 O O . VAL A 1 345 ? 3.98300 4.32600 28.97700 1.000 24.47925 346 VAL A O 1
ATOM 5003 N N . GLN A 1 346 ? 4.33800 2.57200 30.34800 1.000 24.26607 347 GLN A N 1
ATOM 5004 C CA . GLN A 1 346 ? 5.77500 2.57800 30.17400 1.000 27.46645 347 GLN A CA 1
ATOM 5005 C C . GLN A 1 346 ? 6.15300 1.79300 28.92600 1.000 26.77953 347 GLN A C 1
ATOM 5006 O O . GLN A 1 346 ? 5.46900 0.84900 28.52700 1.000 25.69519 347 GLN A O 1
ATOM 5020 N N . ASN A 1 347 ? 7.26700 2.18500 28.30300 1.000 30.41680 348 ASN A N 1
ATOM 5021 C CA . ASN A 1 347 ? 7.73000 1.51600 27.08300 1.000 37.23604 348 ASN A CA 1
ATOM 5022 C C . ASN A 1 347 ? 8.62400 0.33200 27.43800 1.000 38.44671 348 ASN A C 1
ATOM 5023 O O . ASN A 1 347 ? 9.85300 0.39800 27.37000 1.000 46.63454 348 ASN A O 1
ATOM 5034 N N . THR A 1 348 ? 7.98000 -0.78100 27.80200 1.000 31.40640 349 THR A N 1
ATOM 5035 C CA . THR A 1 348 ? 8.64600 -2.02800 28.10200 1.000 29.84305 349 THR A CA 1
ATOM 5036 C C . THR A 1 348 ? 8.58500 -2.97700 26.91200 1.000 30.61420 349 THR A C 1
ATOM 5037 O O . THR A 1 348 ? 7.84500 -2.77100 25.94300 1.000 33.17240 349 THR A O 1
ATOM 5048 N N . HIS A 1 349 ? 9.38800 -4.03400 26.99600 1.000 29.13244 350 HIS A N 1
ATOM 5049 C CA . HIS A 1 349 ? 9.39500 -5.06600 25.98100 1.000 31.34060 350 HIS A CA 1
ATOM 5050 C C . HIS A 1 349 ? 9.72000 -6.41000 26.60400 1.000 31.53799 350 HIS A C 1
ATOM 5051 O O . HIS A 1 349 ? 10.13800 -6.51000 27.75700 1.000 34.29095 350 HIS A O 1
ATOM 5065 N N . VAL A 1 350 ? 9.52400 -7.45600 25.81500 1.000 29.86937 351 VAL A N 1
ATOM 5066 C CA . VAL A 1 350 ? 10.00900 -8.78300 26.15400 1.000 34.38307 351 VAL A CA 1
ATOM 5067 C C . VAL A 1 350 ? 10.57100 -9.43000 24.88800 1.000 38.76517 351 VAL A C 1
ATOM 5068 O O . VAL A 1 350 ? 10.02600 -9.27000 23.79200 1.000 34.84102 351 VAL A O 1
ATOM 5081 N N . THR A 1 351 ? 11.67200 -10.15400 25.04600 1.000 42.94989 352 THR A N 1
ATOM 5082 C CA . THR A 1 351 ? 12.32600 -10.87000 23.95900 1.000 45.76338 352 THR A CA 1
ATOM 5083 C C . THR A 1 351 ? 12.07200 -12.36100 24.10200 1.000 42.87619 352 THR A C 1
ATOM 5084 O O . THR A 1 351 ? 12.07400 -12.89200 25.21100 1.000 43.47363 352 THR A O 1
ATOM 5095 N N . PHE A 1 352 ? 11.80800 -13.02400 22.98200 1.000 39.69686 353 PHE A N 1
ATOM 5096 C CA . PHE A 1 352 ? 11.59700 -14.45800 22.98400 1.000 44.68957 353 PHE A CA 1
ATOM 5097 C C . PHE A 1 352 ? 12.32800 -15.05800 21.79300 1.000 50.92453 353 PHE A C 1
ATOM 5098 O O . PHE A 1 352 ? 12.85900 -14.34600 20.94700 1.000 45.63705 353 PHE A O 1
ATOM 5115 N N A GLU A 1 353 ? 12.37000 -16.38900 21.74700 0.490 56.63311 354 GLU A N 1
ATOM 5116 N N B GLU A 1 353 ? 12.32300 -16.39000 21.73400 0.510 56.61995 354 GLU A N 1
ATOM 5117 C CA A GLU A 1 353 ? 13.04400 -17.10600 20.67600 0.490 59.43344 354 GLU A CA 1
ATOM 5118 C CA B GLU A 1 353 ? 13.02900 -17.15300 20.71700 0.510 59.44660 354 GLU A CA 1
ATOM 5119 C C A GLU A 1 353 ? 12.07800 -18.09500 20.04300 0.490 56.18042 354 GLU A C 1
ATOM 5120 C C B GLU A 1 353 ? 12.05100 -18.10200 20.04500 0.510 56.18305 354 GLU A C 1
ATOM 5121 O O A GLU A 1 353 ? 11.36500 -18.81800 20.74700 0.490 59.08077 354 GLU A O 1
ATOM 5122 O O B GLU A 1 353 ? 11.29800 -18.80900 20.72400 0.510 59.02550 354 GLU A O 1
ATOM 5145 N N . ARG A 1 354 ? 12.05500 -18.11100 18.71500 1.000 53.53800 355 ARG A N 1
ATOM 5146 C CA . ARG A 1 354 ? 11.33900 -19.10700 17.92900 1.000 60.34408 355 ARG A CA 1
ATOM 5147 C C . ARG A 1 354 ? 12.34000 -19.67800 16.92800 1.000 79.52796 355 ARG A C 1
ATOM 5148 O O . ARG A 1 354 ? 12.85100 -18.94600 16.07100 1.000 81.67032 355 ARG A O 1
ATOM 5169 N N . ASP A 1 355 ? 12.65500 -20.96700 17.06300 1.000 92.59268 356 ASP A N 1
ATOM 5170 C CA . ASP A 1 355 ? 13.57600 -21.64300 16.15000 1.000 91.45044 356 ASP A CA 1
ATOM 5171 C C . ASP A 1 355 ? 14.92200 -20.92000 16.10000 1.000 89.63706 356 ASP A C 1
ATOM 5172 O O . ASP A 1 355 ? 15.43600 -20.58100 15.03200 1.000 85.19969 356 ASP A O 1
ATOM 5181 N N . GLY A 1 356 ? 15.48000 -20.65900 17.28200 1.000 94.26130 357 GLY A N 1
ATOM 5182 C CA . GLY A 1 356 ? 16.76400 -19.99500 17.39600 1.000 98.24336 357 GLY A CA 1
ATOM 5183 C C . GLY A 1 356 ? 16.80900 -18.59900 16.81100 1.000 95.87465 357 GLY A C 1
ATOM 5184 O O . GLY A 1 356 ? 17.86500 -17.95600 16.81100 1.000 84.11535 357 GLY A O 1
ATOM 5188 N N . ASP A 1 357 ? 15.67500 -18.12800 16.30000 1.000 104.21249 358 ASP A N 1
ATOM 5189 C CA . ASP A 1 357 ? 15.53600 -16.77600 15.77200 1.000 104.56254 358 ASP A CA 1
ATOM 5190 C C . ASP A 1 357 ? 14.81100 -15.92100 16.80500 1.000 92.29001 358 ASP A C 1
ATOM 5191 O O . ASP A 1 357 ? 13.73000 -16.29100 17.26900 1.000 84.19167 358 ASP A O 1
ATOM 5200 N N . ILE A 1 358 ? 15.42500 -14.80100 17.20000 1.000 87.18151 359 ILE A N 1
ATOM 5201 C CA . ILE A 1 358 ? 14.95300 -14.03400 18.35000 1.000 77.51193 359 ILE A CA 1
ATOM 5202 C C . ILE A 1 358 ? 14.08300 -12.87200 17.86300 1.000 63.09441 359 ILE A C 1
ATOM 5203 O O . ILE A 1 358 ? 14.30000 -12.27800 16.78400 1.000 45.48177 359 ILE A O 1
ATOM 5219 N N . TYR A 1 359 ? 13.10600 -12.51000 18.69500 1.000 63.22337 360 TYR A N 1
ATOM 5220 C CA . TYR A 1 359 ? 12.17700 -11.44100 18.36800 1.000 44.53955 360 TYR A CA 1
ATOM 5221 C C . TYR A 1 359 ? 11.79800 -10.69200 19.63600 1.000 35.99116 360 TYR A C 1
ATOM 5222 O O . TYR A 1 359 ? 11.97100 -11.19500 20.75700 1.000 34.27516 360 TYR A O 1
ATOM 5240 N N . THR A 1 360 ? 11.22300 -9.50900 19.45600 1.000 37.95718 361 THR A N 1
ATOM 5241 C CA . THR A 1 360 ? 10.89000 -8.65500 20.59100 1.000 40.31799 361 THR A CA 1
ATOM 5242 C C . THR A 1 360 ? 9.50100 -8.06300 20.44400 1.000 36.73598 361 THR A C 1
ATOM 5243 O O . THR A 1 360 ? 9.18800 -7.47100 19.41400 1.000 36.92811 361 THR A O 1
ATOM 5254 N N . VAL A 1 361 ? 8.68000 -8.23800 21.47300 1.000 33.73562 362 VAL A N 1
ATOM 5255 C CA . VAL A 1 361 ? 7.38900 -7.56600 21.60500 1.000 30.88791 362 VAL A CA 1
ATOM 5256 C C . VAL A 1 361 ? 7.59400 -6.29900 22.42000 1.000 28.45341 362 VAL A C 1
ATOM 5257 O O . VAL A 1 361 ? 8.08100 -6.35500 23.55500 1.000 29.37984 362 VAL A O 1
ATOM 5270 N N . GLN A 1 362 ? 7.18600 -5.16900 21.86600 1.000 26.56898 363 GLN A N 1
ATOM 5271 C CA . GLN A 1 362 ? 7.40800 -3.85500 22.45500 1.000 30.70105 363 GLN A CA 1
ATOM 5272 C C . GLN A 1 362 ? 6.06700 -3.16000 22.60900 1.000 27.98230 363 GLN A C 1
ATOM 5273 O O . GLN A 1 362 ? 5.25400 -3.18300 21.68500 1.000 27.31117 363 GLN A O 1
ATOM 5287 N N . ILE A 1 363 ? 5.84700 -2.54500 23.77300 1.000 27.88229 364 ILE A N 1
ATOM 5288 C CA . ILE A 1 363 ? 4.69200 -1.66800 23.95000 1.000 28.92978 364 ILE A CA 1
ATOM 5289 C C . ILE A 1 363 ? 4.83800 -0.44900 23.05100 1.000 29.85358 364 ILE A C 1
ATOM 5290 O O . ILE A 1 363 ? 5.85600 0.25000 23.10000 1.000 34.56730 364 ILE A O 1
ATOM 5306 N N . VAL A 1 364 ? 3.79200 -0.14300 22.28600 1.000 25.75046 365 VAL A N 1
ATOM 5307 C CA . VAL A 1 364 ? 3.70400 1.09800 21.53300 1.000 26.31105 365 VAL A CA 1
ATOM 5308 C C . VAL A 1 364 ? 2.91400 2.13700 22.30300 1.000 27.05588 365 VAL A C 1
ATOM 5309 O O . VAL A 1 364 ? 3.37500 3.26100 22.50600 1.000 28.38235 365 VAL A O 1
ATOM 5322 N N . GLY A 1 365 ? 1.73100 1.76400 22.79700 1.000 23.83970 366 GLY A N 1
ATOM 5323 C CA . GLY A 1 365 ? 0.96200 2.69700 23.61500 1.000 21.49468 366 GLY A CA 1
ATOM 5324 C C . GLY A 1 365 ? -0.52000 2.50700 23.42500 1.000 21.17359 366 GLY A C 1
ATOM 5325 O O . GLY A 1 365 ? -0.97100 1.42900 23.05800 1.000 22.59745 366 GLY A O 1
ATOM 5329 N N . PHE A 1 366 ? -1.26800 3.58000 23.72400 1.000 19.95766 367 PHE A N 1
ATOM 5330 C CA . PHE A 1 366 ? -2.71900 3.59500 23.67400 1.000 22.42900 367 PHE A CA 1
ATOM 5331 C C . PHE A 1 366 ? -3.21800 4.16200 22.34800 1.000 23.68705 367 PHE A C 1
ATOM 5332 O O . PHE A 1 366 ? -2.74200 5.20400 21.90000 1.000 25.18723 367 PHE A O 1
ATOM 5349 N N . ARG A 1 367 ? -4.21600 3.51100 21.75100 1.000 23.09751 368 ARG A N 1
ATOM 5350 C CA . ARG A 1 367 ? -4.83900 3.98800 20.51700 1.000 25.69255 368 ARG A CA 1
ATOM 5351 C C . ARG A 1 367 ? -6.35400 4.03800 20.68300 1.000 25.64518 368 ARG A C 1
ATOM 5352 O O . ARG A 1 367 ? -6.95400 3.12700 21.25000 1.000 23.06066 368 ARG A O 1
ATOM 5373 N N . GLU A 1 368 ? -6.98400 5.11000 20.20400 1.000 30.67999 369 GLU A N 1
ATOM 5374 C CA . GLU A 1 368 ? -8.43400 5.20800 20.35800 1.000 42.21296 369 GLU A CA 1
ATOM 5375 C C . GLU A 1 368 ? -9.13700 4.01500 19.71500 1.000 32.26703 369 GLU A C 1
ATOM 5376 O O . GLU A 1 368 ? -8.75600 3.53900 18.63700 1.000 31.28796 369 GLU A O 1
ATOM 5388 N N . VAL A 1 369 ? -10.11900 3.47000 20.44300 1.000 31.38797 370 VAL A N 1
ATOM 5389 C CA . VAL A 1 369 ? -10.85100 2.30200 19.96800 1.000 37.94666 370 VAL A CA 1
ATOM 5390 C C . VAL A 1 369 ? -11.52200 2.59900 18.63400 1.000 42.64985 370 VAL A C 1
ATOM 5391 O O . VAL A 1 369 ? -12.08800 3.67900 18.42500 1.000 44.16056 370 VAL A O 1
ATOM 5404 N N . GLY A 1 370 ? -11.47900 1.62500 17.72700 1.000 44.86854 371 GLY A N 1
ATOM 5405 C CA . GLY A 1 370 ? -12.06300 1.77900 16.41600 1.000 51.60356 371 GLY A CA 1
ATOM 5406 C C . GLY A 1 370 ? -11.25700 2.60900 15.44000 1.000 59.35975 371 GLY A C 1
ATOM 5407 O O . GLY A 1 370 ? -11.61000 2.65100 14.25200 1.000 61.58370 371 GLY A O 1
ATOM 5411 N N A ASN A 1 371 ? -10.19100 3.27200 15.88700 0.590 58.01485 372 ASN A N 1
ATOM 5412 N N B ASN A 1 371 ? -10.19200 3.27300 15.89800 0.410 57.98590 372 ASN A N 1
ATOM 5413 C CA A ASN A 1 371 ? -9.39100 4.11200 15.00300 0.590 53.01688 372 ASN A CA 1
ATOM 5414 C CA B ASN A 1 371 ? -9.36600 4.12200 15.05000 0.410 52.91950 372 ASN A CA 1
ATOM 5415 C C A ASN A 1 371 ? -8.02300 3.47700 14.79800 0.590 51.20351 372 ASN A C 1
ATOM 5416 C C B ASN A 1 371 ? -8.01300 3.46200 14.82000 0.410 51.13508 372 ASN A C 1
ATOM 5417 O O A ASN A 1 371 ? -7.02600 3.95700 15.34900 0.590 49.82703 372 ASN A O 1
ATOM 5418 O O B ASN A 1 371 ? -7.00600 3.90900 15.38300 0.410 50.08232 372 ASN A O 1
ATOM 5439 N N . PRO A 1 372 ? -7.93700 2.40100 14.01400 1.000 51.28773 373 PRO A N 1
ATOM 5440 C CA . PRO A 1 372 ? -6.63200 1.74700 13.80200 1.000 53.88014 373 PRO A CA 1
ATOM 5441 C C . PRO A 1 372 ? -5.57800 2.66100 13.19800 1.000 53.51431 373 PRO A C 1
ATOM 5442 O O . PRO A 1 372 ? -4.37700 2.38700 13.35700 1.000 47.42411 373 PRO A O 1
ATOM 5453 N N . ASP A 1 373 ? -5.98400 3.72700 12.51000 1.000 59.01760 374 ASP A N 1
ATOM 5454 C CA . ASP A 1 373 ? -5.05700 4.70900 11.96800 1.000 62.94176 374 ASP A CA 1
ATOM 5455 C C . ASP A 1 373 ? -4.85700 5.89400 12.89800 1.000 50.14285 374 ASP A C 1
ATOM 5456 O O . ASP A 1 373 ? -4.13900 6.83200 12.54000 1.000 45.40808 374 ASP A O 1
ATOM 5465 N N . GLY A 1 374 ? -5.45500 5.87000 14.08200 1.000 43.70787 375 GLY A N 1
ATOM 5466 C CA . GLY A 1 374 ? -5.30900 6.96800 15.01300 1.000 36.17276 375 GLY A CA 1
ATOM 5467 C C . GLY A 1 374 ? -3.92000 7.05700 15.61300 1.000 33.14082 375 GLY A C 1
ATOM 5468 O O . GLY A 1 374 ? -3.09300 6.14400 15.54400 1.000 33.31452 375 GLY A O 1
ATOM 5472 N N . GLU A 1 375 ? -3.66100 8.20500 16.22700 1.000 34.28832 376 GLU A N 1
ATOM 5473 C CA . GLU A 1 375 ? -2.38800 8.42700 16.89300 1.000 44.32374 376 GLU A CA 1
ATOM 5474 C C . GLU A 1 375 ? -2.27400 7.49600 18.09100 1.000 37.34132 376 GLU A C 1
ATOM 5475 O O . GLU A 1 375 ? -3.26800 7.16500 18.73300 1.000 34.70679 376 GLU A O 1
ATOM 5487 N N . VAL A 1 376 ? -1.05600 7.05200 18.37400 1.000 35.38319 377 VAL A N 1
ATOM 5488 C CA . VAL A 1 376 ? -0.77000 6.26500 19.57100 1.000 32.84604 377 VAL A CA 1
ATOM 5489 C C . VAL A 1 376 ? -0.13300 7.19600 20.58700 1.000 30.73790 377 VAL A C 1
ATOM 5490 O O . VAL A 1 376 ? 0.80500 7.93200 20.26500 1.000 35.38582 377 VAL A O 1
ATOM 5503 N N . VAL A 1 377 ? -0.62900 7.16300 21.81800 1.000 26.42948 378 VAL A N 1
ATOM 5504 C CA . VAL A 1 377 ? -0.13500 8.02300 22.88100 1.000 25.52411 378 VAL A CA 1
ATOM 5505 C C . VAL A 1 377 ? 0.27200 7.12800 24.04700 1.000 24.93720 378 VAL A C 1
ATOM 5506 O O . VAL A 1 377 ? -0.12900 5.96700 24.13000 1.000 24.72665 378 VAL A O 1
ATOM 5519 N N . THR A 1 378 ? 1.10500 7.66600 24.93600 1.000 25.57675 379 THR A N 1
ATOM 5520 C CA . THR A 1 378 ? 1.50100 6.92500 26.12700 1.000 26.15050 379 THR A CA 1
ATOM 5521 C C . THR A 1 378 ? 0.81800 7.41600 27.39200 1.000 25.75309 379 THR A C 1
ATOM 5522 O O . THR A 1 378 ? 0.88500 6.72000 28.40800 1.000 27.71648 379 THR A O 1
ATOM 5533 N N . SER A 1 379 ? 0.16900 8.57500 27.36400 1.000 23.37122 380 SER A N 1
ATOM 5534 C CA . SER A 1 379 ? -0.60700 9.06300 28.48300 1.000 22.88959 380 SER A CA 1
ATOM 5535 C C . SER A 1 379 ? -2.04000 9.35500 28.04200 1.000 25.25829 380 SER A C 1
ATOM 5536 O O . SER A 1 379 ? -2.27300 9.97400 26.99200 1.000 26.55582 380 SER A O 1
ATOM 5544 N N . ILE A 1 380 ? -2.99200 8.93300 28.86700 1.000 23.85023 381 ILE A N 1
ATOM 5545 C CA . ILE A 1 380 ? -4.40700 9.18300 28.64200 1.000 25.28461 381 ILE A CA 1
ATOM 5546 C C . ILE A 1 380 ? -4.98500 9.90600 29.84500 1.000 24.82403 381 ILE A C 1
ATOM 5547 O O . ILE A 1 380 ? -4.49100 9.80100 30.97100 1.000 26.54002 381 ILE A O 1
ATOM 5563 N N . TYR A 1 381 ? -6.06100 10.63500 29.58600 1.000 24.42398 382 TYR A N 1
ATOM 5564 C CA . TYR A 1 381 ? -6.67400 11.59100 30.49300 1.000 25.25829 382 TYR A CA 1
ATOM 5565 C C . TYR A 1 381 ? -8.14500 11.23800 30.55800 1.000 25.78993 382 TYR A C 1
ATOM 5566 O O . TYR A 1 381 ? -8.78900 11.09300 29.51800 1.000 26.75058 382 TYR A O 1
ATOM 5584 N N . THR A 1 382 ? -8.67800 11.07200 31.76800 1.000 25.20302 383 THR A N 1
ATOM 5585 C CA . THR A 1 382 ? -10.06000 10.67600 31.93600 1.000 21.92368 383 THR A CA 1
ATOM 5586 C C . THR A 1 382 ? -10.73300 11.58000 32.94800 1.000 21.93684 383 THR A C 1
ATOM 5587 O O . THR A 1 382 ? -10.19200 11.78700 34.03500 1.000 23.21594 383 THR A O 1
ATOM 5598 N N . ASN A 1 383 ? -11.89100 12.13600 32.57700 1.000 23.65810 384 ASN A N 1
ATOM 5599 C CA . ASN A 1 383 ? -12.65200 12.94800 33.50500 1.000 22.98697 384 ASN A CA 1
ATOM 5600 C C . ASN A 1 383 ? -13.08800 12.15200 34.72000 1.000 21.48942 384 ASN A C 1
ATOM 5601 O O . ASN A 1 383 ? -13.36900 10.95400 34.63100 1.000 23.32122 384 ASN A O 1
ATOM 5612 N N . GLU A 1 384 ? -13.23200 12.85400 35.85100 1.000 21.73682 385 GLU A N 1
ATOM 5613 C CA . GLU A 1 384 ? -13.94900 12.27500 36.97600 1.000 23.17120 385 GLU A CA 1
ATOM 5614 C C . GLU A 1 384 ? -15.33600 11.85700 36.50800 1.000 24.87403 385 GLU A C 1
ATOM 5615 O O . GLU A 1 384 ? -15.98500 12.55300 35.70200 1.000 25.30567 385 GLU A O 1
ATOM 5627 N N . ASN A 1 385 ? -15.79600 10.72500 37.02400 1.000 25.13986 386 ASN A N 1
ATOM 5628 C CA . ASN A 1 385 ? -17.10600 10.18900 36.68800 1.000 23.80812 386 ASN A CA 1
ATOM 5629 C C . ASN A 1 385 ? -17.21000 9.83400 35.21400 1.000 24.81877 386 ASN A C 1
ATOM 5630 O O . ASN A 1 385 ? -18.25800 10.00700 34.57900 1.000 26.60582 386 ASN A O 1
ATOM 5641 N N . ALA A 1 386 ? -16.14500 9.24800 34.69700 1.000 24.57663 387 ALA A N 1
ATOM 5642 C CA . ALA A 1 386 ? -16.16000 8.77600 33.32400 1.000 23.27911 387 ALA A CA 1
ATOM 5643 C C . ALA A 1 386 ? -15.18000 7.62800 33.19500 1.000 22.61850 387 ALA A C 1
ATOM 5644 O O . ALA A 1 386 ? -14.30800 7.44900 34.03800 1.000 23.93708 387 ALA A O 1
ATOM 5651 N N . ALA A 1 387 ? -15.31700 6.87000 32.10700 1.000 20.87356 388 ALA A N 1
ATOM 5652 C CA . ALA A 1 387 ? -14.37700 5.80600 31.76200 1.000 20.88408 388 ALA A CA 1
ATOM 5653 C C . ALA A 1 387 ? -13.92000 6.04600 30.33700 1.000 22.21845 388 ALA A C 1
ATOM 5654 O O . ALA A 1 387 ? -14.74500 6.34300 29.47400 1.000 21.65260 388 ALA A O 1
ATOM 5661 N N . THR A 1 388 ? -12.62500 5.92000 30.09000 1.000 22.33426 389 THR A N 1
ATOM 5662 C CA . THR A 1 388 ? -12.08500 5.97600 28.73400 1.000 21.82630 389 THR A CA 1
ATOM 5663 C C . THR A 1 388 ? -11.52100 4.60600 28.37900 1.000 20.42087 389 THR A C 1
ATOM 5664 O O . THR A 1 388 ? -11.12000 3.84600 29.26800 1.000 21.12885 389 THR A O 1
ATOM 5675 N N . SER A 1 389 ? -11.58400 4.27400 27.08900 1.000 19.76290 390 SER A N 1
ATOM 5676 C CA . SER A 1 389 ? -11.11900 3.00200 26.57600 1.000 19.31811 390 SER A CA 1
ATOM 5677 C C . SER A 1 389 ? -10.17500 3.20300 25.41400 1.000 22.04738 390 SER A C 1
ATOM 5678 O O . SER A 1 389 ? -10.42200 4.03200 24.54500 1.000 23.16857 390 SER A O 1
ATOM 5686 N N . TYR A 1 390 ? -9.10100 2.41000 25.39900 1.000 21.40257 391 TYR A N 1
ATOM 5687 C CA . TYR A 1 390 ? -8.07100 2.52600 24.38300 1.000 21.07358 391 TYR A CA 1
ATOM 5688 C C . TYR A 1 390 ? -7.55300 1.13700 24.08200 1.000 21.38941 391 TYR A C 1
ATOM 5689 O O . TYR A 1 390 ? -7.47900 0.30700 24.98000 1.000 23.54493 391 TYR A O 1
ATOM 5707 N N . GLU A 1 391 ? -7.20800 0.87000 22.83900 1.000 21.76840 392 GLU A N 1
ATOM 5708 C CA . GLU A 1 391 ? -6.48600 -0.35200 22.51000 1.000 23.17383 392 GLU A CA 1
ATOM 5709 C C . GLU A 1 391 ? -5.05200 -0.23200 23.01400 1.000 23.19752 392 GLU A C 1
ATOM 5710 O O . GLU A 1 391 ? -4.42900 0.82600 22.89800 1.000 21.63944 392 GLU A O 1
ATOM 5722 N N . LEU A 1 392 ? -4.55900 -1.29600 23.65200 1.000 21.40520 393 LEU A N 1
ATOM 5723 C CA . LEU A 1 392 ? -3.15300 -1.39200 24.05900 1.000 20.95778 393 LEU A CA 1
ATOM 5724 C C . LEU A 1 392 ? -2.38200 -2.03200 22.90500 1.000 20.19979 393 LEU A C 1
ATOM 5725 O O . LEU A 1 392 ? -2.59600 -3.19900 22.57900 1.000 22.82905 393 LEU A O 1
ATOM 5741 N N . VAL A 1 393 ? -1.54600 -1.23100 22.23400 1.000 20.21032 394 VAL A N 1
ATOM 5742 C CA . VAL A 1 393 ? -0.91100 -1.58900 20.98700 1.000 19.87607 394 VAL A CA 1
ATOM 5743 C C . VAL A 1 393 ? 0.53000 -1.97700 21.28400 1.000 21.13674 394 VAL A C 1
ATOM 5744 O O . VAL A 1 393 ? 1.25900 -1.23900 21.99000 1.000 22.10528 394 VAL A O 1
ATOM 5757 N N . VAL A 1 394 ? 0.92700 -3.10900 20.71700 1.000 21.56574 395 VAL A N 1
ATOM 5758 C CA . VAL A 1 394 ? 2.28500 -3.60100 20.74300 1.000 23.89234 395 VAL A CA 1
ATOM 5759 C C . VAL A 1 394 ? 2.74400 -3.80700 19.29500 1.000 24.38450 395 VAL A C 1
ATOM 5760 O O . VAL A 1 394 ? 1.95100 -3.80000 18.34500 1.000 23.24752 395 VAL A O 1
ATOM 5773 N N . ARG A 1 395 ? 4.04900 -4.05000 19.14500 1.000 24.76086 396 ARG A N 1
ATOM 5774 C CA . ARG A 1 395 ? 4.62200 -4.37200 17.84800 1.000 26.21367 396 ARG A CA 1
ATOM 5775 C C . ARG A 1 395 ? 5.71800 -5.38700 18.07900 1.000 28.11916 396 ARG A C 1
ATOM 5776 O O . ARG A 1 395 ? 6.49700 -5.23300 19.02300 1.000 29.60881 396 ARG A O 1
ATOM 5797 N N . VAL A 1 396 ? 5.75000 -6.42000 17.23500 1.000 30.56682 397 VAL A N 1
ATOM 5798 C CA . VAL A 1 396 ? 6.77100 -7.46100 17.28300 1.000 33.39874 397 VAL A CA 1
ATOM 5799 C C . VAL A 1 396 ? 7.78100 -7.15100 16.19500 1.000 35.57532 397 VAL A C 1
ATOM 5800 O O . VAL A 1 396 ? 7.40600 -6.99100 15.02700 1.000 35.78324 397 VAL A O 1
ATOM 5813 N N . VAL A 1 397 ? 9.05900 -7.06100 16.57600 1.000 34.36728 398 VAL A N 1
ATOM 5814 C CA . VAL A 1 397 ? 10.13100 -6.71200 15.65200 1.000 33.27504 398 VAL A CA 1
ATOM 5815 C C . VAL A 1 397 ? 11.18700 -7.79900 15.71500 1.000 35.87535 398 VAL A C 1
ATOM 5816 O O . VAL A 1 397 ? 11.26100 -8.57900 16.66600 1.000 35.99642 398 VAL A O 1
ATOM 5829 N N . GLU A 1 398 ? 11.99100 -7.86500 14.65800 1.000 41.10230 399 GLU A N 1
ATOM 5830 C CA . GLU A 1 398 ? 13.05500 -8.85700 14.61500 1.000 50.70345 399 GLU A CA 1
ATOM 5831 C C . GLU A 1 398 ? 14.16400 -8.45100 15.57800 1.000 41.02334 399 GLU A C 1
ATOM 5832 O O . GLU A 1 398 ? 14.44700 -7.25800 15.76600 1.000 38.06509 399 GLU A O 1
ATOM 5844 N N . GLY A 1 399 ? 14.77500 -9.45400 16.21000 1.000 42.70512 400 GLY A N 1
ATOM 5845 C CA . GLY A 1 399 ? 15.95500 -9.18300 17.01900 1.000 51.66409 400 GLY A CA 1
ATOM 5846 C C . GLY A 1 399 ? 15.59600 -8.55800 18.35700 1.000 52.97740 400 GLY A C 1
ATOM 5847 O O . GLY A 1 399 ? 14.58800 -8.88500 18.99000 1.000 47.32936 400 GLY A O 1
ATOM 5851 N N . ASP A 1 400 ? 16.45700 -7.64000 18.79700 1.000 57.78324 401 ASP A N 1
ATOM 5852 C CA . ASP A 1 400 ? 16.38300 -7.04800 20.12400 1.000 66.95540 401 ASP A CA 1
ATOM 5853 C C . ASP A 1 400 ? 15.51200 -5.80600 20.17000 1.000 59.23342 401 ASP A C 1
ATOM 5854 O O . ASP A 1 400 ? 15.45500 -5.14900 21.21800 1.000 50.20865 401 ASP A O 1
ATOM 5863 N N . GLY A 1 401 ? 14.85300 -5.46000 19.06500 1.000 61.94427 402 GLY A N 1
ATOM 5864 C CA . GLY A 1 401 ? 13.95800 -4.31900 19.06000 1.000 58.39911 402 GLY A CA 1
ATOM 5865 C C . GLY A 1 401 ? 14.64100 -2.99200 19.27600 1.000 51.70620 402 GLY A C 1
ATOM 5866 O O . GLY A 1 401 ? 13.97700 -2.00400 19.58100 1.000 45.54757 402 GLY A O 1
ATOM 5870 N N . TYR A 1 402 ? 15.96000 -2.93000 19.08700 1.000 54.55128 403 TYR A N 1
ATOM 5871 C CA . TYR A 1 402 ? 16.69800 -1.69600 19.33500 1.000 62.00480 403 TYR A CA 1
ATOM 5872 C C . TYR A 1 402 ? 16.47500 -0.64600 18.24100 1.000 64.42351 403 TYR A C 1
ATOM 5873 O O . TYR A 1 402 ? 16.65500 0.55100 18.49900 1.000 60.72044 403 TYR A O 1
ATOM 5891 N N . SER A 1 403 ? 16.09600 -1.05500 17.03000 1.000 68.28450 404 SER A N 1
ATOM 5892 C CA . SER A 1 403 ? 15.90800 -0.09800 15.94900 1.000 62.29957 404 SER A CA 1
ATOM 5893 C C . SER A 1 403 ? 14.84200 -0.58900 14.97900 1.000 52.21679 404 SER A C 1
ATOM 5894 O O . SER A 1 403 ? 14.54400 -1.77700 14.89900 1.000 48.61899 404 SER A O 1
ATOM 5902 N N . LEU A 1 404 ? 14.27200 0.35200 14.23300 1.000 44.42112 405 LEU A N 1
ATOM 5903 C CA . LEU A 1 404 ? 13.30100 0.08100 13.18400 1.000 37.47291 405 LEU A CA 1
ATOM 5904 C C . LEU A 1 404 ? 14.00900 -0.13400 11.85000 1.000 31.09057 405 LEU A C 1
ATOM 5905 O O . LEU A 1 404 ? 15.16800 0.25400 11.68500 1.000 30.66420 405 LEU A O 1
ATOM 5921 N N . PRO A 1 405 ? 13.33100 -0.73500 10.86900 1.000 30.40891 406 PRO A N 1
ATOM 5922 C CA . PRO A 1 405 ? 13.95000 -0.92900 9.55400 1.000 29.24824 406 PRO A CA 1
ATOM 5923 C C . PRO A 1 405 ? 14.42800 0.40300 9.00200 1.000 27.90861 406 PRO A C 1
ATOM 5924 O O . PRO A 1 405 ? 13.67900 1.39700 9.02200 1.000 27.35854 406 PRO A O 1
ATOM 5935 N N . SER A 1 406 ? 15.66800 0.42500 8.52800 1.000 27.53225 407 SER A N 1
ATOM 5936 C CA . SER A 1 406 ? 16.30400 1.68000 8.12800 1.000 29.22192 407 SER A CA 1
ATOM 5937 C C . SER A 1 406 ? 17.18100 1.51400 6.90100 1.000 26.51107 407 SER A C 1
ATOM 5938 O O . SER A 1 406 ? 17.64000 0.42500 6.56400 1.000 29.50354 407 SER A O 1
ATOM 5946 N N . THR A 1 407 ? 17.43800 2.63900 6.23400 1.000 25.12670 408 THR A N 1
ATOM 5947 C CA . THR A 1 407 ? 18.43100 2.68100 5.17600 1.000 27.33222 408 THR A CA 1
ATOM 5948 C C . THR A 1 407 ? 19.08900 4.05000 5.20900 1.000 25.65308 408 THR A C 1
ATOM 5949 O O . THR A 1 407 ? 18.47400 5.04200 5.62600 1.000 26.50318 408 THR A O 1
ATOM 5959 N N . GLU A 1 408 ? 20.34600 4.08300 4.81200 1.000 25.94258 409 GLU A N 1
ATOM 5960 C CA . GLU A 1 408 ? 21.16200 5.28300 4.84100 1.000 28.10337 409 GLU A CA 1
ATOM 5961 C C . GLU A 1 408 ? 21.57200 5.63000 3.41800 1.000 25.73730 409 GLU A C 1
ATOM 5962 O O . GLU A 1 408 ? 21.42500 4.82500 2.49000 1.000 26.05839 409 GLU A O 1
ATOM 5974 N N . GLY A 1 409 ? 22.15400 6.81300 3.28100 1.000 24.32134 410 GLY A N 1
ATOM 5975 C CA . GLY A 1 409 ? 22.67700 7.23100 1.99200 1.000 24.50294 410 GLY A CA 1
ATOM 5976 C C . GLY A 1 409 ? 23.23400 8.62500 2.10000 1.000 24.50031 410 GLY A C 1
ATOM 5977 O O . GLY A 1 409 ? 23.25300 9.22300 3.17900 1.000 24.00551 410 GLY A O 1
ATOM 5981 N N . ASN A 1 410 ? 23.67300 9.14800 0.94900 1.000 23.36333 411 ASN A N 1
ATOM 5982 C CA . ASN A 1 410 ? 24.05200 10.55200 0.85300 1.000 23.00013 411 ASN A CA 1
ATOM 5983 C C . ASN A 1 410 ? 23.52600 11.10400 -0.46600 1.000 21.44994 411 ASN A C 1
ATOM 5984 O O . ASN A 1 410 ? 23.74100 10.50300 -1.52100 1.000 23.42123 411 ASN A O 1
ATOM 5995 N N . ILE A 1 411 ? 22.81100 12.23000 -0.40000 1.000 20.61826 412 ILE A N 1
ATOM 5996 C CA . ILE A 1 411 ? 22.15200 12.72900 -1.59000 1.000 20.52878 412 ILE A CA 1
ATOM 5997 C C . ILE A 1 411 ? 23.14400 13.34300 -2.56900 1.000 21.62628 412 ILE A C 1
ATOM 5998 O O . ILE A 1 411 ? 22.76300 13.69200 -3.68100 1.000 20.72354 412 ILE A O 1
ATOM 6014 N N . PHE A 1 412 ? 24.40600 13.50200 -2.17200 1.000 21.67892 413 PHE A N 1
ATOM 6015 C CA . PHE A 1 412 ? 25.41700 13.96700 -3.13000 1.000 23.30016 413 PHE A CA 1
ATOM 6016 C C . PHE A 1 412 ? 26.02400 12.84600 -3.95000 1.000 24.02393 413 PHE A C 1
ATOM 6017 O O . PHE A 1 412 ? 26.72300 13.13500 -4.95300 1.000 23.95287 413 PHE A O 1
ATOM 6034 N N . ASP A 1 413 ? 25.82100 11.60100 -3.53100 1.000 24.29239 414 ASP A N 1
ATOM 6035 C CA . ASP A 1 413 ? 26.28100 10.43900 -4.25800 1.000 26.87427 414 ASP A CA 1
ATOM 6036 C C . ASP A 1 413 ? 25.44700 10.23300 -5.52000 1.000 26.67951 414 ASP A C 1
ATOM 6037 O O . ASP A 1 413 ? 24.33600 10.74700 -5.65600 1.000 25.28987 414 ASP A O 1
ATOM 6046 N N . ASP A 1 414 ? 25.98900 9.44400 -6.44600 1.000 28.78240 415 ASP A N 1
ATOM 6047 C CA . ASP A 1 414 ? 25.19500 8.94700 -7.56200 1.000 31.20111 415 ASP A CA 1
ATOM 6048 C C . ASP A 1 414 ? 24.24800 7.87600 -7.03600 1.000 30.82212 415 ASP A C 1
ATOM 6049 O O . ASP A 1 414 ? 24.67100 6.77300 -6.66600 1.000 31.74854 415 ASP A O 1
ATOM 6058 N N . ASN A 1 415 ? 22.96600 8.20700 -6.95900 1.000 27.55857 416 ASN A N 1
ATOM 6059 C CA . ASN A 1 415 ? 21.94100 7.30600 -6.44900 1.000 28.12442 416 ASN A CA 1
ATOM 6060 C C . ASN A 1 415 ? 20.97900 6.91100 -7.56300 1.000 30.26679 416 ASN A C 1
ATOM 6061 O O . ASN A 1 415 ? 19.76200 6.88300 -7.38000 1.000 29.14034 416 ASN A O 1
ATOM 6072 N N . GLY A 1 416 ? 21.52700 6.63300 -8.74600 1.000 32.66707 417 GLY A N 1
ATOM 6073 C CA . GLY A 1 416 ? 20.77600 6.08600 -9.85900 1.000 34.70942 417 GLY A CA 1
ATOM 6074 C C . GLY A 1 416 ? 20.75200 6.98000 -11.07800 1.000 35.03315 417 GLY A C 1
ATOM 6075 O O . GLY A 1 416 ? 20.60700 6.48600 -12.19300 1.000 36.20960 417 GLY A O 1
ATOM 6079 N N . LEU A 1 417 ? 20.88900 8.28900 -10.88400 1.000 33.98039 418 LEU A N 1
ATOM 6080 C CA . LEU A 1 417 ? 20.75000 9.26300 -11.95400 1.000 37.48607 418 LEU A CA 1
ATOM 6081 C C . LEU A 1 417 ? 21.93600 10.21100 -12.02400 1.000 32.40389 418 LEU A C 1
ATOM 6082 O O . LEU A 1 417 ? 21.91100 11.16400 -12.80900 1.000 32.51969 418 LEU A O 1
ATOM 6098 N N . GLY A 1 418 ? 22.98100 9.95700 -11.25800 1.000 28.79819 419 GLY A N 1
ATOM 6099 C CA . GLY A 1 418 ? 24.15800 10.79500 -11.25700 1.000 26.92165 419 GLY A CA 1
ATOM 6100 C C . GLY A 1 418 ? 24.28200 11.58900 -9.97400 1.000 27.61647 419 GLY A C 1
ATOM 6101 O O . GLY A 1 418 ? 23.33700 11.72900 -9.19300 1.000 29.42458 419 GLY A O 1
ATOM 6105 N N . ALA A 1 419 ? 25.49500 12.08300 -9.74900 1.000 26.35842 420 ALA A N 1
ATOM 6106 C CA . ALA A 1 419 ? 25.81700 12.85500 -8.55500 1.000 26.29263 420 ALA A CA 1
ATOM 6107 C C . ALA A 1 419 ? 25.48600 14.32000 -8.75100 1.000 25.23987 420 ALA A C 1
ATOM 6108 O O . ALA A 1 419 ? 25.74600 14.88400 -9.81900 1.000 25.53201 420 ALA A O 1
ATOM 6115 N N . ASP A 1 420 ? 24.93700 14.95500 -7.71200 1.000 24.65559 421 ASP A N 1
ATOM 6116 C CA . ASP A 1 420 ? 24.68500 16.39200 -7.79800 1.000 22.60534 421 ASP A CA 1
ATOM 6117 C C . ASP A 1 420 ? 25.92800 17.11900 -8.29700 1.000 23.37122 421 ASP A C 1
ATOM 6118 O O . ASP A 1 420 ? 27.05300 16.77600 -7.91300 1.000 24.34239 421 ASP A O 1
ATOM 6127 N N . SER A 1 421 ? 25.72900 18.10100 -9.18600 1.000 22.74220 422 SER A N 1
ATOM 6128 C CA . SER A 1 421 ? 26.79800 18.98300 -9.62000 1.000 24.29239 422 SER A CA 1
ATOM 6129 C C . SER A 1 421 ? 26.89200 20.13900 -8.62700 1.000 24.64769 422 SER A C 1
ATOM 6130 O O . SER A 1 421 ? 25.86800 20.69900 -8.22000 1.000 27.76386 422 SER A O 1
ATOM 6138 N N . LEU A 1 422 ? 28.11400 20.47200 -8.21100 1.000 24.24501 423 LEU A N 1
ATOM 6139 C CA . LEU A 1 422 ? 28.29700 21.45200 -7.14600 1.000 28.88767 423 LEU A CA 1
ATOM 6140 C C . LEU A 1 422 ? 28.49700 22.87400 -7.65400 1.000 29.84042 423 LEU A C 1
ATOM 6141 O O . LEU A 1 422 ? 28.43900 23.82300 -6.85300 1.000 29.43511 423 LEU A O 1
ATOM 6157 N N . GLY A 1 423 ? 28.71500 23.05900 -8.95900 1.000 29.49301 424 GLY A N 1
ATOM 6158 C CA . GLY A 1 423 ? 28.96500 24.37900 -9.49400 1.000 28.91136 424 GLY A CA 1
ATOM 6159 C C . GLY A 1 423 ? 30.36000 24.86700 -9.13500 1.000 27.17957 424 GLY A C 1
ATOM 6160 O O . GLY A 1 423 ? 31.11600 24.24200 -8.40800 1.000 28.21654 424 GLY A O 1
ATOM 6164 N N . ALA A 1 424 ? 30.69300 26.03900 -9.66500 1.000 24.50557 425 ALA A N 1
ATOM 6165 C CA . ALA A 1 424 ? 32.03800 26.55700 -9.47600 1.000 25.91363 425 ALA A CA 1
ATOM 6166 C C . ALA A 1 424 ? 32.25900 27.17800 -8.10800 1.000 26.29263 425 ALA A C 1
ATOM 6167 O O . ALA A 1 424 ? 33.40200 27.22200 -7.63700 1.000 25.54517 425 ALA A O 1
ATOM 6174 N N . ASP A 1 425 ? 31.20200 27.67700 -7.46000 1.000 24.02393 426 ASP A N 1
ATOM 6175 C CA . ASP A 1 425 ? 31.38100 28.28600 -6.14900 1.000 22.13160 426 ASP A CA 1
ATOM 6176 C C . ASP A 1 425 ? 31.69100 27.26700 -5.07000 1.000 23.68179 426 ASP A C 1
ATOM 6177 O O . ASP A 1 425 ? 32.40800 27.58500 -4.11600 1.000 24.66085 426 ASP A O 1
ATOM 6186 N N . GLY A 1 426 ? 31.17000 26.05700 -5.19800 1.000 24.08973 427 GLY A N 1
ATOM 6187 C CA . GLY A 1 426 ? 31.35700 25.08300 -4.10300 1.000 26.97692 427 GLY A CA 1
ATOM 6188 C C . GLY A 1 426 ? 30.75300 25.58200 -2.79400 1.000 25.98733 427 GLY A C 1
ATOM 6189 O O . GLY A 1 426 ? 29.82700 26.39500 -2.76500 1.000 25.58991 427 GLY A O 1
ATOM 6193 N N . SER A 1 427 ? 31.30500 25.08900 -1.68500 1.000 28.94031 428 SER A N 1
ATOM 6194 C CA . SER A 1 427 ? 30.72000 25.23800 -0.35400 1.000 33.24346 428 SER A CA 1
ATOM 6195 C C . SER A 1 427 ? 29.24000 24.88800 -0.38200 1.000 28.76134 428 SER A C 1
ATOM 6196 O O . SER A 1 427 ? 28.38700 25.64900 0.07400 1.000 29.67987 428 SER A O 1
ATOM 6204 N N . VAL A 1 428 ? 28.92700 23.72900 -0.93900 1.000 22.61061 429 VAL A N 1
ATOM 6205 C CA . VAL A 1 428 ? 27.54100 23.32300 -1.10900 1.000 18.17586 429 VAL A CA 1
ATOM 6206 C C . VAL A 1 428 ? 27.12800 22.53200 0.11300 1.000 19.53655 429 VAL A C 1
ATOM 6207 O O . VAL A 1 428 ? 27.79400 21.56100 0.50800 1.000 22.28951 429 VAL A O 1
ATOM 6220 N N . THR A 1 429 ? 25.98700 22.90100 0.65500 1.000 17.93110 430 THR A N 1
ATOM 6221 C CA . THR A 1 429 ? 25.37800 22.18100 1.75500 1.000 20.80776 430 THR A CA 1
ATOM 6222 C C . THR A 1 429 ? 23.88200 22.06000 1.50800 1.000 20.21032 430 THR A C 1
ATOM 6223 O O . THR A 1 429 ? 23.27800 22.82600 0.74600 1.000 18.83384 430 THR A O 1
ATOM 6234 N N . VAL A 1 430 ? 23.27400 21.12200 2.23700 1.000 19.11019 431 VAL A N 1
ATOM 6235 C CA . VAL A 1 430 ? 21.82800 20.98600 2.24100 1.000 19.89712 431 VAL A CA 1
ATOM 6236 C C . VAL A 1 430 ? 21.29200 22.00600 3.24700 1.000 21.33150 431 VAL A C 1
ATOM 6237 O O . VAL A 1 430 ? 21.67200 21.99000 4.42600 1.000 21.62101 431 VAL A O 1
ATOM 6250 N N . VAL A 1 431 ? 20.38300 22.85500 2.79400 1.000 19.35495 432 VAL A N 1
ATOM 6251 C CA . VAL A 1 431 ? 19.80000 23.91500 3.60400 1.000 19.81290 432 VAL A CA 1
ATOM 6252 C C . VAL A 1 431 ? 18.31200 23.71200 3.81700 1.000 19.20230 432 VAL A C 1
ATOM 6253 O O . VAL A 1 431 ? 17.69700 24.49300 4.56000 1.000 19.47339 432 VAL A O 1
ATOM 6266 N N . GLY A 1 432 ? 17.68400 22.79000 3.10900 1.000 18.53380 433 GLY A N 1
ATOM 6267 C CA . GLY A 1 432 ? 16.27500 22.57000 3.33200 1.000 20.73406 433 GLY A CA 1
ATOM 6268 C C . GLY A 1 432 ? 15.87400 21.16800 2.97000 1.000 20.16031 433 GLY A C 1
ATOM 6269 O O . GLY A 1 432 ? 16.43400 20.56700 2.05800 1.000 19.06281 433 GLY A O 1
ATOM 6273 N N . VAL A 1 433 ? 14.92500 20.62100 3.73000 1.000 18.02848 434 VAL A N 1
ATOM 6274 C CA . VAL A 1 433 ? 14.35600 19.32100 3.38000 1.000 19.72342 434 VAL A CA 1
ATOM 6275 C C . VAL A 1 433 ? 12.91000 19.28000 3.81900 1.000 19.89712 434 VAL A C 1
ATOM 6276 O O . VAL A 1 433 ? 12.55200 19.84700 4.84900 1.000 20.53141 434 VAL A O 1
ATOM 6289 N N . ALA A 1 434 ? 12.06400 18.66500 3.00000 1.000 20.18926 435 ALA A N 1
ATOM 6290 C CA . ALA A 1 434 ? 10.64700 18.58200 3.32700 1.000 23.35543 435 ALA A CA 1
ATOM 6291 C C . ALA A 1 434 ? 10.02300 17.36900 2.66700 1.000 24.09236 435 ALA A C 1
ATOM 6292 O O . ALA A 1 434 ? 10.43600 16.94100 1.60000 1.000 22.00527 435 ALA A O 1
ATOM 6299 N N . VAL A 1 435 ? 9.01800 16.79300 3.31000 1.000 24.96615 436 VAL A N 1
ATOM 6300 C CA . VAL A 1 435 ? 8.26100 15.75900 2.61900 1.000 25.93206 436 VAL A CA 1
ATOM 6301 C C . VAL A 1 435 ? 7.45400 16.41400 1.51100 1.000 27.34538 436 VAL A C 1
ATOM 6302 O O . VAL A 1 435 ? 6.99600 17.55400 1.64600 1.000 29.07717 436 VAL A O 1
ATOM 6315 N N . GLY A 1 436 ? 7.30600 15.71200 0.39300 1.000 28.65080 437 GLY A N 1
ATOM 6316 C CA . GLY A 1 436 ? 6.56500 16.22800 -0.73300 1.000 29.99833 437 GLY A CA 1
ATOM 6317 C C . GLY A 1 436 ? 7.44600 16.87000 -1.78800 1.000 30.75632 437 GLY A C 1
ATOM 6318 O O . GLY A 1 436 ? 8.66900 16.72400 -1.81600 1.000 29.49827 437 GLY A O 1
ATOM 6322 N N . ALA A 1 437 ? 6.79300 17.63100 -2.64900 1.000 29.67987 438 ALA A N 1
ATOM 6323 C CA . ALA A 1 437 ? 7.38900 18.13600 -3.87800 1.000 31.01951 438 ALA A CA 1
ATOM 6324 C C . ALA A 1 437 ? 8.06000 19.48600 -3.73200 1.000 28.62185 438 ALA A C 1
ATOM 6325 O O . ALA A 1 437 ? 8.81800 19.87100 -4.62500 1.000 29.15086 438 ALA A O 1
ATOM 6332 N N . ILE A 1 438 ? 7.83800 20.20300 -2.64700 1.000 26.19525 439 ILE A N 1
ATOM 6333 C CA . ILE A 1 438 ? 8.25900 21.59300 -2.51400 1.000 24.72665 439 ILE A CA 1
ATOM 6334 C C . ILE A 1 438 ? 9.16500 21.72900 -1.30100 1.000 23.77653 439 ILE A C 1
ATOM 6335 O O . ILE A 1 438 ? 8.83500 21.24600 -0.21000 1.000 23.68705 439 ILE A O 1
ATOM 6351 N N . VAL A 1 439 ? 10.27300 22.44200 -1.47500 1.000 22.22109 440 VAL A N 1
ATOM 6352 C CA . VAL A 1 439 ? 11.20100 22.69400 -0.38600 1.000 21.92895 440 VAL A CA 1
ATOM 6353 C C . VAL A 1 439 ? 11.78700 24.08400 -0.55100 1.000 22.52112 440 VAL A C 1
ATOM 6354 O O . VAL A 1 439 ? 12.02100 24.55700 -1.66500 1.000 23.30543 440 VAL A O 1
ATOM 6367 N N . SER A 1 440 ? 12.07100 24.71800 0.57900 1.000 21.51837 441 SER A N 1
ATOM 6368 C CA . SER A 1 440 ? 12.81200 25.95800 0.64600 1.000 23.34227 441 SER A CA 1
ATOM 6369 C C . SER A 1 440 ? 13.84800 25.80000 1.73400 1.000 23.31069 441 SER A C 1
ATOM 6370 O O . SER A 1 440 ? 13.81000 24.83900 2.51300 1.000 24.13447 441 SER A O 1
ATOM 6378 N N . SER A 1 441 ? 14.77800 26.74300 1.81900 1.000 22.31583 442 SER A N 1
ATOM 6379 C CA . SER A 1 441 ? 15.67400 26.75800 2.96200 1.000 21.44731 442 SER A CA 1
ATOM 6380 C C . SER A 1 441 ? 14.79600 26.76900 4.21600 1.000 22.34215 442 SER A C 1
ATOM 6381 O O . SER A 1 441 ? 13.86900 27.58700 4.33900 1.000 21.91579 442 SER A O 1
ATOM 6389 N N . ASN A 1 442 ? 15.04800 25.84400 5.12600 1.000 23.45808 443 ASN A N 1
ATOM 6390 C CA . ASN A 1 442 ? 14.16500 25.71000 6.28900 1.000 22.51849 443 ASN A CA 1
ATOM 6391 C C . ASN A 1 442 ? 14.96600 25.18600 7.47400 1.000 23.28963 443 ASN A C 1
ATOM 6392 O O . ASN A 1 442 ? 16.19700 25.16000 7.47300 1.000 23.97393 443 ASN A O 1
ATOM 6403 N N . GLU A 1 443 ? 14.26600 24.79300 8.53000 1.000 22.88432 444 GLU A N 1
ATOM 6404 C CA . GLU A 1 443 ? 14.92700 24.42300 9.77000 1.000 26.25315 444 GLU A CA 1
ATOM 6405 C C . GLU A 1 443 ? 14.85200 22.92800 10.02200 1.000 25.43989 444 GLU A C 1
ATOM 6406 O O . GLU A 1 443 ? 15.00500 22.47900 11.16300 1.000 25.71098 444 GLU A O 1
ATOM 6418 N N . SER A 1 444 ? 14.66300 22.14100 8.96900 1.000 23.59493 445 SER A N 1
ATOM 6419 C CA . SER A 1 444 ? 14.49900 20.70600 9.10800 1.000 22.55534 445 SER A CA 1
ATOM 6420 C C . SER A 1 444 ? 15.76500 19.91300 8.81800 1.000 22.70009 445 SER A C 1
ATOM 6421 O O . SER A 1 444 ? 15.78700 18.70700 9.09900 1.000 21.46573 445 SER A O 1
ATOM 6429 N N . VAL A 1 445 ? 16.81700 20.54600 8.28700 1.000 20.17347 446 VAL A N 1
ATOM 6430 C CA . VAL A 1 445 ? 18.06600 19.82100 8.07500 1.000 21.72629 446 VAL A CA 1
ATOM 6431 C C . VAL A 1 445 ? 18.63500 19.39700 9.43800 1.000 22.55534 446 VAL A C 1
ATOM 6432 O O . VAL A 1 445 ? 18.67700 20.17900 10.39800 1.000 20.96830 446 VAL A O 1
ATOM 6445 N N . GLY A 1 446 ? 19.09300 18.15600 9.51000 1.000 22.67903 447 GLY A N 1
ATOM 6446 C CA . GLY A 1 446 ? 19.63100 17.62400 10.75300 1.000 23.11593 447 GLY A CA 1
ATOM 6447 C C . GLY A 1 446 ? 18.57600 17.30400 11.78100 1.000 25.65834 447 GLY A C 1
ATOM 6448 O O . GLY A 1 446 ? 18.92600 16.96600 12.92100 1.000 25.65834 447 GLY A O 1
ATOM 6452 N N . HIS A 1 447 ? 17.29900 17.41000 11.41100 1.000 25.70571 448 HIS A N 1
ATOM 6453 C CA . HIS A 1 447 ? 16.18600 17.09300 12.29500 1.000 26.70057 448 HIS A CA 1
ATOM 6454 C C . HIS A 1 447 ? 15.40900 15.91900 11.72500 1.000 29.41932 448 HIS A C 1
ATOM 6455 O O . HIS A 1 447 ? 15.35600 15.72200 10.51200 1.000 29.77199 448 HIS A O 1
ATOM 6469 N N . SER A 1 448 ? 14.80700 15.11700 12.60700 1.000 25.57149 449 SER A N 1
ATOM 6470 C CA . SER A 1 448 ? 13.89700 14.09100 12.12600 1.000 24.21343 449 SER A CA 1
ATOM 6471 C C . SER A 1 448 ? 12.62700 14.71900 11.59300 1.000 26.87691 449 SER A C 1
ATOM 6472 O O . SER A 1 448 ? 12.00900 15.55400 12.25700 1.000 33.10397 449 SER A O 1
ATOM 6480 N N . ILE A 1 449 ? 12.22100 14.32900 10.38400 1.000 25.49516 450 ILE A N 1
ATOM 6481 C CA . ILE A 1 449 ? 10.96500 14.78000 9.81900 1.000 25.50306 450 ILE A CA 1
ATOM 6482 C C . ILE A 1 449 ? 10.14700 13.57400 9.39800 1.000 26.56108 450 ILE A C 1
ATOM 6483 O O . ILE A 1 449 ? 10.69000 12.54500 8.99700 1.000 27.64542 450 ILE A O 1
ATOM 6499 N N . GLU A 1 450 ? 8.81500 13.71600 9.47600 1.000 28.31129 451 GLU A N 1
ATOM 6500 C CA . GLU A 1 450 ? 7.91600 12.60700 9.21400 1.000 37.76769 451 GLU A CA 1
ATOM 6501 C C . GLU A 1 450 ? 7.48800 12.57900 7.75900 1.000 31.73012 451 GLU A C 1
ATOM 6502 O O . GLU A 1 450 ? 7.00600 13.58500 7.22200 1.000 33.54876 451 GLU A O 1
ATOM 6514 N N . GLY A 1 451 ? 7.68400 11.42600 7.11900 1.000 27.61910 452 GLY A N 1
ATOM 6515 C CA . GLY A 1 451 ? 7.12600 11.14100 5.82300 1.000 24.97931 452 GLY A CA 1
ATOM 6516 C C . GLY A 1 451 ? 5.82200 10.38300 5.90200 1.000 27.19010 452 GLY A C 1
ATOM 6517 O O . GLY A 1 451 ? 5.14900 10.35400 6.93700 1.000 30.57735 452 GLY A O 1
ATOM 6521 N N . GLN A 1 452 ? 5.48200 9.72000 4.79700 1.000 28.96663 453 GLN A N 1
ATOM 6522 C CA . GLN A 1 452 ? 4.24200 8.95600 4.72700 1.000 37.37027 453 GLN A CA 1
ATOM 6523 C C . GLN A 1 452 ? 4.36200 7.61400 5.45100 1.000 34.16199 453 GLN A C 1
ATOM 6524 O O . GLN A 1 452 ? 3.38800 7.14700 6.06100 1.000 32.40915 453 GLN A O 1
ATOM 6538 N N . TYR A 1 453 ? 5.55800 7.00500 5.42700 1.000 30.25889 454 TYR A N 1
ATOM 6539 C CA . TYR A 1 453 ? 5.76300 5.67400 5.95600 1.000 27.44013 454 TYR A CA 1
ATOM 6540 C C . TYR A 1 453 ? 6.86100 5.60900 7.00500 1.000 26.66109 454 TYR A C 1
ATOM 6541 O O . TYR A 1 453 ? 7.08200 4.53100 7.58300 1.000 26.61898 454 TYR A O 1
ATOM 6559 N N . GLY A 1 454 ? 7.57200 6.70600 7.23700 1.000 26.11629 455 GLY A N 1
ATOM 6560 C CA . GLY A 1 454 ? 8.71500 6.67400 8.12000 1.000 25.04248 455 GLY A CA 1
ATOM 6561 C C . GLY A 1 454 ? 9.27800 8.06400 8.28900 1.000 24.88456 455 GLY A C 1
ATOM 6562 O O . GLY A 1 454 ? 8.70600 9.05100 7.82400 1.000 27.61647 455 GLY A O 1
ATOM 6566 N N . ASN A 1 455 ? 10.40300 8.13000 8.97800 1.000 23.45544 456 ASN A N 1
ATOM 6567 C CA . ASN A 1 455 ? 11.04300 9.38300 9.33900 1.000 23.81338 456 ASN A CA 1
ATOM 6568 C C . ASN A 1 455 ? 12.38900 9.48100 8.63800 1.000 23.78969 456 ASN A C 1
ATOM 6569 O O . ASN A 1 455 ? 13.09400 8.47300 8.48800 1.000 23.23700 456 ASN A O 1
ATOM 6580 N N . LEU A 1 456 ? 12.73600 10.69900 8.24100 1.000 24.29502 457 LEU A N 1
ATOM 6581 C CA . LEU A 1 456 ? 14.00500 11.01800 7.60400 1.000 24.65822 457 LEU A CA 1
ATOM 6582 C C . LEU A 1 456 ? 14.78000 11.99800 8.47300 1.000 22.30267 457 LEU A C 1
ATOM 6583 O O . LEU A 1 456 ? 14.21500 12.98900 8.95400 1.000 22.65798 457 LEU A O 1
ATOM 6599 N N . VAL A 1 457 ? 16.06400 11.72800 8.65900 1.000 20.12083 458 VAL A N 1
ATOM 6600 C CA . VAL A 1 457 ? 17.02600 12.72600 9.11100 1.000 19.86028 458 VAL A CA 1
ATOM 6601 C C . VAL A 1 457 ? 18.00900 12.93600 7.96400 1.000 21.16043 458 VAL A C 1
ATOM 6602 O O . VAL A 1 457 ? 18.81200 12.03500 7.67000 1.000 21.72629 458 VAL A O 1
ATOM 6615 N N . LEU A 1 458 ? 17.98800 14.12900 7.35400 1.000 22.23688 459 LEU A N 1
ATOM 6616 C CA . LEU A 1 458 ? 18.92500 14.49500 6.28200 1.000 22.45796 459 LEU A CA 1
ATOM 6617 C C . LEU A 1 458 ? 19.75200 15.67800 6.76300 1.000 19.13387 459 LEU A C 1
ATOM 6618 O O . LEU A 1 458 ? 19.18400 16.69400 7.19600 1.000 20.63142 459 LEU A O 1
ATOM 6634 N N . ASN A 1 459 ? 21.05900 15.49300 6.79800 1.000 19.21809 460 ASN A N 1
ATOM 6635 C CA . ASN A 1 459 ? 21.99200 16.44300 7.36800 1.000 18.39694 460 ASN A CA 1
ATOM 6636 C C . ASN A 1 459 ? 22.54900 17.36300 6.29500 1.000 21.03147 460 ASN A C 1
ATOM 6637 O O . ASN A 1 459 ? 22.43100 17.09600 5.10300 1.000 22.88432 460 ASN A O 1
ATOM 6648 N N . SER A 1 460 ? 23.23600 18.41600 6.75200 1.000 19.26284 461 SER A N 1
ATOM 6649 C CA . SER A 1 460 ? 23.73200 19.43800 5.82100 1.000 20.45772 461 SER A CA 1
ATOM 6650 C C . SER A 1 460 ? 24.80000 18.91200 4.87800 1.000 20.98146 461 SER A C 1
ATOM 6651 O O . SER A 1 460 ? 24.95300 19.47400 3.79200 1.000 21.97369 461 SER A O 1
ATOM 6659 N N . ASP A 1 461 ? 25.54000 17.87200 5.24900 1.000 19.02860 462 ASP A N 1
ATOM 6660 C CA . ASP A 1 461 ? 26.49900 17.23000 4.37100 1.000 23.25279 462 ASP A CA 1
ATOM 6661 C C . ASP A 1 461 ? 25.90100 16.17400 3.44900 1.000 22.62113 462 ASP A C 1
ATOM 6662 O O . ASP A 1 461 ? 26.66100 15.47500 2.76800 1.000 23.28174 462 ASP A O 1
ATOM 6671 N N . GLY A 1 462 ? 24.58700 16.10300 3.34800 1.000 20.58405 463 GLY A N 1
ATOM 6672 C CA . GLY A 1 462 ? 23.91100 15.19900 2.44900 1.000 20.92883 463 GLY A CA 1
ATOM 6673 C C . GLY A 1 462 ? 23.61900 13.82700 3.00700 1.000 22.72904 463 GLY A C 1
ATOM 6674 O O . GLY A 1 462 ? 22.87300 13.06600 2.36400 1.000 21.33150 463 GLY A O 1
ATOM 6678 N N . SER A 1 463 ? 24.17200 13.48800 4.17600 1.000 21.68681 464 SER A N 1
ATOM 6679 C CA . SER A 1 463 ? 23.97700 12.14800 4.72400 1.000 23.05276 464 SER A CA 1
ATOM 6680 C C . SER A 1 463 ? 22.57600 12.05100 5.29000 1.000 22.18950 464 SER A C 1
ATOM 6681 O O . SER A 1 463 ? 22.06200 13.01600 5.87000 1.000 21.01568 464 SER A O 1
ATOM 6689 N N . TYR A 1 464 ? 21.94200 10.88500 5.10700 1.000 26.34790 465 TYR A N 1
ATOM 6690 C CA . TYR A 1 464 ? 20.61000 10.67900 5.63400 1.000 24.64243 465 TYR A CA 1
ATOM 6691 C C . TYR A 1 464 ? 20.43400 9.26900 6.18600 1.000 23.36333 465 TYR A C 1
ATOM 6692 O O . TYR A 1 464 ? 21.10700 8.30500 5.76900 1.000 24.04762 465 TYR A O 1
ATOM 6710 N N . VAL A 1 465 ? 19.48800 9.19300 7.10300 1.000 25.46884 466 VAL A N 1
ATOM 6711 C CA . VAL A 1 465 ? 18.95300 7.94900 7.63100 1.000 25.51622 466 VAL A CA 1
ATOM 6712 C C . VAL A 1 465 ? 17.43300 8.02300 7.53300 1.000 21.92895 466 VAL A C 1
ATOM 6713 O O . VAL A 1 465 ? 16.82100 8.98300 8.02100 1.000 22.22372 466 VAL A O 1
ATOM 6726 N N . TYR A 1 466 ? 16.83300 7.03500 6.88700 1.000 21.65786 467 TYR A N 1
ATOM 6727 C CA . TYR A 1 466 ? 15.40700 6.89000 6.80900 1.000 23.10540 467 TYR A CA 1
ATOM 6728 C C . TYR A 1 466 ? 14.96800 5.61800 7.54700 1.000 23.61599 467 TYR A C 1
ATOM 6729 O O . TYR A 1 466 ? 15.57200 4.55700 7.29800 1.000 22.51323 467 TYR A O 1
ATOM 6747 N N . VAL A 1 468 ? 11.57800 3.38700 8.62100 1.000 24.11605 469 VAL A N 1
ATOM 6748 C CA . VAL A 1 468 ? 10.18600 2.98700 8.38900 1.000 24.99773 469 VAL A CA 1
ATOM 6749 C C . VAL A 1 468 ? 9.42100 2.74800 9.68200 1.000 27.68490 469 VAL A C 1
ATOM 6750 O O . VAL A 1 468 ? 9.69200 1.80100 10.41000 1.000 29.49564 469 VAL A O 1
ATOM 6763 N N . THR A 1 469 ? 8.45000 3.60800 9.94500 1.000 26.69267 470 THR A N 1
ATOM 6764 C CA . THR A 1 469 ? 7.61600 3.51100 11.14400 1.000 27.43487 470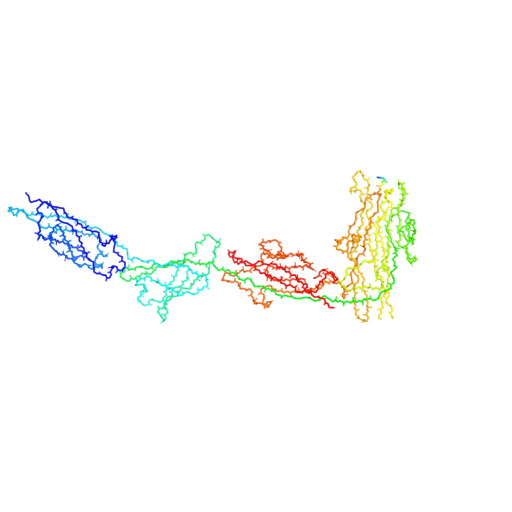 THR A CA 1
ATOM 6765 C C . THR A 1 469 ? 6.25700 2.88900 10.87600 1.000 28.32971 470 THR A C 1
ATOM 6766 O O . THR A 1 469 ? 5.61100 2.40300 11.82400 1.000 29.13770 470 THR A O 1
ATOM 6777 N N . ALA A 1 470 ? 5.81400 2.88100 9.62300 1.000 28.59027 471 ALA A N 1
ATOM 6778 C CA . ALA A 1 470 ? 4.50000 2.35100 9.29500 1.000 32.53022 471 ALA A CA 1
ATOM 6779 C C . ALA A 1 470 ? 4.42200 0.85100 9.55500 1.000 32.65128 471 ALA A C 1
ATOM 6780 O O . ALA A 1 470 ? 5.41600 0.12600 9.45700 1.000 30.36680 471 ALA A O 1
ATOM 6787 N N . SER A 1 471 ? 3.21500 0.38700 9.88000 1.000 30.07466 472 SER A N 1
ATOM 6788 C CA . SER A 1 471 ? 2.95700 -1.04400 9.96400 1.000 28.35866 472 SER A CA 1
ATOM 6789 C C . SER A 1 471 ? 2.89800 -1.63500 8.56800 1.000 29.49038 472 SER A C 1
ATOM 6790 O O . SER A 1 471 ? 2.54000 -0.96000 7.60300 1.000 33.81984 472 SER A O 1
ATOM 6798 N N . VAL A 1 472 ? 3.26600 -2.90700 8.46300 1.000 29.06927 473 VAL A N 1
ATOM 6799 C CA . VAL A 1 472 ? 3.28900 -3.57500 7.16200 1.000 36.92811 473 VAL A CA 1
ATOM 6800 C C . VAL A 1 472 ? 1.93500 -3.46100 6.47500 1.000 38.80202 473 VAL A C 1
ATOM 6801 O O . VAL A 1 472 ? 1.85600 -3.30200 5.24700 1.000 37.17551 473 VAL A O 1
ATOM 6814 N N . SER A 1 473 ? 0.84900 -3.54000 7.25100 1.000 39.46789 474 SER A N 1
ATOM 6815 C CA . SER A 1 473 ? -0.48400 -3.49500 6.65800 1.000 40.61803 474 SER A CA 1
ATOM 6816 C C . SER A 1 473 ? -0.77500 -2.16300 5.98600 1.000 39.32050 474 SER A C 1
ATOM 6817 O O . SER A 1 473 ? -1.67200 -2.09600 5.13800 1.000 42.42088 474 SER A O 1
ATOM 6825 N N . ASP A 1 474 ? -0.03800 -1.10800 6.33300 1.000 36.24908 475 ASP A N 1
ATOM 6826 C CA . ASP A 1 474 ? -0.25500 0.22200 5.78400 1.000 35.46741 475 ASP A CA 1
ATOM 6827 C C . ASP A 1 474 ? 0.67700 0.54200 4.61900 1.000 34.73048 475 ASP A C 1
ATOM 6828 O O . ASP A 1 474 ? 0.63100 1.66000 4.09700 1.000 36.61755 475 ASP A O 1
ATOM 6837 N N . ILE A 1 475 ? 1.50100 -0.40900 4.19400 1.000 34.08303 476 ILE A N 1
ATOM 6838 C CA . ILE A 1 475 ? 2.45800 -0.20400 3.09900 1.000 34.57783 476 ILE A CA 1
ATOM 6839 C C . ILE A 1 475 ? 1.90300 -0.88300 1.85500 1.000 36.62808 476 ILE A C 1
ATOM 6840 O O . ILE A 1 475 ? 2.00700 -2.10900 1.72400 1.000 39.87583 476 ILE A O 1
ATOM 6856 N N . PRO A 1 476 ? 1.32100 -0.14500 0.92000 1.000 35.74902 477 PRO A N 1
ATOM 6857 C CA . PRO A 1 476 ? 0.79500 -0.77800 -0.29100 1.000 39.41262 477 PRO A CA 1
ATOM 6858 C C . PRO A 1 476 ? 1.90600 -1.18100 -1.24700 1.000 42.63669 477 PRO A C 1
ATOM 6859 O O . PRO A 1 476 ? 3.05200 -0.73500 -1.14300 1.000 42.72091 477 PRO A O 1
ATOM 6870 N N . ALA A 1 477 ? 1.54400 -2.06100 -2.18100 1.000 46.16080 478 ALA A N 1
ATOM 6871 C CA . ALA A 1 477 ? 2.44700 -2.38700 -3.27400 1.000 50.21392 478 ALA A CA 1
ATOM 6872 C C . ALA A 1 477 ? 2.86400 -1.10100 -3.98200 1.000 47.07143 478 ALA A C 1
ATOM 6873 O O . ALA A 1 477 ? 2.04600 -0.20300 -4.20100 1.000 43.56049 478 ALA A O 1
ATOM 6880 N N . GLY A 1 478 ? 4.15200 -0.99400 -4.29600 1.000 46.88194 479 GLY A N 1
ATOM 6881 C CA . GLY A 1 478 ? 4.64900 0.19200 -4.96800 1.000 42.52615 479 GLY A CA 1
ATOM 6882 C C . GLY A 1 478 ? 4.72600 1.42900 -4.10900 1.000 39.53895 479 GLY A C 1
ATOM 6883 O O . GLY A 1 478 ? 4.86600 2.52900 -4.64000 1.000 39.55211 479 GLY A O 1
ATOM 6887 N N . ALA A 1 479 ? 4.63900 1.28700 -2.78900 1.000 37.73874 480 ALA A N 1
ATOM 6888 C CA . ALA A 1 479 ? 4.75100 2.44300 -1.91400 1.000 35.03052 480 ALA A CA 1
ATOM 6889 C C . ALA A 1 479 ? 6.06800 3.16900 -2.13700 1.000 33.01712 480 ALA A C 1
ATOM 6890 O O . ALA A 1 479 ? 7.11600 2.54000 -2.31400 1.000 33.76194 480 ALA A O 1
ATOM 6897 N N . THR A 1 480 ? 6.00600 4.50200 -2.11800 1.000 30.41944 481 THR A N 1
ATOM 6898 C CA . THR A 1 480 ? 7.16800 5.34200 -2.34800 1.000 29.79305 481 THR A CA 1
ATOM 6899 C C . THR A 1 480 ? 7.11200 6.56800 -1.45200 1.000 30.03518 481 THR A C 1
ATOM 6900 O O . THR A 1 480 ? 6.06800 7.22200 -1.34900 1.000 35.55426 481 THR A O 1
ATOM 6911 N N . GLU A 1 481 ? 8.23700 6.86200 -0.79700 1.000 26.78216 482 GLU A N 1
ATOM 6912 C CA . GLU A 1 481 ? 8.44500 8.13600 -0.12500 1.000 28.17969 482 GLU A CA 1
ATOM 6913 C C . GLU A 1 481 ? 9.11400 9.10800 -1.07600 1.000 32.39073 482 GLU A C 1
ATOM 6914 O O . GLU A 1 481 ? 9.99300 8.71600 -1.85000 1.000 37.35974 482 GLU A O 1
ATOM 6926 N N . SER A 1 482 ? 8.72900 10.37700 -0.99100 1.000 35.92010 483 SER A N 1
ATOM 6927 C CA . SER A 1 482 ? 9.38500 11.43700 -1.75700 1.000 47.85837 483 SER A CA 1
ATOM 6928 C C . SER A 1 482 ? 9.67300 12.59600 -0.80900 1.000 31.58537 483 SER A C 1
ATOM 6929 O O . SER A 1 482 ? 8.75600 13.14000 -0.17900 1.000 27.58489 483 SER A O 1
ATOM 6937 N N . PHE A 1 483 ? 10.94900 12.92100 -0.65300 1.000 25.79783 484 PHE A N 1
ATOM 6938 C CA . PHE A 1 483 ? 11.41100 14.07200 0.10300 1.000 22.56060 484 PHE A CA 1
ATOM 6939 C C . PHE A 1 483 ? 12.13700 15.00700 -0.85500 1.000 22.67903 484 PHE A C 1
ATOM 6940 O O . PHE A 1 483 ? 13.03000 14.57300 -1.58000 1.000 22.67640 484 PHE A O 1
ATOM 6957 N N . ALA A 1 484 ? 11.79000 16.27500 -0.82900 1.000 21.67892 485 ALA A N 1
ATOM 6958 C CA . ALA A 1 484 ? 12.47700 17.28900 -1.61600 1.000 24.02130 485 ALA A CA 1
ATOM 6959 C C . ALA A 1 484 ? 13.56700 17.89500 -0.74000 1.000 21.40520 485 ALA A C 1
ATOM 6960 O O . ALA A 1 484 ? 13.36500 18.14900 0.45800 1.000 21.11569 485 ALA A O 1
ATOM 6967 N N . TYR A 1 485 ? 14.74500 18.08200 -1.32400 1.000 18.13112 486 TYR A N 1
ATOM 6968 C CA . TYR A 1 485 ? 15.82600 18.71400 -0.60700 1.000 17.53105 486 TYR A CA 1
ATOM 6969 C C . TYR A 1 485 ? 16.37100 19.84900 -1.45700 1.000 19.42865 486 TYR A C 1
ATOM 6970 O O . TYR A 1 485 ? 16.26600 19.83200 -2.69100 1.000 19.88133 486 TYR A O 1
ATOM 6987 N N . LEU A 1 486 ? 16.96900 20.81700 -0.76800 1.000 19.50760 487 LEU A N 1
ATOM 6988 C CA . LEU A 1 486 ? 17.49600 22.02400 -1.38900 1.000 19.51550 487 LEU A CA 1
ATOM 6989 C C . LEU A 1 486 ? 18.94900 22.19200 -0.97700 1.000 19.40759 487 LEU A C 1
ATOM 6990 O O . LEU A 1 486 ? 19.25400 22.27100 0.22000 1.000 18.38642 487 LEU A O 1
ATOM 7006 N N . ILE A 1 487 ? 19.83100 22.32600 -1.98200 1.000 17.09942 488 ILE A N 1
ATOM 7007 C CA . ILE A 1 487 ? 21.25200 22.56500 -1.76200 1.000 17.17311 488 ILE A CA 1
ATOM 7008 C C . ILE A 1 487 ? 21.54200 24.00000 -2.15100 1.000 18.14428 488 ILE A C 1
ATOM 7009 O O . ILE A 1 487 ? 20.84600 24.57600 -2.99400 1.000 18.74435 488 ILE A O 1
ATOM 7025 N N . GLN A 1 488 ? 22.56200 24.57000 -1.51800 1.000 18.17850 489 GLN A N 1
ATOM 7026 C CA . GLN A 1 488 ? 22.93500 25.95900 -1.67600 1.000 20.87882 489 GLN A CA 1
ATOM 7027 C C . GLN A 1 488 ? 24.44000 26.11800 -1.72100 1.000 20.41561 489 GLN A C 1
ATOM 7028 O O . GLN A 1 488 ? 25.13700 25.51500 -0.90600 1.000 20.23400 489 GLN A O 1
ATOM 7042 N N . ASP A 1 489 ? 24.94400 26.95200 -2.67100 1.000 20.22348 490 ASP A N 1
ATOM 7043 C CA . ASP A 1 489 ? 26.38100 27.12800 -2.77300 1.000 19.54708 490 ASP A CA 1
ATOM 7044 C C . ASP A 1 489 ? 26.83500 28.35900 -1.99000 1.000 19.82606 490 ASP A C 1
ATOM 7045 O O . ASP A 1 489 ? 26.06200 28.98200 -1.24900 1.000 20.21295 490 ASP A O 1
ATOM 7054 N N . GLN A 1 490 ? 28.11400 28.71100 -2.16400 1.000 19.50497 491 GLN A N 1
ATOM 7055 C CA . GLN A 1 490 ? 28.77600 29.70400 -1.32200 1.000 19.76553 491 GLN A CA 1
ATOM 7056 C C . GLN A 1 490 ? 28.05700 31.05600 -1.32500 1.000 21.48942 491 GLN A C 1
ATOM 7057 O O . GLN A 1 490 ? 28.05100 31.74700 -0.30700 1.000 23.93971 491 GLN A O 1
ATOM 7071 N N . ASP A 1 491 ? 27.51900 31.49000 -2.47200 1.000 19.87080 492 ASP A N 1
ATOM 7072 C CA . ASP A 1 491 ? 26.89400 32.81500 -2.58000 1.000 19.94186 492 ASP A CA 1
ATOM 7073 C C . ASP A 1 491 ? 25.38600 32.74800 -2.82200 1.000 18.18902 492 ASP A C 1
ATOM 7074 O O . ASP A 1 491 ? 24.74600 33.73500 -3.24100 1.000 19.12598 492 ASP A O 1
ATOM 7083 N N . GLY A 1 492 ? 24.75600 31.64700 -2.36900 1.000 18.73119 493 GLY A N 1
ATOM 7084 C CA . GLY A 1 492 ? 23.32100 31.58800 -2.24700 1.000 21.06832 493 GLY A CA 1
ATOM 7085 C C . GLY A 1 492 ? 22.54300 30.91400 -3.34700 1.000 20.99989 493 GLY A C 1
ATOM 7086 O O . GLY A 1 492 ? 21.29200 30.94500 -3.30200 1.000 20.52088 493 GLY A O 1
ATOM 7090 N N . SER A 1 493 ? 23.21300 30.42200 -4.39100 1.000 18.91543 494 SER A N 1
ATOM 7091 C CA . SER A 1 493 ? 22.48400 29.76700 -5.46100 1.000 18.73119 494 SER A CA 1
ATOM 7092 C C . SER A 1 493 ? 21.95500 28.44600 -4.93500 1.000 19.87080 494 SER A C 1
ATOM 7093 O O . SER A 1 493 ? 22.63200 27.76200 -4.15500 1.000 21.02357 494 SER A O 1
ATOM 7100 N N . THR A 1 494 ? 20.78100 28.04900 -5.41100 1.000 18.55486 495 THR A N 1
ATOM 7101 C CA . THR A 1 494 ? 20.10600 26.89500 -4.84900 1.000 19.42601 495 THR A CA 1
ATOM 7102 C C . THR A 1 494 ? 19.58300 26.00200 -5.95600 1.000 19.55234 495 THR A C 1
ATOM 7103 O O . THR A 1 494 ? 19.29800 26.44200 -7.05800 1.000 20.54983 495 THR A O 1
ATOM 7114 N N . SER A 1 495 ? 19.44300 24.73100 -5.63400 1.000 18.77594 496 SER A N 1
ATOM 7115 C CA . SER A 1 495 ? 18.88600 23.74600 -6.54800 1.000 19.47076 496 SER A CA 1
ATOM 7116 C C . SER A 1 495 ? 18.15600 22.71300 -5.70200 1.000 20.43666 496 SER A C 1
ATOM 7117 O O . SER A 1 495 ? 18.62900 22.36800 -4.62100 1.000 20.90777 496 SER A O 1
ATOM 7125 N N . SER A 1 496 ? 17.01600 22.22400 -6.18700 1.000 19.69447 497 SER A N 1
ATOM 7126 C CA . SER A 1 496 ? 16.24900 21.22600 -5.44200 1.000 21.26044 497 SER A CA 1
ATOM 7127 C C . SER A 1 496 ? 16.20500 19.91000 -6.21100 1.000 21.43941 497 SER A C 1
ATOM 7128 O O . SER A 1 496 ? 16.28900 19.87900 -7.44000 1.000 23.64494 497 SER A O 1
ATOM 7136 N N . ALA A 1 497 ? 16.05900 18.81500 -5.47600 1.000 18.95754 498 ALA A N 1
ATOM 7137 C CA . ALA A 1 497 ? 15.90800 17.50400 -6.08900 1.000 18.92595 498 ALA A CA 1
ATOM 7138 C C . ALA A 1 497 ? 15.10600 16.63300 -5.11900 1.000 21.15780 498 ALA A C 1
ATOM 7139 O O . ALA A 1 497 ? 14.81400 17.04500 -4.01100 1.000 20.61826 498 ALA A O 1
ATOM 7146 N N A ASN A 1 498 ? 14.70500 15.44600 -5.55700 0.610 21.15254 499 ASN A N 1
ATOM 7147 N N B ASN A 1 498 ? 14.76800 15.41800 -5.55300 0.390 21.26044 499 ASN A N 1
ATOM 7148 C CA A ASN A 1 498 ? 13.88100 14.58000 -4.72300 0.610 23.25542 499 ASN A CA 1
ATOM 7149 C CA B ASN A 1 498 ? 13.87000 14.52000 -4.83400 0.390 22.83168 499 ASN A CA 1
ATOM 7150 C C A ASN A 1 498 ? 14.60400 13.28100 -4.43000 0.610 22.59481 499 ASN A C 1
ATOM 7151 C C B ASN A 1 498 ? 14.61100 13.25400 -4.44400 0.390 22.34478 499 ASN A C 1
ATOM 7152 O O A ASN A 1 498 ? 15.23600 12.67900 -5.30800 0.610 23.21068 499 ASN A O 1
ATOM 7153 O O B ASN A 1 498 ? 15.24900 12.61900 -5.29000 0.390 23.30543 499 ASN A O 1
ATOM 7174 N N . LEU A 1 499 ? 14.51900 12.88700 -3.16500 1.000 21.03673 500 LEU A N 1
ATOM 7175 C CA . LEU A 1 499 ? 14.99400 11.60900 -2.67700 1.000 22.31583 500 LEU A CA 1
ATOM 7176 C C . LEU A 1 499 ? 13.76900 10.72200 -2.60200 1.000 22.90011 500 LEU A C 1
ATOM 7177 O O . LEU A 1 499 ? 12.84000 10.99800 -1.82200 1.000 25.01353 500 LEU A O 1
ATOM 7194 N N . SER A 1 500 ? 13.74700 9.69100 -3.44100 1.000 23.04750 501 SER A N 1
ATOM 7195 C CA . SER A 1 500 ? 12.64300 8.75200 -3.54000 1.000 28.21391 501 SER A CA 1
ATOM 7196 C C . SER A 1 500 ? 13.07500 7.43300 -2.90900 1.000 27.35854 501 SER A C 1
ATOM 7197 O O . SER A 1 500 ? 14.10600 6.86600 -3.28100 1.000 26.81374 501 SER A O 1
ATOM 7205 N N . ILE A 1 501 ? 12.29200 6.95100 -1.95700 1.000 27.52435 502 ILE A N 1
ATOM 7206 C CA . ILE A 1 501 ? 12.60800 5.71000 -1.27000 1.000 27.13746 502 ILE A CA 1
ATOM 7207 C C . ILE A 1 501 ? 11.48700 4.72900 -1.55000 1.000 26.56108 502 ILE A C 1
ATOM 7208 O O . ILE A 1 501 ? 10.33000 4.98300 -1.18900 1.000 28.37709 502 ILE A O 1
ATOM 7224 N N . ASN A 1 502 ? 11.82900 3.64100 -2.23400 1.000 26.08734 503 ASN A N 1
ATOM 7225 C CA . ASN A 1 502 ? 10.91300 2.53800 -2.45200 1.000 28.12706 503 ASN A CA 1
ATOM 7226 C C . ASN A 1 502 ? 10.79300 1.76700 -1.14500 1.000 28.73239 503 ASN A C 1
ATOM 7227 O O . ASN A 1 502 ? 11.80600 1.30600 -0.60800 1.000 29.69040 503 ASN A O 1
ATOM 7238 N N . VAL A 1 503 ? 9.57300 1.61700 -0.65000 1.000 29.58776 504 VAL A N 1
ATOM 7239 C CA . VAL A 1 503 ? 9.29200 0.87600 0.57000 1.000 32.13280 504 VAL A CA 1
ATOM 7240 C C . VAL A 1 503 ? 8.52000 -0.37300 0.17100 1.000 35.93852 504 VAL A C 1
ATOM 7241 O O . VAL A 1 503 ? 7.35600 -0.28400 -0.23600 1.000 35.01472 504 VAL A O 1
ATOM 7254 N N . GLY A 1 504 ? 9.17000 -1.53700 0.26300 1.000 37.12814 505 GLY A N 1
ATOM 7255 C CA . GLY A 1 504 ? 8.54800 -2.79900 -0.06200 1.000 39.73634 505 GLY A CA 1
ATOM 7256 C C . GLY A 1 504 ? 8.32900 -3.64500 1.18200 1.000 40.81016 505 GLY A C 1
ATOM 7257 O O . GLY A 1 504 ? 8.83500 -3.36000 2.26600 1.000 39.12838 505 GLY A O 1
ATOM 7261 N N . THR A 1 505 ? 7.54600 -4.70300 1.01100 1.000 44.80274 506 THR A N 1
ATOM 7262 C CA . THR A 1 505 ? 7.36800 -5.69000 2.07200 1.000 51.87727 506 THR A CA 1
ATOM 7263 C C . THR A 1 505 ? 7.78200 -7.06000 1.55700 1.000 62.07323 506 THR A C 1
ATOM 7264 O O . THR A 1 505 ? 7.75800 -7.32100 0.35000 1.000 67.09225 506 THR A O 1
ATOM 7275 N N . ASN A 1 506 ? 8.20100 -7.91500 2.47900 1.000 62.68383 507 ASN A N 1
ATOM 7276 C CA . ASN A 1 506 ? 8.67200 -9.24900 2.13000 1.000 69.39516 507 ASN A CA 1
ATOM 7277 C C . ASN A 1 506 ? 8.19800 -10.27600 3.14700 1.000 65.67630 507 ASN A C 1
ATOM 7278 O O . ASN A 1 506 ? 8.86500 -10.51300 4.15600 1.000 62.18904 507 ASN A O 1
ATOM 7290 C CA . GLY B 2 1 ? -7.88100 17.87600 50.48300 1.000 108.49722 1516 GLY B CA 1
ATOM 7291 C C . GLY B 2 1 ? -8.92500 16.80500 50.69400 1.000 105.96007 1516 GLY B C 1
ATOM 7292 O O . GLY B 2 1 ? -9.04100 16.26100 51.79900 1.000 116.91402 1516 GLY B O 1
ATOM 7295 N N . TYR B 2 2 ? -9.67700 16.48500 49.63600 1.000 85.65237 1517 TYR B N 1
ATOM 7296 C CA . TYR B 2 2 ? -10.89200 15.70300 49.82900 1.000 60.76518 1517 TYR B CA 1
ATOM 7297 C C . TYR B 2 2 ? -11.12100 14.59900 48.80500 1.000 42.90778 1517 TYR B C 1
ATOM 7298 O O . TYR B 2 2 ? -11.14000 13.42800 49.20000 1.000 38.36249 1517 TYR B O 1
ATOM 7316 N N . THR B 2 3 ? -11.31100 14.91300 47.51500 1.000 36.53596 1518 THR B N 1
ATOM 7317 C CA . THR B 2 3 ? -11.45700 13.84800 46.53300 1.000 33.42769 1518 THR B CA 1
ATOM 7318 C C . THR B 2 3 ? -10.45500 13.97800 45.39600 1.000 31.75644 1518 THR B C 1
ATOM 7319 O O . THR B 2 3 ? -9.97100 15.07400 45.08300 1.000 31.50641 1518 THR B O 1
ATOM 7330 N N . SER B 2 4 ? -10.16200 12.82800 44.77600 1.000 28.96137 1519 SER B N 1
ATOM 7331 C CA . SER B 2 4 ? -9.24100 12.75300 43.64700 1.000 26.80058 1519 SER B CA 1
ATOM 7332 C C . SER B 2 4 ? -9.81700 11.88500 42.52700 1.000 23.28963 1519 SER B C 1
ATOM 7333 O O . SER B 2 4 ? -10.73000 11.06000 42.78600 1.000 24.25817 1519 SER B O 1
#

InterPro domains:
  IPR011049 Serralysin-like metalloprotease, C-terminal [SSF51120] (1129-1336)
  IPR011049 Serralysin-like metalloprotease, C-terminal [SSF51120] (1422-1497)
  IPR013783 Immunoglobulin-like fold [G3DSA:2.60.40.10] (1-100)
  IPR013783 Immunoglobulin-like fold [G3DSA:2.60.40.10] (103-204)
  IPR013783 Immunoglobulin-like fold [G3DSA:2.60.40.10] (207-309)
  IPR041690 Cadherin-like domain [PF17892] (902-986)
  IPR047995 Choice-of-anchor K domain [NF038131] (442-596)
  IPR049531 Antifreeze protein repeat [PF18815] (1265-1312)
  IPR049826 Ig-like Ice domain [NF012196] (3-74)
  IPR049826 Ig-like Ice domain [NF012196] (79-178)
  IPR049826 Ig-like Ice domain [NF012196] (183-283)

CATH classification: 2.60.40.10